Protein AF-0000000081953184 (afdb_homodimer)

Nearest PDB structures (foldseek):
  1yxm-assembly1_B  TM=9.185E-01  e=2.606E-14  Homo sapiens
  3gvc-assembly1_A-2  TM=9.275E-01  e=3.874E-14  Mycobacterium tuberculosis H37Rv
  3gvc-assembly1_B  TM=9.048E-01  e=1.565E-14  Mycobacterium tuberculosis H37Rv
  3gvc-assembly2_D-3  TM=9.271E-01  e=4.338E-14  Mycobacterium tuberculosis H37Rv
  1yxm-assembly1_A  TM=9.189E-01  e=5.759E-14  Homo sapiens

Foldseek 3Di:
DVVVVVVVVVVCCVVVVVVVVVVVVVVVVVVLVVLLQLLLCQQAAAEEEQAPLLDLLNLLLCQSSQQSHHAYEYEEQDPVSVVVSLCVSPVPDDVVRGDRYHYAYDDLLDVVCLVVSLCVSCVVPVAHAEYEAPWADFFFAAPVPQDPSNLVSRLSGLAVNSLSNCVSRLVRCLVVLHHEYEYEAEPVLVDPDGRGVSRVVSSVNRVVSQVVVQVVSVVSNYHYYYQYQDQPPPPPPPPDPDDDPPCPDPVVVSVVSVSVSSNVRSSVVSSVSSPSVVVVPDPDDDPPPPPCPVPDPVVVVVVVVVPPDPPDD/DVVVVVVVVVVCCVVVVVVVVVVVVVVVVVVLVVLLLLLLCQQAAAEEEQAPLLDLLNLLLCQSSQQSHHAYEYEDQDPVSVVVSLCVSPVPDDVVRGDRYHYAYDDLLDVVCLVVSLCVSCVVPVAHAEYEADWADFFFAAPVVQDPSNLVSRLSGLAVNVLSNCVSRVVRCLVVLHHEYEYEAEPVLVDPDGRGVSRVVSSVNRVVSQVVVQVVSVVSNYHYYYQYQDQPPPPPPDPDPDDDPPCPDPVVVSVVSVSVSSNVRSSVVSSVSSPSVVVVPDPDDDPPPPPCPVPPCPVVVVVVVVPPDPPDD

pLDDT: mean 71.68, std 25.46, range [17.55, 98.62]

Structure (mmCIF, N/CA/C/O backbone):
data_AF-0000000081953184-model_v1
#
loop_
_entity.id
_entity.type
_entity.pdbx_description
1 polymer 'Dehydrogenase/reductase (SDR family) member 7Cb'
#
loop_
_atom_site.group_PDB
_atom_site.id
_atom_site.type_symbol
_atom_site.label_atom_id
_atom_site.label_alt_id
_atom_site.label_comp_id
_atom_site.label_asym_id
_atom_site.label_entity_id
_atom_site.label_seq_id
_atom_site.pdbx_PDB_ins_code
_atom_site.Cartn_x
_atom_site.Cartn_y
_atom_site.Cartn_z
_atom_site.occupancy
_atom_site.B_iso_or_equiv
_atom_site.auth_seq_id
_atom_site.auth_comp_id
_atom_site.auth_asym_id
_atom_site.auth_atom_id
_atom_site.pdbx_PDB_model_num
ATOM 1 N N . CYS A 1 1 ? -22.609 -0.72 66.812 1 40.72 1 CYS A N 1
ATOM 2 C CA . CYS A 1 1 ? -21.406 0.092 66.812 1 40.72 1 CYS A CA 1
ATOM 3 C C . CYS A 1 1 ? -20.531 -0.206 65.625 1 40.72 1 CYS A C 1
ATOM 5 O O . CYS A 1 1 ? -19.969 0.707 65 1 40.72 1 CYS A O 1
ATOM 7 N N . LEU A 1 2 ? -20.516 -1.522 65.125 1 48.31 2 LEU A N 1
ATOM 8 C CA . LEU A 1 2 ? -19.641 -1.876 64.062 1 48.31 2 LEU A CA 1
ATOM 9 C C . LEU A 1 2 ? -20.219 -1.415 62.719 1 48.31 2 LEU A C 1
ATOM 11 O O . LEU A 1 2 ? -19.5 -0.952 61.812 1 48.31 2 LEU A O 1
ATOM 15 N N . LEU A 1 3 ? -21.547 -1.406 62.5 1 51.44 3 LEU A N 1
ATOM 16 C CA . LEU A 1 3 ? -22.156 -0.938 61.25 1 51.44 3 LEU A CA 1
ATOM 17 C C . LEU A 1 3 ? -21.984 0.57 61.094 1 51.44 3 LEU A C 1
ATOM 19 O O . LEU A 1 3 ? -21.703 1.063 60 1 51.44 3 LEU A O 1
ATOM 23 N N . LEU A 1 4 ? -22.031 1.332 62.188 1 50.88 4 LEU A N 1
ATOM 24 C CA . LEU A 1 4 ? -21.844 2.777 62.125 1 50.88 4 LEU A CA 1
ATOM 25 C C . LEU A 1 4 ? -20.406 3.129 61.812 1 50.88 4 LEU A C 1
ATOM 27 O O . LEU A 1 4 ? -20.141 4.133 61.125 1 50.88 4 LEU A O 1
ATOM 31 N N . LEU A 1 5 ? -19.422 2.246 62.219 1 49.53 5 LEU A N 1
ATOM 32 C CA . LEU A 1 5 ? -18.031 2.502 61.875 1 49.53 5 LEU A CA 1
ATOM 33 C C . LEU A 1 5 ? -17.75 2.227 60.406 1 49.53 5 LEU A C 1
ATOM 35 O O . LEU A 1 5 ? -16.953 2.938 59.781 1 49.53 5 LEU A O 1
ATOM 39 N N . LEU A 1 6 ? -18.453 1.209 59.812 1 50.34 6 LEU A N 1
ATOM 40 C CA . LEU A 1 6 ? -18.219 0.94 58.375 1 50.34 6 LEU A CA 1
ATOM 41 C C . LEU A 1 6 ? -18.812 2.043 57.531 1 50.34 6 LEU A C 1
ATOM 43 O O . LEU A 1 6 ? -18.266 2.381 56.469 1 50.34 6 LEU A O 1
ATOM 47 N N . LEU A 1 7 ? -19.938 2.629 57.938 1 48.56 7 LEU A N 1
ATOM 48 C CA . LEU A 1 7 ? -20.531 3.727 57.156 1 48.56 7 LEU A CA 1
ATOM 49 C C . LEU A 1 7 ? -19.672 4.984 57.281 1 48.56 7 LEU A C 1
ATOM 51 O O . LEU A 1 7 ? -19.656 5.816 56.375 1 48.56 7 LEU A O 1
ATOM 55 N N . GLN A 1 8 ? -19.047 5.191 58.438 1 48.78 8 GLN A N 1
ATOM 56 C CA . GLN A 1 8 ? -18.219 6.379 58.562 1 48.78 8 GLN A CA 1
ATOM 57 C C . GLN A 1 8 ? -16.969 6.281 57.719 1 48.78 8 GLN A C 1
ATOM 59 O O . GLN A 1 8 ? -16.406 7.301 57.312 1 48.78 8 GLN A O 1
ATOM 64 N N . THR A 1 9 ? -16.391 5.066 57.5 1 51.66 9 THR A N 1
ATOM 65 C CA . THR A 1 9 ? -15.203 4.957 56.656 1 51.66 9 THR A CA 1
ATOM 66 C C . THR A 1 9 ? -15.578 5.004 55.188 1 51.66 9 THR A C 1
ATOM 68 O O . THR A 1 9 ? -14.734 5.293 54.312 1 51.66 9 THR A O 1
ATOM 71 N N . MET A 1 10 ? -16.828 4.594 54.781 1 52.38 10 MET A N 1
ATOM 72 C CA . MET A 1 10 ? -17.25 4.672 53.375 1 52.38 10 MET A CA 1
ATOM 73 C C . MET A 1 10 ? -17.672 6.09 53.031 1 52.38 10 MET A C 1
ATOM 75 O O . MET A 1 10 ? -17.766 6.43 51.844 1 52.38 10 MET A O 1
ATOM 79 N N . LEU A 1 11 ? -18.125 6.887 54 1 51.78 11 LEU A N 1
ATOM 80 C CA . LEU A 1 11 ? -18.547 8.25 53.688 1 51.78 11 LEU A CA 1
ATOM 81 C C . LEU A 1 11 ? -17.391 9.062 53.094 1 51.78 11 LEU A C 1
ATOM 83 O O . LEU A 1 11 ? -17.594 9.805 52.156 1 51.78 11 LEU A O 1
ATOM 87 N N . PRO A 1 12 ? -16.203 8.891 53.75 1 57.56 12 PRO A N 1
ATOM 88 C CA . PRO A 1 12 ? -15.164 9.719 53.125 1 57.56 12 PRO A CA 1
ATOM 89 C C . PRO A 1 12 ? -14.852 9.305 51.688 1 57.56 12 PRO A C 1
ATOM 91 O O . PRO A 1 12 ? -14.523 10.156 50.875 1 57.56 12 PRO A O 1
ATOM 94 N N . PHE A 1 13 ? -15.039 8.062 51.375 1 58.25 13 PHE A N 1
ATOM 95 C CA . PHE A 1 13 ? -14.711 7.637 50.031 1 58.25 13 PHE A CA 1
ATOM 96 C C . PHE A 1 13 ? -15.766 8.109 49.031 1 58.25 13 PHE A C 1
ATOM 98 O O . PHE A 1 13 ? -15.445 8.516 47.906 1 58.25 13 PHE A O 1
ATOM 105 N N . VAL A 1 14 ? -17.062 8.125 49.438 1 60.59 14 VAL A N 1
ATOM 106 C CA . VAL A 1 14 ? -18.141 8.523 48.562 1 60.59 14 VAL A CA 1
ATOM 107 C C . VAL A 1 14 ? -18.078 10.031 48.312 1 60.59 14 VAL A C 1
ATOM 109 O O . VAL A 1 14 ? -18.375 10.484 47.188 1 60.59 14 VAL A O 1
ATOM 112 N N . VAL A 1 15 ? -17.797 10.781 49.312 1 57.94 15 VAL A N 1
ATOM 113 C CA . VAL A 1 15 ? -17.672 12.227 49.125 1 57.94 15 VAL A CA 1
ATOM 114 C C . VAL A 1 15 ? -16.312 12.547 48.5 1 57.94 15 VAL A C 1
ATOM 116 O O . VAL A 1 15 ? -16.203 13.445 47.656 1 57.94 15 VAL A O 1
ATOM 119 N N . LEU A 1 16 ? -15.344 11.844 48.875 1 58.34 16 LEU A N 1
ATOM 120 C CA . LEU A 1 16 ? -13.992 12.133 48.438 1 58.34 16 LEU A CA 1
ATOM 121 C C . LEU A 1 16 ? -13.805 11.688 46.969 1 58.34 16 LEU A C 1
ATOM 123 O O . LEU A 1 16 ? -13.078 12.328 46.219 1 58.34 16 LEU A O 1
ATOM 127 N N . LEU A 1 17 ? -14.602 10.742 46.562 1 59.44 17 LEU A N 1
ATOM 128 C CA . LEU A 1 17 ? -14.422 10.211 45.219 1 59.44 17 LEU A CA 1
ATOM 129 C C . LEU A 1 17 ? -14.875 11.219 44.188 1 59.44 17 LEU A C 1
ATOM 131 O O . LEU A 1 17 ? -14.156 11.484 43.219 1 59.44 17 LEU A O 1
ATOM 135 N N . PRO A 1 18 ? -16.109 11.75 44.438 1 59.22 18 PRO A N 1
ATOM 136 C CA . PRO A 1 18 ? -16.469 12.758 43.438 1 59.22 18 PRO A CA 1
ATOM 137 C C . PRO A 1 18 ? -15.531 13.961 43.438 1 59.22 18 PRO A C 1
ATOM 139 O O . PRO A 1 18 ? -15.211 14.5 42.375 1 59.22 18 PRO A O 1
ATOM 142 N N . VAL A 1 19 ? -15.102 14.344 44.594 1 58.69 19 VAL A N 1
ATOM 143 C CA . VAL A 1 19 ? -14.18 15.469 44.688 1 58.69 19 VAL A CA 1
ATOM 144 C C . VAL A 1 19 ? -12.852 15.102 44.031 1 58.69 19 VAL A C 1
ATOM 146 O O . VAL A 1 19 ? -12.266 15.906 43.312 1 58.69 19 VAL A O 1
ATOM 149 N N . LEU A 1 20 ? -12.375 13.922 44.219 1 58.28 20 LEU A N 1
ATOM 150 C CA . LEU A 1 20 ? -11.133 13.453 43.594 1 58.28 20 LEU A CA 1
ATOM 151 C C . LEU A 1 20 ? -11.289 13.352 42.094 1 58.28 20 LEU A C 1
ATOM 153 O O . LEU A 1 20 ? -10.352 13.672 41.344 1 58.28 20 LEU A O 1
ATOM 157 N N . ILE A 1 21 ? -12.438 13.023 41.688 1 55.78 21 ILE A N 1
ATOM 158 C CA . ILE A 1 21 ? -12.695 12.961 40.25 1 55.78 21 ILE A CA 1
ATOM 159 C C . ILE A 1 21 ? -12.688 14.367 39.656 1 55.78 21 ILE A C 1
ATOM 161 O O . ILE A 1 21 ? -12.102 14.602 38.594 1 55.78 21 ILE A O 1
ATOM 165 N N . VAL A 1 22 ? -13.312 15.273 40.438 1 57.41 22 VAL A N 1
ATOM 166 C CA . VAL A 1 22 ? -13.344 16.656 39.969 1 57.41 22 VAL A CA 1
ATOM 167 C C . VAL A 1 22 ? -11.938 17.25 39.969 1 57.41 22 VAL A C 1
ATOM 169 O O . VAL A 1 22 ? -11.531 17.922 39.031 1 57.41 22 VAL A O 1
ATOM 172 N N . VAL A 1 23 ? -11.227 16.953 40.969 1 56.34 23 VAL A N 1
ATOM 173 C CA . VAL A 1 23 ? -9.852 17.438 41.062 1 56.34 23 VAL A CA 1
ATOM 174 C C . VAL A 1 23 ? -9 16.781 39.969 1 56.34 23 VAL A C 1
ATOM 176 O O . VAL A 1 23 ? -8.211 17.453 39.312 1 56.34 23 VAL A O 1
ATOM 179 N N . ALA A 1 24 ? -9.188 15.555 39.781 1 55.41 24 ALA A N 1
ATOM 180 C CA . ALA A 1 24 ? -8.438 14.852 38.719 1 55.41 24 ALA A CA 1
ATOM 181 C C . ALA A 1 24 ? -8.812 15.359 37.344 1 55.41 24 ALA A C 1
ATOM 183 O O . ALA A 1 24 ? -7.945 15.555 36.5 1 55.41 24 ALA A O 1
ATOM 184 N N . ALA A 1 25 ? -10.055 15.57 37.219 1 57.09 25 ALA A N 1
ATOM 185 C CA . ALA A 1 25 ? -10.516 16.172 35.969 1 57.09 25 ALA A CA 1
ATOM 186 C C . ALA A 1 25 ? -9.953 17.578 35.781 1 57.09 25 ALA A C 1
ATOM 188 O O . ALA A 1 25 ? -9.57 17.969 34.688 1 57.09 25 ALA A O 1
ATOM 189 N N . GLY A 1 26 ? -9.969 18.266 36.906 1 53 26 GLY A N 1
ATOM 190 C CA . GLY A 1 26 ? -9.359 19.594 36.875 1 53 26 GLY A CA 1
ATOM 191 C C . GLY A 1 26 ? -7.871 19.562 36.562 1 53 26 GLY A C 1
ATOM 192 O O . GLY A 1 26 ? -7.391 20.328 35.719 1 53 26 GLY A O 1
ATOM 193 N N . ILE A 1 27 ? -7.215 18.734 37.188 1 55.41 27 ILE A N 1
ATOM 194 C CA . ILE A 1 27 ? -5.785 18.562 36.969 1 55.41 27 ILE A CA 1
ATOM 195 C C . ILE A 1 27 ? -5.555 18.109 35.531 1 55.41 27 ILE A C 1
ATOM 197 O O . ILE A 1 27 ? -4.656 18.609 34.844 1 55.41 27 ILE A O 1
ATOM 201 N N . TYR A 1 28 ? -6.344 17.203 35.156 1 53.47 28 TYR A N 1
ATOM 202 C CA . TYR A 1 28 ? -6.273 16.75 33.75 1 53.47 28 TYR A CA 1
ATOM 203 C C . TYR A 1 28 ? -6.535 17.906 32.812 1 53.47 28 TYR A C 1
ATOM 205 O O . TYR A 1 28 ? -5.844 18.047 31.781 1 53.47 28 TYR A O 1
ATOM 213 N N . TYR A 1 29 ? -7.492 18.672 33.188 1 52.5 29 TYR A N 1
ATOM 214 C CA . TYR A 1 29 ? -7.797 19.859 32.375 1 52.5 29 TYR A CA 1
ATOM 215 C C . TYR A 1 29 ? -6.625 20.828 32.375 1 52.5 29 TYR A C 1
ATOM 217 O O . TYR A 1 29 ? -6.23 21.328 31.312 1 52.5 29 TYR A O 1
ATOM 225 N N . ILE A 1 30 ? -6.223 21.156 33.531 1 52.97 30 ILE A N 1
ATOM 226 C CA . ILE A 1 30 ? -5.094 22.062 33.625 1 52.97 30 ILE A CA 1
ATOM 227 C C . ILE A 1 30 ? -3.889 21.484 32.906 1 52.97 30 ILE A C 1
ATOM 229 O O . ILE A 1 30 ? -3.195 22.203 32.188 1 52.97 30 ILE A O 1
ATOM 233 N N . TYR A 1 31 ? -3.623 20.297 33.125 1 51.81 31 TYR A N 1
ATOM 234 C CA . TYR A 1 31 ? -2.535 19.609 32.438 1 51.81 31 TYR A CA 1
ATOM 235 C C . TYR A 1 31 ? -2.707 19.672 30.938 1 51.81 31 TYR A C 1
ATOM 237 O O . TYR A 1 31 ? -1.766 20 30.203 1 51.81 31 TYR A O 1
ATOM 245 N N . ASN A 1 32 ? -3.861 19.422 30.609 1 53.84 32 ASN A N 1
ATOM 246 C CA . ASN A 1 32 ? -4.137 19.484 29.172 1 53.84 32 ASN A CA 1
ATOM 247 C C . ASN A 1 32 ? -3.973 20.906 28.641 1 53.84 32 ASN A C 1
ATOM 249 O O . ASN A 1 32 ? -3.434 21.109 27.547 1 53.84 32 ASN A O 1
ATOM 253 N N . GLU A 1 33 ? -4.496 21.797 29.453 1 54.34 33 GLU A N 1
ATOM 254 C CA . GLU A 1 33 ? -4.352 23.203 29.062 1 54.34 33 GLU A CA 1
ATOM 255 C C . GLU A 1 33 ? -2.885 23.625 29.031 1 54.34 33 GLU A C 1
ATOM 257 O O . GLU A 1 33 ? -2.463 24.375 28.156 1 54.34 33 GLU A O 1
ATOM 262 N N . PHE A 1 34 ? -2.215 23.188 30.031 1 50.94 34 PHE A N 1
ATOM 263 C CA . PHE A 1 34 ? -0.785 23.469 30.078 1 50.94 34 PHE A CA 1
ATOM 264 C C . PHE A 1 34 ? -0.065 22.828 28.906 1 50.94 34 PHE A C 1
ATOM 266 O O . PHE A 1 34 ? 0.784 23.453 28.266 1 50.94 34 PHE A O 1
ATOM 273 N N . LEU A 1 35 ? -0.371 21.703 28.688 1 53.5 35 LEU A N 1
ATOM 274 C CA . LEU A 1 35 ? 0.233 21 27.547 1 53.5 35 LEU A CA 1
ATOM 275 C C . LEU A 1 35 ? -0.106 21.703 26.234 1 53.5 35 LEU A C 1
ATOM 277 O O . LEU A 1 35 ? 0.749 21.828 25.359 1 53.5 35 LEU A O 1
ATOM 281 N N . LEU A 1 36 ? -1.308 22.125 26.281 1 54.84 36 LEU A N 1
ATOM 282 C CA . LEU A 1 36 ? -1.729 22.875 25.094 1 54.84 36 LEU A CA 1
ATOM 283 C C . LEU A 1 36 ? -0.976 24.203 25 1 54.84 36 LEU A C 1
ATOM 285 O O . LEU A 1 36 ? -0.582 24.609 23.906 1 54.84 36 LEU A O 1
ATOM 289 N N . PHE A 1 37 ? -0.928 24.844 26.172 1 52.59 37 PHE A N 1
ATOM 290 C CA . PHE A 1 37 ? -0.214 26.125 26.219 1 52.59 37 PHE A CA 1
ATOM 291 C C . PHE A 1 37 ? 1.234 25.938 25.781 1 52.59 37 PHE A C 1
ATOM 293 O O . PHE A 1 37 ? 1.748 26.734 24.984 1 52.59 37 PHE A O 1
ATOM 300 N N . MET A 1 38 ? 1.871 25.047 26.375 1 52.03 38 MET A N 1
ATOM 301 C CA . MET A 1 38 ? 3.268 24.812 26.031 1 52.03 38 MET A CA 1
ATOM 302 C C . MET A 1 38 ? 3.404 24.406 24.562 1 52.03 38 MET A C 1
ATOM 304 O O . MET A 1 38 ? 4.383 24.766 23.906 1 52.03 38 MET A O 1
ATOM 308 N N . SER A 1 39 ? 2.434 23.781 24.141 1 55.31 39 SER A N 1
ATOM 309 C CA . SER A 1 39 ? 2.418 23.344 22.75 1 55.31 39 SER A CA 1
ATOM 310 C C . SER A 1 39 ? 2.232 24.531 21.812 1 55.31 39 SER A C 1
ATOM 312 O O . SER A 1 39 ? 2.881 24.609 20.766 1 55.31 39 SER A O 1
ATOM 314 N N . ASN A 1 40 ? 1.409 25.453 22.328 1 56.09 40 ASN A N 1
ATOM 315 C CA . ASN A 1 40 ? 1.156 26.641 21.531 1 56.09 40 ASN A CA 1
ATOM 316 C C . ASN A 1 40 ? 2.436 27.438 21.281 1 56.09 40 ASN A C 1
ATOM 318 O O . ASN A 1 40 ? 2.66 27.938 20.188 1 56.09 40 ASN A O 1
ATOM 322 N N . ALA A 1 41 ? 3.203 27.609 22.359 1 56.69 41 ALA A N 1
ATOM 323 C CA . ALA A 1 41 ? 4.441 28.375 22.219 1 56.69 41 ALA A CA 1
ATOM 324 C C . ALA A 1 41 ? 5.355 27.734 21.172 1 56.69 41 ALA A C 1
ATOM 326 O O . ALA A 1 41 ? 6.105 28.438 20.484 1 56.69 41 ALA A O 1
ATOM 327 N N . GLN A 1 42 ? 5.105 26.578 20.922 1 67.94 42 GLN A N 1
ATOM 328 C CA . GLN A 1 42 ? 6.086 25.906 20.078 1 67.94 42 GLN A CA 1
ATOM 329 C C . GLN A 1 42 ? 5.629 25.891 18.609 1 67.94 42 GLN A C 1
ATOM 331 O O . GLN A 1 42 ? 6.449 25.719 17.703 1 67.94 42 GLN A O 1
ATOM 336 N N . VAL A 1 43 ? 4.363 26.312 18.406 1 83.94 43 VAL A N 1
ATOM 337 C CA . VAL A 1 43 ? 3.932 26.281 17.016 1 83.94 43 VAL A CA 1
ATOM 338 C C . VAL A 1 43 ? 3.855 27.703 16.453 1 83.94 43 VAL A C 1
ATOM 340 O O . VAL A 1 43 ? 3.59 27.906 15.273 1 83.94 43 VAL A O 1
ATOM 343 N N . ARG A 1 44 ? 4.207 28.656 17.297 1 87.88 44 ARG A N 1
ATOM 344 C CA . ARG A 1 44 ? 4.105 30.047 16.891 1 87.88 44 ARG A CA 1
ATOM 345 C C . ARG A 1 44 ? 5.035 30.344 15.719 1 87.88 44 ARG A C 1
ATOM 347 O O . ARG A 1 44 ? 6.211 29.984 15.742 1 87.88 44 ARG A O 1
ATOM 354 N N . ASN A 1 45 ? 4.504 30.906 14.68 1 91.94 45 ASN A N 1
ATOM 355 C CA . ASN A 1 45 ? 5.191 31.391 13.492 1 91.94 45 ASN A CA 1
ATOM 356 C C . ASN A 1 45 ? 5.645 30.25 12.586 1 91.94 45 ASN A C 1
ATOM 358 O O . ASN A 1 45 ? 6.281 30.484 11.555 1 91.94 45 ASN A O 1
ATOM 362 N N . LYS A 1 46 ? 5.363 29.031 12.969 1 93.44 46 LYS A N 1
ATOM 363 C CA . LYS A 1 46 ? 5.688 27.906 12.102 1 93.44 46 LYS A CA 1
ATOM 364 C C . LYS A 1 46 ? 4.715 27.812 10.93 1 93.44 46 LYS A C 1
ATOM 366 O O . LYS A 1 46 ? 3.51 28 11.102 1 93.44 46 LYS A O 1
ATOM 371 N N . VAL A 1 47 ? 5.273 27.578 9.781 1 96.94 47 VAL A N 1
ATOM 372 C CA . VAL A 1 47 ? 4.445 27.359 8.602 1 96.94 47 VAL A CA 1
ATOM 373 C C . VAL A 1 47 ? 3.936 25.906 8.594 1 96.94 47 VAL A C 1
ATOM 375 O O . VAL A 1 47 ? 4.719 24.969 8.477 1 96.94 47 VAL A O 1
ATOM 378 N N . VAL A 1 48 ? 2.598 25.719 8.719 1 96.38 48 VAL A N 1
ATOM 379 C CA . VAL A 1 48 ? 1.978 24.406 8.859 1 96.38 48 VAL A CA 1
ATOM 380 C C . VAL A 1 48 ? 1.028 24.156 7.691 1 96.38 48 VAL A C 1
ATOM 382 O O . VAL A 1 48 ? 0.1 24.938 7.457 1 96.38 48 VAL A O 1
ATOM 385 N N . VAL A 1 49 ? 1.284 23.109 6.949 1 98.06 49 VAL A N 1
ATOM 386 C CA . VAL A 1 49 ? 0.371 22.641 5.906 1 98.06 49 VAL A CA 1
ATOM 387 C C . VAL A 1 49 ? -0.547 21.562 6.465 1 98.06 49 VAL A C 1
ATOM 389 O O . VAL A 1 49 ? -0.078 20.594 7.07 1 98.06 49 VAL A O 1
ATOM 392 N N . LEU A 1 50 ? -1.81 21.734 6.309 1 97.12 50 LEU A N 1
ATOM 393 C CA . LEU A 1 50 ? -2.799 20.766 6.762 1 97.12 50 LEU A CA 1
ATOM 394 C C . LEU A 1 50 ? -3.689 20.328 5.605 1 97.12 50 LEU A C 1
ATOM 396 O O . LEU A 1 50 ? -4.445 21.125 5.051 1 97.12 50 LEU A O 1
ATOM 400 N N . THR A 1 51 ? -3.559 19.094 5.219 1 97.12 51 THR A N 1
ATOM 401 C CA . THR A 1 51 ? -4.461 18.578 4.195 1 97.12 51 THR A CA 1
ATOM 402 C C . THR A 1 51 ? -5.793 18.156 4.812 1 97.12 51 THR A C 1
ATOM 404 O O . THR A 1 51 ? -5.852 17.797 5.988 1 97.12 51 THR A O 1
ATOM 407 N N . ASP A 1 52 ? -6.871 18.234 3.971 1 95.44 52 ASP A N 1
ATOM 408 C CA . ASP A 1 52 ? -8.219 17.922 4.426 1 95.44 52 ASP A CA 1
ATOM 409 C C . ASP A 1 52 ? -8.578 18.719 5.676 1 95.44 52 ASP A C 1
ATOM 411 O O . ASP A 1 52 ? -9 18.141 6.684 1 95.44 52 ASP A O 1
ATOM 415 N N . ALA A 1 53 ? -8.438 19.984 5.617 1 96.25 53 ALA A N 1
ATOM 416 C CA . ALA A 1 53 ? -8.594 20.875 6.754 1 96.25 53 ALA A CA 1
ATOM 417 C C . ALA A 1 53 ? -10.062 20.984 7.176 1 96.25 53 ALA A C 1
ATOM 419 O O . ALA A 1 53 ? -10.359 21.344 8.32 1 96.25 53 ALA A O 1
ATOM 420 N N . VAL A 1 54 ? -10.961 20.625 6.305 1 94.94 54 VAL A N 1
ATOM 421 C CA . VAL A 1 54 ? -12.375 20.891 6.566 1 94.94 54 VAL A CA 1
ATOM 422 C C . VAL A 1 54 ? -13.031 19.641 7.156 1 94.94 54 VAL A C 1
ATOM 424 O O . VAL A 1 54 ? -14.242 19.641 7.418 1 94.94 54 VAL A O 1
ATOM 427 N N . SER A 1 55 ? -12.281 18.547 7.281 1 88.81 55 SER A N 1
ATOM 428 C CA . SER A 1 55 ? -12.805 17.391 7.996 1 88.81 55 SER A CA 1
ATOM 429 C C . SER A 1 55 ? -12.938 17.672 9.484 1 88.81 55 SER A C 1
ATOM 431 O O . SER A 1 55 ? -12.508 18.719 9.969 1 88.81 55 SER A O 1
ATOM 433 N N . GLY A 1 56 ? -13.562 16.703 10.242 1 84.75 56 GLY A N 1
ATOM 434 C CA . GLY A 1 56 ? -13.68 16.859 11.68 1 84.75 56 GLY A CA 1
ATOM 435 C C . GLY A 1 56 ? -12.336 17.062 12.367 1 84.75 56 GLY A C 1
ATOM 436 O O . GLY A 1 56 ? -12.125 18.062 13.047 1 84.75 56 GLY A O 1
ATOM 437 N N . VAL A 1 57 ? -11.414 16.109 12.125 1 83.19 57 VAL A N 1
ATOM 438 C CA . VAL A 1 57 ? -10.078 16.188 12.711 1 83.19 57 VAL A CA 1
ATOM 439 C C . VAL A 1 57 ? -9.352 17.422 12.156 1 83.19 57 VAL A C 1
ATOM 441 O O . VAL A 1 57 ? -8.688 18.141 12.898 1 83.19 57 VAL A O 1
ATOM 444 N N . GLY A 1 58 ? -9.555 17.688 10.852 1 90.94 58 GLY A N 1
ATOM 445 C CA . GLY A 1 58 ? -8.906 18.828 10.219 1 90.94 58 GLY A CA 1
ATOM 446 C C . GLY A 1 58 ? -9.328 20.156 10.805 1 90.94 58 GLY A C 1
ATOM 447 O O . GLY A 1 58 ? -8.492 21.031 11.039 1 90.94 58 GLY A O 1
ATOM 448 N N . THR A 1 59 ? -10.578 20.234 11.055 1 92.25 59 THR A N 1
ATOM 449 C CA . THR A 1 59 ? -11.102 21.484 11.609 1 92.25 59 THR A CA 1
ATOM 450 C C . THR A 1 59 ? -10.555 21.719 13.016 1 92.25 59 THR A C 1
ATOM 452 O O . THR A 1 59 ? -10.125 22.828 13.336 1 92.25 59 THR A O 1
ATOM 455 N N . GLU A 1 60 ? -10.484 20.703 13.812 1 86 60 GLU A N 1
ATOM 456 C CA . GLU A 1 60 ? -9.961 20.828 15.172 1 86 60 GLU A CA 1
ATOM 457 C C . GLU A 1 60 ? -8.477 21.188 15.156 1 86 60 GLU A C 1
ATOM 459 O O . GLU A 1 60 ? -8.023 22.016 15.953 1 86 60 GLU A O 1
ATOM 464 N N . LEU A 1 61 ? -7.754 20.594 14.312 1 88.12 61 LEU A N 1
ATOM 465 C CA . LEU A 1 61 ? -6.336 20.922 14.172 1 88.12 61 LEU A CA 1
ATOM 466 C C . LEU A 1 61 ? -6.148 22.375 13.734 1 88.12 61 LEU A C 1
ATOM 468 O O . LEU A 1 61 ? -5.27 23.062 14.25 1 88.12 61 LEU A O 1
ATOM 472 N N . SER A 1 62 ? -7.004 22.766 12.789 1 94.25 62 SER A N 1
ATOM 473 C CA . SER A 1 62 ? -6.93 24.141 12.305 1 94.25 62 SER A CA 1
ATOM 474 C C . SER A 1 62 ? -7.133 25.141 13.445 1 94.25 62 SER A C 1
ATOM 476 O O . SER A 1 62 ? -6.395 26.125 13.555 1 94.25 62 SER A O 1
ATOM 478 N N . VAL A 1 63 ? -8.07 24.828 14.273 1 90.88 63 VAL A N 1
ATOM 479 C CA . VAL A 1 63 ? -8.391 25.719 15.391 1 90.88 63 VAL A CA 1
ATOM 480 C C . VAL A 1 63 ? -7.211 25.766 16.359 1 90.88 63 VAL A C 1
ATOM 482 O O . VAL A 1 63 ? -6.762 26.844 16.75 1 90.88 63 VAL A O 1
ATOM 485 N N . LEU A 1 64 ? -6.648 24.641 16.719 1 85.81 64 LEU A N 1
ATOM 486 C CA . LEU A 1 64 ? -5.574 24.547 17.703 1 85.81 64 LEU A CA 1
ATOM 487 C C . LEU A 1 64 ? -4.312 25.234 17.188 1 85.81 64 LEU A C 1
ATOM 489 O O . LEU A 1 64 ? -3.691 26.016 17.906 1 85.81 64 LEU A O 1
ATOM 493 N N . PHE A 1 65 ? -3.969 25.078 15.945 1 91.06 65 PHE A N 1
ATOM 494 C CA . PHE A 1 65 ? -2.75 25.641 15.391 1 91.06 65 PHE A CA 1
ATOM 495 C C . PHE A 1 65 ? -2.914 27.141 15.156 1 91.06 65 PHE A C 1
ATOM 497 O O . PHE A 1 65 ? -1.969 27.906 15.336 1 91.06 65 PHE A O 1
ATOM 504 N N . HIS A 1 66 ? -4.109 27.5 14.742 1 93.44 66 HIS A N 1
ATOM 505 C CA . HIS A 1 66 ? -4.367 28.922 14.547 1 93.44 66 HIS A CA 1
ATOM 506 C C . HIS A 1 66 ? -4.246 29.688 15.859 1 93.44 66 HIS A C 1
ATOM 508 O O . HIS A 1 66 ? -3.568 30.719 15.922 1 93.44 66 HIS A O 1
ATOM 514 N N . ARG A 1 67 ? -4.836 29.125 16.859 1 87.44 67 ARG A N 1
ATOM 515 C CA . ARG A 1 67 ? -4.777 29.75 18.188 1 87.44 67 ARG A CA 1
ATOM 516 C C . ARG A 1 67 ? -3.34 29.797 18.703 1 87.44 67 ARG A C 1
ATOM 518 O O . ARG A 1 67 ? -2.965 30.734 19.406 1 87.44 67 ARG A O 1
ATOM 525 N N . GLY A 1 68 ? -2.588 28.844 18.328 1 86.5 68 GLY A N 1
ATOM 526 C CA . GLY A 1 68 ? -1.199 28.75 18.75 1 86.5 68 GLY A CA 1
ATOM 527 C C . GLY A 1 68 ? -0.284 29.688 17.969 1 86.5 68 GLY A C 1
ATOM 528 O O . GLY A 1 68 ? 0.911 29.766 18.266 1 86.5 68 GLY A O 1
ATOM 529 N N . GLY A 1 69 ? -0.795 30.391 16.938 1 92.12 69 GLY A N 1
ATOM 530 C CA . GLY A 1 69 ? -0.027 31.375 16.203 1 92.12 69 GLY A CA 1
ATOM 531 C C . GLY A 1 69 ? 0.713 30.797 15.016 1 92.12 69 GLY A C 1
ATOM 532 O O . GLY A 1 69 ? 1.702 31.359 14.547 1 92.12 69 GLY A O 1
ATOM 533 N N . ALA A 1 70 ? 0.286 29.703 14.555 1 93.56 70 ALA A N 1
ATOM 534 C CA . ALA A 1 70 ? 0.895 29.094 13.367 1 93.56 70 ALA A CA 1
ATOM 535 C C . ALA A 1 70 ? 0.46 29.828 12.102 1 93.56 70 ALA A C 1
ATOM 537 O O . ALA A 1 70 ? -0.62 30.422 12.055 1 93.56 70 ALA A O 1
ATOM 538 N N . ARG A 1 71 ? 1.33 29.812 11.164 1 96.81 71 ARG A N 1
ATOM 539 C CA . ARG A 1 71 ? 0.998 30.234 9.805 1 96.81 71 ARG A CA 1
ATOM 540 C C . ARG A 1 71 ? 0.446 29.062 8.992 1 96.81 71 ARG A C 1
ATOM 542 O O . ARG A 1 71 ? 1.21 28.297 8.406 1 96.81 71 ARG A O 1
ATOM 549 N N . LEU A 1 72 ? -0.853 29.031 8.922 1 97.81 72 LEU A N 1
ATOM 550 C CA . LEU A 1 72 ? -1.533 27.844 8.406 1 97.81 72 LEU A CA 1
ATOM 551 C C . LEU A 1 72 ? -1.738 27.953 6.898 1 97.81 72 LEU A C 1
ATOM 553 O O . LEU A 1 72 ? -2.09 29.016 6.391 1 97.81 72 LEU A O 1
ATOM 557 N N . ILE A 1 73 ? -1.427 26.906 6.191 1 98.62 73 ILE A N 1
ATOM 558 C CA . ILE A 1 73 ? -1.891 26.641 4.836 1 98.62 73 ILE A CA 1
ATOM 559 C C . ILE A 1 73 ? -2.938 25.516 4.859 1 98.62 73 ILE A C 1
ATOM 561 O O . ILE A 1 73 ? -2.602 24.344 5.039 1 98.62 73 ILE A O 1
ATOM 565 N N . LEU A 1 74 ? -4.195 25.922 4.703 1 98.56 74 LEU A N 1
ATOM 566 C CA . LEU A 1 74 ? -5.312 25 4.777 1 98.56 74 LEU A CA 1
ATOM 567 C C . LEU A 1 74 ? -5.66 24.453 3.395 1 98.56 74 LEU A C 1
ATOM 569 O O . LEU A 1 74 ? -5.988 25.219 2.484 1 98.56 74 LEU A O 1
ATOM 573 N N . CYS A 1 75 ? -5.547 23.125 3.311 1 97.88 75 CYS A N 1
ATOM 574 C CA . CYS A 1 75 ? -5.84 22.469 2.045 1 97.88 75 CYS A CA 1
ATOM 575 C C . CYS A 1 75 ? -7.148 21.688 2.125 1 97.88 75 CYS A C 1
ATOM 577 O O . CYS A 1 75 ? -7.453 21.078 3.15 1 97.88 75 CYS A O 1
ATOM 579 N N . GLY A 1 76 ? -7.934 21.688 1.049 1 96.56 76 GLY A N 1
ATOM 580 C CA . GLY A 1 76 ? -9.188 20.953 0.949 1 96.56 76 GLY A CA 1
ATOM 581 C C . GLY A 1 76 ? -9.734 20.906 -0.465 1 96.56 76 GLY A C 1
ATOM 582 O O . GLY A 1 76 ? -9.188 21.531 -1.373 1 96.56 76 GLY A O 1
ATOM 583 N N . THR A 1 77 ? -10.82 20.188 -0.595 1 95.94 77 THR A N 1
ATOM 584 C CA . THR A 1 77 ? -11.336 19.938 -1.936 1 95.94 77 THR A CA 1
ATOM 585 C C . THR A 1 77 ? -12.484 20.906 -2.258 1 95.94 77 THR A C 1
ATOM 587 O O . THR A 1 77 ? -12.945 20.969 -3.398 1 95.94 77 THR A O 1
ATOM 590 N N . SER A 1 78 ? -12.984 21.641 -1.283 1 96.69 78 SER A N 1
ATOM 591 C CA . SER A 1 78 ? -14.102 22.547 -1.468 1 96.69 78 SER A CA 1
ATOM 592 C C . SER A 1 78 ? -13.734 23.969 -1.064 1 96.69 78 SER A C 1
ATOM 594 O O . SER A 1 78 ? -13.453 24.234 0.107 1 96.69 78 SER A O 1
ATOM 596 N N . TRP A 1 79 ? -13.844 24.828 -2.061 1 96.94 79 TRP A N 1
ATOM 597 C CA . TRP A 1 79 ? -13.484 26.219 -1.786 1 96.94 79 TRP A CA 1
ATOM 598 C C . TRP A 1 79 ? -14.453 26.844 -0.784 1 96.94 79 TRP A C 1
ATOM 600 O O . TRP A 1 79 ? -14.031 27.531 0.148 1 96.94 79 TRP A O 1
ATOM 610 N N . ASP A 1 80 ? -15.719 26.531 -0.943 1 97.75 80 ASP A N 1
ATOM 611 C CA . ASP A 1 80 ? -16.734 27.094 -0.053 1 97.75 80 ASP A CA 1
ATOM 612 C C . ASP A 1 80 ? -16.484 26.672 1.393 1 97.75 80 ASP A C 1
ATOM 614 O O . ASP A 1 80 ? -16.609 27.484 2.312 1 97.75 80 ASP A O 1
ATOM 618 N N . LYS A 1 81 ? -16.156 25.453 1.604 1 97.69 81 LYS A N 1
ATOM 619 C CA . LYS A 1 81 ? -15.906 24.938 2.949 1 97.69 81 LYS A CA 1
ATOM 620 C C . LYS A 1 81 ? -14.625 25.531 3.527 1 97.69 81 LYS A C 1
ATOM 622 O O . LYS A 1 81 ? -14.555 25.828 4.723 1 97.69 81 LYS A O 1
ATOM 627 N N . LEU A 1 82 ? -13.633 25.734 2.699 1 98.25 82 LEU A N 1
ATOM 628 C CA . LEU A 1 82 ? -12.391 26.344 3.141 1 98.25 82 LEU A CA 1
ATOM 629 C C . LEU A 1 82 ? -12.617 27.797 3.572 1 98.25 82 LEU A C 1
ATOM 631 O O . LEU A 1 82 ? -12.094 28.234 4.598 1 98.25 82 LEU A O 1
ATOM 635 N N . GLU A 1 83 ? -13.391 28.469 2.834 1 98.06 83 GLU A N 1
ATOM 636 C CA . GLU A 1 83 ? -13.711 29.859 3.158 1 98.06 83 GLU A CA 1
ATOM 637 C C . GLU A 1 83 ? -14.484 29.953 4.469 1 98.06 83 GLU A C 1
ATOM 639 O O . GLU A 1 83 ? -14.25 30.859 5.27 1 98.06 83 GLU A O 1
ATOM 644 N N . SER A 1 84 ? -15.422 29.047 4.59 1 97.88 84 SER A N 1
ATOM 645 C CA . SER A 1 84 ? -16.172 29.016 5.84 1 97.88 84 SER A CA 1
ATOM 646 C C . SER A 1 84 ? -15.258 28.781 7.035 1 97.88 84 SER A C 1
ATOM 648 O O . SER A 1 84 ? -15.414 29.406 8.078 1 97.88 84 SER A O 1
ATOM 650 N N . LEU A 1 85 ? -14.328 27.844 6.914 1 97.5 85 LEU A N 1
ATOM 651 C CA . LEU A 1 85 ? -13.359 27.578 7.965 1 97.5 85 LEU A CA 1
ATOM 652 C C . LEU A 1 85 ? -12.484 28.812 8.211 1 97.5 85 LEU A C 1
ATOM 654 O O . LEU A 1 85 ? -12.203 29.156 9.367 1 97.5 85 LEU A O 1
ATOM 658 N N . TYR A 1 86 ? -12.016 29.453 7.16 1 98 86 TYR A N 1
ATOM 659 C CA . TYR A 1 86 ? -11.258 30.688 7.242 1 98 86 TYR A CA 1
ATOM 660 C C . TYR A 1 86 ? -11.984 31.719 8.094 1 98 86 TYR A C 1
ATOM 662 O O . TYR A 1 86 ? -11.391 32.312 9 1 98 86 TYR A O 1
ATOM 670 N N . ASP A 1 87 ? -13.281 31.906 7.836 1 97.31 87 ASP A N 1
ATOM 671 C CA . ASP A 1 87 ? -14.086 32.875 8.57 1 97.31 87 ASP A CA 1
ATOM 672 C C . ASP A 1 87 ? -14.188 32.5 10.047 1 97.31 87 ASP A C 1
ATOM 674 O O . ASP A 1 87 ? -14.07 33.375 10.914 1 97.31 87 ASP A O 1
ATOM 678 N N . THR A 1 88 ? -14.414 31.25 10.266 1 95.88 88 THR A N 1
ATOM 679 C CA . THR A 1 88 ? -14.531 30.766 11.633 1 95.88 88 THR A CA 1
ATOM 680 C C . THR A 1 88 ? -13.242 31.047 12.414 1 95.88 88 THR A C 1
ATOM 682 O O . THR A 1 88 ? -13.289 31.422 13.586 1 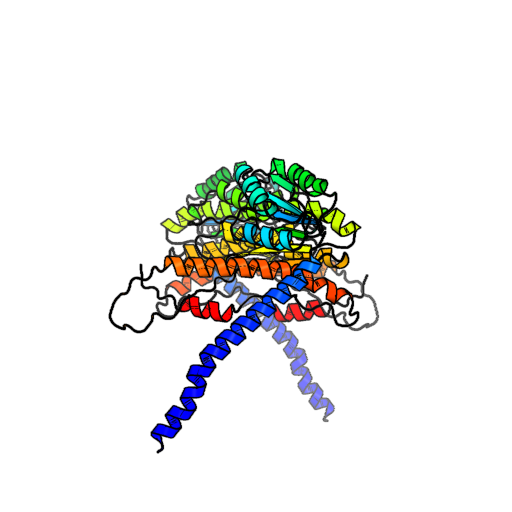95.88 88 THR A O 1
ATOM 685 N N . LEU A 1 89 ? -12.094 30.938 11.805 1 96.38 89 LEU A N 1
ATOM 686 C CA . LEU A 1 89 ? -10.797 31.078 12.461 1 96.38 89 LEU A CA 1
ATOM 687 C C . LEU A 1 89 ? -10.453 32.562 12.672 1 96.38 89 LEU A C 1
ATOM 689 O O . LEU A 1 89 ? -9.812 32.906 13.664 1 96.38 89 LEU A O 1
ATOM 693 N N . THR A 1 90 ? -10.898 33.469 11.812 1 96 90 THR A N 1
ATOM 694 C CA . THR A 1 90 ? -10.406 34.812 11.828 1 96 90 THR A CA 1
ATOM 695 C C . THR A 1 90 ? -11.414 35.75 12.5 1 96 90 THR A C 1
ATOM 697 O O . THR A 1 90 ? -11.07 36.875 12.883 1 96 90 THR A O 1
ATOM 700 N N . MET A 1 91 ? -12.711 35.438 12.531 1 93.19 91 MET A N 1
ATOM 701 C CA . MET A 1 91 ? -13.781 36.312 13.008 1 93.19 91 MET A CA 1
ATOM 702 C C . MET A 1 91 ? -13.414 36.938 14.344 1 93.19 91 MET A C 1
ATOM 704 O O . MET A 1 91 ? -13.578 38.156 14.523 1 93.19 91 MET A O 1
ATOM 708 N N . ASP A 1 92 ? -12.844 36.281 15.398 1 86.56 92 ASP A N 1
ATOM 709 C CA . ASP A 1 92 ? -12.547 36.875 16.688 1 86.56 92 ASP A CA 1
ATOM 710 C C . ASP A 1 92 ? -11.086 36.656 17.078 1 86.56 92 ASP A C 1
ATOM 712 O O . ASP A 1 92 ? -10.734 36.688 18.25 1 86.56 92 ASP A O 1
ATOM 716 N N . ALA A 1 93 ? -10.328 36.594 16.047 1 89.69 93 ALA A N 1
ATOM 717 C CA . ALA A 1 93 ? -8.922 36.312 16.344 1 89.69 93 ALA A CA 1
ATOM 718 C C . ALA A 1 93 ? -8.133 37.625 16.516 1 89.69 93 ALA A C 1
ATOM 720 O O . ALA A 1 93 ? -8.414 38.625 15.859 1 89.69 93 ALA A O 1
ATOM 721 N N . ASP A 1 94 ? -7.176 37.625 17.391 1 91.06 94 ASP A N 1
ATOM 722 C CA . ASP A 1 94 ? -6.258 38.75 17.578 1 91.06 94 ASP A CA 1
ATOM 723 C C . ASP A 1 94 ? -5.156 38.75 16.531 1 91.06 94 ASP A C 1
ATOM 725 O O . ASP A 1 94 ? -4.309 37.844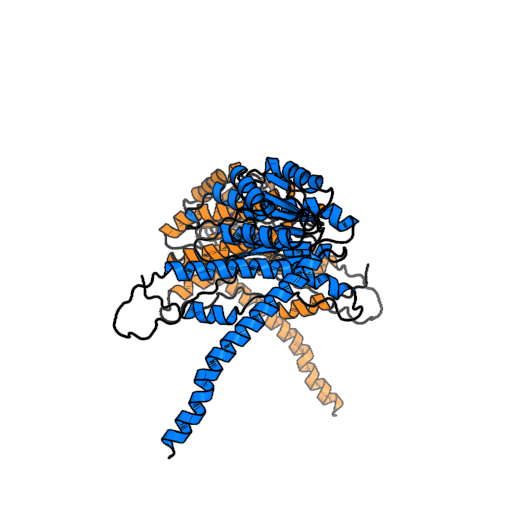 16.516 1 91.06 94 ASP A O 1
ATOM 729 N N . PRO A 1 95 ? -5.129 39.719 15.672 1 89.5 95 PRO A N 1
ATOM 730 C CA . PRO A 1 95 ? -4.152 39.719 14.578 1 89.5 95 PRO A CA 1
ATOM 731 C C . PRO A 1 95 ? -2.713 39.844 15.07 1 89.5 95 PRO A C 1
ATOM 733 O O . PRO A 1 95 ? -1.771 39.625 14.305 1 89.5 95 PRO A O 1
ATOM 736 N N . ARG A 1 96 ? -2.553 40.25 16.375 1 91.12 96 ARG A N 1
ATOM 737 C CA . ARG A 1 96 ? -1.213 40.344 16.938 1 91.12 96 ARG A CA 1
ATOM 738 C C . ARG A 1 96 ? -0.697 38.969 17.344 1 91.12 96 ARG A C 1
ATOM 740 O O . ARG A 1 96 ? 0.508 38.781 17.516 1 91.12 96 ARG A O 1
ATOM 747 N N . GLU A 1 97 ? -1.583 38.062 17.469 1 90.81 97 GLU A N 1
ATOM 748 C CA . GLU A 1 97 ? -1.217 36.75 18.016 1 90.81 97 GLU A CA 1
ATOM 749 C C . GLU A 1 97 ? -1.408 35.656 16.984 1 90.81 97 GLU A C 1
ATOM 751 O O . GLU A 1 97 ? -0.861 34.562 17.125 1 90.81 97 GLU A O 1
ATOM 756 N N . THR A 1 98 ? -2.258 35.906 15.961 1 93.69 98 THR A N 1
ATOM 757 C CA . THR A 1 98 ? -2.578 34.875 14.984 1 93.69 98 THR A CA 1
ATOM 758 C C . THR A 1 98 ? -2.348 35.375 13.562 1 93.69 98 THR A C 1
ATOM 760 O O . THR A 1 98 ? -2.141 36.594 13.352 1 93.69 98 THR A O 1
ATOM 763 N N . PHE A 1 99 ? -2.24 34.5 12.609 1 95.62 99 PHE A N 1
ATOM 764 C CA . PHE A 1 99 ? -2.082 34.812 11.188 1 95.62 99 PHE A CA 1
ATOM 765 C C . PHE A 1 99 ? -3.281 34.312 10.391 1 95.62 99 PHE A C 1
ATOM 767 O O . PHE A 1 99 ? -3.793 33.219 10.641 1 95.62 99 PHE A O 1
ATOM 774 N N . ALA A 1 100 ? -3.754 35.125 9.516 1 96.69 100 ALA A N 1
ATOM 775 C CA . ALA A 1 100 ? -4.797 34.625 8.609 1 96.69 100 ALA A CA 1
ATOM 776 C C . ALA A 1 100 ? -4.301 33.469 7.777 1 96.69 100 ALA A C 1
ATOM 778 O O . ALA A 1 100 ? -3.248 33.531 7.141 1 96.69 100 ALA A O 1
ATOM 779 N N . PRO A 1 101 ? -5.062 32.406 7.742 1 98.12 101 PRO A N 1
ATOM 780 C CA . PRO A 1 101 ? -4.605 31.234 6.988 1 98.12 101 PRO A CA 1
ATOM 781 C C . PRO A 1 101 ? -4.625 31.453 5.477 1 98.12 101 PRO A C 1
ATOM 783 O O . PRO A 1 101 ? -5.395 32.281 4.984 1 98.12 101 PRO A O 1
ATOM 786 N N . LYS A 1 102 ? -3.742 30.797 4.805 1 98.56 102 LYS A N 1
ATOM 787 C CA . LYS A 1 102 ? -3.816 30.688 3.352 1 98.56 102 LYS A CA 1
ATOM 788 C C . LYS A 1 102 ? -4.598 29.453 2.932 1 98.56 102 LYS A C 1
ATOM 790 O O . LYS A 1 102 ? -4.523 28.406 3.592 1 98.56 102 LYS A O 1
ATOM 795 N N . LEU A 1 103 ? -5.355 29.641 1.884 1 98.5 103 LEU A N 1
ATOM 796 C CA . LEU A 1 103 ? -6.199 28.547 1.401 1 98.5 103 LEU A CA 1
ATOM 797 C C . LEU A 1 103 ? -5.68 28.016 0.073 1 98.5 103 LEU A C 1
ATOM 799 O O . LEU A 1 103 ? -5.355 28.781 -0.832 1 98.5 103 LEU A O 1
ATOM 803 N N . VAL A 1 104 ? -5.547 26.672 -0.048 1 97.94 104 VAL A N 1
ATOM 804 C CA . VAL A 1 104 ? -5.152 26.016 -1.295 1 97.94 104 VAL A CA 1
ATOM 805 C C . VAL A 1 104 ? -6.117 24.891 -1.62 1 97.94 104 VAL A C 1
ATOM 807 O O . VAL A 1 104 ? -6.375 24.016 -0.781 1 97.94 104 VAL A O 1
ATOM 810 N N . LEU A 1 105 ? -6.648 24.984 -2.838 1 96.75 105 LEU A N 1
ATOM 811 C CA . LEU A 1 105 ? -7.508 23.906 -3.299 1 96.75 105 LEU A CA 1
ATOM 812 C C . LEU A 1 105 ? -6.68 22.688 -3.701 1 96.75 105 LEU A C 1
ATOM 814 O O . LEU A 1 105 ? -5.836 22.766 -4.594 1 96.75 105 LEU A O 1
ATOM 818 N N . VAL A 1 106 ? -6.883 21.594 -2.965 1 95 106 VAL A N 1
ATOM 819 C CA . VAL A 1 106 ? -6.16 20.359 -3.23 1 95 106 VAL A CA 1
ATOM 820 C C . VAL A 1 106 ? -7.148 19.203 -3.41 1 95 106 VAL A C 1
ATOM 822 O O . VAL A 1 106 ? -7.926 18.906 -2.504 1 95 106 VAL A O 1
ATOM 825 N N . ASP A 1 107 ? -7.141 18.688 -4.559 1 94.06 107 ASP A N 1
ATOM 826 C CA . ASP A 1 107 ? -7.879 17.453 -4.848 1 94.06 107 ASP A CA 1
ATOM 827 C C . ASP A 1 107 ? -6.941 16.344 -5.32 1 94.06 107 ASP A C 1
ATOM 829 O O . ASP A 1 107 ? -6.547 16.312 -6.484 1 94.06 107 ASP A O 1
ATOM 833 N N . PHE A 1 108 ? -6.691 15.391 -4.43 1 94.38 108 PHE A N 1
ATOM 834 C CA . PHE A 1 108 ? -5.727 14.336 -4.719 1 94.38 108 PHE A CA 1
ATOM 835 C C . PHE A 1 108 ? -6.293 13.344 -5.73 1 94.38 108 PHE A C 1
ATOM 837 O O . PHE A 1 108 ? -5.566 12.492 -6.25 1 94.38 108 PHE A O 1
ATOM 844 N N . SER A 1 109 ? -7.57 13.406 -6.047 1 92.94 109 SER A N 1
ATOM 845 C CA . SER A 1 109 ? -8.164 12.516 -7.039 1 92.94 109 SER A CA 1
ATOM 846 C C . SER A 1 109 ? -7.828 12.969 -8.453 1 92.94 109 SER A C 1
ATOM 848 O O . SER A 1 109 ? -8.156 12.281 -9.43 1 92.94 109 SER A O 1
ATOM 850 N N . GLU A 1 110 ? -7.168 14.109 -8.539 1 91.44 110 GLU A N 1
ATOM 851 C CA . GLU A 1 110 ? -6.711 14.617 -9.828 1 91.44 110 GLU A CA 1
ATOM 852 C C . GLU A 1 110 ? -5.188 14.562 -9.93 1 91.44 110 GLU A C 1
ATOM 854 O O . GLU A 1 110 ? -4.516 15.586 -9.75 1 91.44 110 GLU A O 1
ATOM 859 N N . PRO A 1 111 ? -4.695 13.461 -10.383 1 85.12 111 PRO A N 1
ATOM 860 C CA . PRO A 1 111 ? -3.246 13.25 -10.344 1 85.12 111 PRO A CA 1
ATOM 861 C C . PRO A 1 111 ? -2.488 14.234 -11.242 1 85.12 111 PRO A C 1
ATOM 863 O O . PRO A 1 111 ? -1.357 14.609 -10.93 1 85.12 111 PRO A O 1
ATOM 866 N N . ASP A 1 112 ? -3.021 14.711 -12.211 1 86.75 112 ASP A N 1
ATOM 867 C CA . ASP A 1 112 ? -2.34 15.57 -13.164 1 86.75 112 ASP A CA 1
ATOM 868 C C . ASP A 1 112 ? -2.092 16.953 -12.578 1 86.75 112 ASP A C 1
ATOM 870 O O . ASP A 1 112 ? -1.243 17.703 -13.07 1 86.75 112 ASP A O 1
ATOM 874 N N . SER A 1 113 ? -2.768 17.281 -11.57 1 89.5 113 SER A N 1
ATOM 875 C CA . SER A 1 113 ? -2.656 18.625 -10.992 1 89.5 113 SER A CA 1
ATOM 876 C C . SER A 1 113 ? -1.759 18.625 -9.758 1 89.5 113 SER A C 1
ATOM 878 O O . SER A 1 113 ? -1.515 19.672 -9.164 1 89.5 113 SER A O 1
ATOM 880 N N . LEU A 1 114 ? -1.145 17.531 -9.414 1 90.81 114 LEU A N 1
ATOM 881 C CA . LEU A 1 114 ? -0.467 17.391 -8.133 1 90.81 114 LEU A CA 1
ATOM 882 C C . LEU A 1 114 ? 0.792 18.25 -8.086 1 90.81 114 LEU A C 1
ATOM 884 O O . LEU A 1 114 ? 1.096 18.844 -7.055 1 90.81 114 LEU A O 1
ATOM 888 N N . GLU A 1 115 ? 1.465 18.297 -9.188 1 89.31 115 GLU A N 1
ATOM 889 C CA . GLU A 1 115 ? 2.676 19.125 -9.211 1 89.31 115 GLU A CA 1
ATOM 890 C C . GLU A 1 115 ? 2.354 20.594 -9 1 89.31 115 GLU A C 1
ATOM 892 O O . GLU A 1 115 ? 3.072 21.297 -8.289 1 89.31 115 GLU A O 1
ATOM 897 N N . GLU A 1 116 ? 1.363 20.984 -9.633 1 93.38 116 GLU A N 1
ATOM 898 C CA . GLU A 1 116 ? 0.928 22.375 -9.484 1 93.38 116 GLU A CA 1
ATOM 899 C C . GLU A 1 116 ? 0.491 22.656 -8.047 1 93.38 116 GLU A C 1
ATOM 901 O O . GLU A 1 116 ? 0.764 23.734 -7.516 1 93.38 116 GLU A O 1
ATOM 906 N N . VAL A 1 117 ? -0.203 21.719 -7.488 1 93.81 117 VAL A N 1
ATOM 907 C CA . VAL A 1 117 ? -0.673 21.844 -6.113 1 93.81 117 VAL A CA 1
ATOM 908 C C . VAL A 1 117 ? 0.52 21.969 -5.168 1 93.81 117 VAL A C 1
ATOM 910 O O . VAL A 1 117 ? 0.521 22.812 -4.27 1 93.81 117 VAL A O 1
ATOM 913 N N . VAL A 1 118 ? 1.515 21.172 -5.375 1 94.81 118 VAL A N 1
ATOM 914 C CA . VAL A 1 118 ? 2.717 21.203 -4.547 1 94.81 118 VAL A CA 1
ATOM 915 C C . VAL A 1 118 ? 3.375 22.578 -4.637 1 94.81 118 VAL A C 1
ATOM 917 O O . VAL A 1 118 ? 3.734 23.172 -3.617 1 94.81 118 VAL A O 1
ATOM 920 N N . SER A 1 119 ? 3.506 23.062 -5.855 1 95.88 119 SER A N 1
ATOM 921 C CA . SER A 1 119 ? 4.109 24.375 -6.059 1 95.88 119 SER A CA 1
ATOM 922 C C . SER A 1 119 ? 3.311 25.469 -5.359 1 95.88 119 SER A C 1
ATOM 924 O O . SER A 1 119 ? 3.887 26.359 -4.727 1 95.88 119 SER A O 1
ATOM 926 N N . GLU A 1 120 ? 2.061 25.375 -5.492 1 96.88 120 GLU A N 1
ATOM 927 C CA . GLU A 1 120 ? 1.198 26.375 -4.863 1 96.88 120 GLU A CA 1
ATOM 928 C C . GLU A 1 120 ? 1.363 26.375 -3.348 1 96.88 120 GLU A C 1
ATOM 930 O O . GLU A 1 120 ? 1.453 27.438 -2.727 1 96.88 120 GLU A O 1
ATOM 935 N N . VAL A 1 121 ? 1.451 25.203 -2.758 1 96.81 121 VAL A N 1
ATOM 936 C CA . VAL A 1 121 ? 1.59 25.047 -1.313 1 96.81 121 VAL A CA 1
ATOM 937 C C . VAL A 1 121 ? 2.926 25.641 -0.861 1 96.81 121 VAL A C 1
ATOM 939 O O . VAL A 1 121 ? 2.975 26.453 0.066 1 96.81 121 VAL A O 1
ATOM 942 N N . VAL A 1 122 ? 3.988 25.328 -1.537 1 96.5 122 VAL A N 1
ATOM 943 C CA . VAL A 1 122 ? 5.328 25.75 -1.144 1 96.5 122 VAL A CA 1
ATOM 944 C C . VAL A 1 122 ? 5.484 27.25 -1.371 1 96.5 122 VAL A C 1
ATOM 946 O O . VAL A 1 122 ? 6.129 27.953 -0.579 1 96.5 122 VAL A O 1
ATOM 949 N N . ASP A 1 123 ? 4.812 27.75 -2.357 1 96.62 123 ASP A N 1
ATOM 950 C CA . ASP A 1 123 ? 4.961 29.156 -2.74 1 96.62 123 ASP A CA 1
ATOM 951 C C . ASP A 1 123 ? 4.254 30.062 -1.743 1 96.62 123 ASP A C 1
ATOM 953 O O . ASP A 1 123 ? 4.508 31.281 -1.715 1 96.62 123 ASP A O 1
ATOM 957 N N . CYS A 1 124 ? 3.385 29.547 -0.975 1 97 124 CYS A N 1
ATOM 958 C CA . CYS A 1 124 ? 2.672 30.391 -0.011 1 97 124 CYS A CA 1
ATOM 959 C C . CYS A 1 124 ? 3.645 31.125 0.892 1 97 124 CYS A C 1
ATOM 961 O O . CYS A 1 124 ? 3.498 32.344 1.105 1 97 124 CYS A O 1
ATOM 963 N N . TYR A 1 125 ? 4.652 30.453 1.438 1 97.19 125 TYR A N 1
ATOM 964 C CA . TYR A 1 125 ? 5.605 31.078 2.342 1 97.19 125 TYR A CA 1
ATOM 965 C C . TYR A 1 125 ? 7.039 30.781 1.921 1 97.19 125 TYR A C 1
ATOM 967 O O . TYR A 1 125 ? 7.988 31.25 2.559 1 97.19 125 TYR A O 1
ATOM 975 N N . GLY A 1 126 ? 7.211 29.953 0.827 1 95.69 126 GLY A N 1
ATOM 976 C CA . GLY A 1 126 ? 8.531 29.609 0.331 1 95.69 126 GLY A CA 1
ATOM 977 C C . GLY A 1 126 ? 9.133 28.406 1.022 1 95.69 126 GLY A C 1
ATOM 978 O O . GLY A 1 126 ? 10.133 27.844 0.557 1 95.69 126 GLY A O 1
ATOM 979 N N . TYR A 1 127 ? 8.609 28.062 2.172 1 95.81 127 TYR A N 1
ATOM 980 C CA . TYR A 1 127 ? 9.039 26.891 2.914 1 95.81 127 TYR A CA 1
ATOM 981 C C . TYR A 1 127 ? 7.898 26.344 3.771 1 95.81 127 TYR A C 1
ATOM 983 O O . TYR A 1 127 ? 6.859 26.984 3.914 1 95.81 127 TYR A O 1
ATOM 991 N N . VAL A 1 128 ? 8.109 25.094 4.289 1 97.25 128 VAL A N 1
ATOM 992 C CA . VAL A 1 128 ? 7.148 24.453 5.18 1 97.25 128 VAL A CA 1
ATOM 993 C C . VAL A 1 128 ? 7.867 23.906 6.41 1 97.25 128 VAL A C 1
ATOM 995 O O . VAL A 1 128 ? 8.883 23.203 6.285 1 97.25 128 VAL A O 1
ATOM 998 N N . ASP A 1 129 ? 7.332 24.234 7.609 1 94.94 129 ASP A N 1
ATOM 999 C CA . ASP A 1 129 ? 7.902 23.719 8.844 1 94.94 129 ASP A CA 1
ATOM 1000 C C . ASP A 1 129 ? 7.262 22.375 9.219 1 94.94 129 ASP A C 1
ATOM 1002 O O . ASP A 1 129 ? 7.938 21.469 9.711 1 94.94 129 ASP A O 1
ATOM 1006 N N . VAL A 1 130 ? 5.957 22.297 9.055 1 94.62 130 VAL A N 1
ATOM 1007 C CA . VAL A 1 130 ? 5.199 21.125 9.469 1 94.62 130 VAL A CA 1
ATOM 1008 C C . VAL A 1 130 ? 4.211 20.734 8.375 1 94.62 130 VAL A C 1
ATOM 1010 O O . VAL A 1 130 ? 3.43 21.562 7.906 1 94.62 130 VAL A O 1
ATOM 1013 N N . LEU A 1 131 ? 4.297 19.547 7.922 1 97 131 LEU A N 1
ATOM 1014 C CA . LEU A 1 131 ? 3.309 18.953 7.02 1 97 131 LEU A CA 1
ATOM 1015 C C . LEU A 1 131 ? 2.438 17.938 7.75 1 97 131 LEU A C 1
ATOM 1017 O O . LEU A 1 131 ? 2.947 16.969 8.297 1 97 131 LEU A O 1
ATOM 1021 N N . ILE A 1 132 ? 1.174 18.219 7.816 1 94.38 132 ILE A N 1
ATOM 1022 C CA . ILE A 1 132 ? 0.221 17.281 8.414 1 94.38 132 ILE A CA 1
ATOM 1023 C C . ILE A 1 132 ? -0.637 16.656 7.316 1 94.38 132 ILE A C 1
ATOM 1025 O O . ILE A 1 132 ? -1.493 17.328 6.73 1 94.38 132 ILE A O 1
ATOM 1029 N N . CYS A 1 133 ? -0.406 15.414 7.074 1 94.38 133 CYS A N 1
ATOM 1030 C CA . CYS A 1 133 ? -1.203 14.641 6.125 1 94.38 133 CYS A CA 1
ATOM 1031 C C . CYS A 1 133 ? -2.412 14.016 6.812 1 94.38 133 CYS A C 1
ATOM 1033 O O . CYS A 1 133 ? -2.297 12.961 7.441 1 94.38 133 CYS A O 1
ATOM 1035 N N . ASN A 1 134 ? -3.535 14.617 6.602 1 90.88 134 ASN A N 1
ATOM 1036 C CA . ASN A 1 134 ? -4.77 14.211 7.266 1 90.88 134 ASN A CA 1
ATOM 1037 C C . ASN A 1 134 ? -5.797 13.688 6.262 1 90.88 134 ASN A C 1
ATOM 1039 O O . ASN A 1 134 ? -6.836 13.156 6.656 1 90.88 134 ASN A O 1
ATOM 1043 N N . SER A 1 135 ? -5.492 13.805 5.004 1 89.25 135 SER A N 1
ATOM 1044 C CA . SER A 1 135 ? -6.426 13.414 3.953 1 89.25 135 SER A CA 1
ATOM 1045 C C . SER A 1 135 ? -6.488 11.891 3.809 1 89.25 135 SER A C 1
ATOM 1047 O O . SER A 1 135 ? -5.453 11.234 3.715 1 89.25 135 SER A O 1
ATOM 1049 N N . SER A 1 136 ? -7.738 11.344 3.84 1 86.69 136 SER A N 1
ATOM 1050 C CA . SER A 1 136 ? -7.969 9.938 3.537 1 86.69 136 SER A CA 1
ATOM 1051 C C . SER A 1 136 ? -9.445 9.664 3.262 1 86.69 136 SER A C 1
ATOM 1053 O O . SER A 1 136 ? -10.312 10.422 3.697 1 86.69 136 SER A O 1
ATOM 1055 N N . ILE A 1 137 ? -9.68 8.719 2.506 1 87.25 137 ILE A N 1
ATOM 1056 C CA . ILE A 1 137 ? -11.047 8.273 2.252 1 87.25 137 ILE A CA 1
ATOM 1057 C C . ILE A 1 137 ? -11.148 6.77 2.482 1 87.25 137 ILE A C 1
ATOM 1059 O O . ILE A 1 137 ? -10.164 6.043 2.32 1 87.25 137 ILE A O 1
ATOM 1063 N N . LYS A 1 138 ? -12.344 6.469 2.92 1 85 138 LYS A N 1
ATOM 1064 C CA . LYS A 1 138 ? -12.633 5.059 3.139 1 85 138 LYS A CA 1
ATOM 1065 C C . LYS A 1 138 ? -13.617 4.531 2.094 1 85 138 LYS A C 1
ATOM 1067 O O . LYS A 1 138 ? -14.438 5.285 1.568 1 85 138 LYS A O 1
ATOM 1072 N N . VAL A 1 139 ? -13.406 3.293 1.736 1 85.44 139 VAL A N 1
ATOM 1073 C CA . VAL A 1 139 ? -14.344 2.566 0.89 1 85.44 139 VAL A CA 1
ATOM 1074 C C . VAL A 1 139 ? -14.602 1.179 1.473 1 85.44 139 VAL A C 1
ATOM 1076 O O . VAL A 1 139 ? -13.672 0.507 1.923 1 85.44 139 VAL A O 1
ATOM 1079 N N . LYS A 1 140 ? -15.898 0.898 1.536 1 85.5 140 LYS A N 1
ATOM 1080 C CA . LYS A 1 140 ? -16.297 -0.415 2.033 1 85.5 140 LYS A CA 1
ATOM 1081 C C . LYS A 1 140 ? -17.016 -1.217 0.952 1 85.5 140 LYS A C 1
ATOM 1083 O O . LYS A 1 140 ? -17.828 -0.671 0.205 1 85.5 140 LYS A O 1
ATOM 1088 N N . GLY A 1 141 ? -16.656 -2.516 0.865 1 88.31 141 GLY A N 1
ATOM 1089 C CA . GLY A 1 141 ? -17.281 -3.439 -0.061 1 88.31 141 GLY A CA 1
ATOM 1090 C C . GLY A 1 141 ? -16.469 -4.691 -0.31 1 88.31 141 GLY A C 1
ATOM 1091 O O . GLY A 1 141 ? -15.258 -4.699 -0.091 1 88.31 141 GLY A O 1
ATOM 1092 N N . PRO A 1 142 ? -17.297 -5.711 -0.684 1 89.69 142 PRO A N 1
ATOM 1093 C CA . PRO A 1 142 ? -16.531 -6.902 -1.062 1 89.69 142 PRO A CA 1
ATOM 1094 C C . PRO A 1 142 ? -15.516 -6.629 -2.168 1 89.69 142 PRO A C 1
ATOM 1096 O O . PRO A 1 142 ? -15.75 -5.777 -3.029 1 89.69 142 PRO A O 1
ATOM 1099 N N . VAL A 1 143 ? -14.43 -7.34 -2.104 1 90.06 143 VAL A N 1
ATOM 1100 C CA . VAL A 1 143 ? -13.312 -7.156 -3.029 1 90.06 143 VAL A CA 1
ATOM 1101 C C . VAL A 1 143 ? -13.828 -7.203 -4.469 1 90.06 143 VAL A C 1
ATOM 1103 O O . VAL A 1 143 ? -13.406 -6.406 -5.309 1 90.06 143 VAL A O 1
ATOM 1106 N N . GLN A 1 144 ? -14.758 -8.055 -4.703 1 88.06 144 GLN A N 1
ATOM 1107 C CA . GLN A 1 144 ? -15.234 -8.273 -6.062 1 88.06 144 GLN A CA 1
ATOM 1108 C C . GLN A 1 144 ? -16.094 -7.105 -6.535 1 88.06 144 GLN A C 1
ATOM 1110 O O . GLN A 1 144 ? -16.297 -6.918 -7.738 1 88.06 144 GLN A O 1
ATOM 1115 N N . SER A 1 145 ? -16.562 -6.316 -5.637 1 90.31 145 SER A N 1
ATOM 1116 C CA . SER A 1 145 ? -17.469 -5.238 -5.996 1 90.31 145 SER A CA 1
ATOM 1117 C C . SER A 1 145 ? -16.719 -3.92 -6.18 1 90.31 145 SER A C 1
ATOM 1119 O O . SER A 1 145 ? -17.312 -2.93 -6.637 1 90.31 145 SER A O 1
ATOM 1121 N N . ILE A 1 146 ? -15.484 -3.893 -5.828 1 92.31 146 ILE A N 1
ATOM 1122 C CA . ILE A 1 146 ? -14.68 -2.68 -5.965 1 92.31 146 ILE A CA 1
ATOM 1123 C C . ILE A 1 146 ? -13.953 -2.689 -7.309 1 92.31 146 ILE A C 1
ATOM 1125 O O . ILE A 1 146 ? -13.133 -3.572 -7.57 1 92.31 146 ILE A O 1
ATOM 1129 N N . SER A 1 147 ? -14.273 -1.752 -8.148 1 91.12 147 SER A N 1
ATOM 1130 C CA . SER A 1 147 ? -13.672 -1.679 -9.477 1 91.12 147 SER A CA 1
ATOM 1131 C C . SER A 1 147 ? -12.234 -1.18 -9.406 1 91.12 147 SER A C 1
ATOM 1133 O O . SER A 1 147 ? -11.82 -0.606 -8.398 1 91.12 147 SER A O 1
ATOM 1135 N N . LEU A 1 148 ? -11.523 -1.396 -10.523 1 91.69 148 LEU A N 1
ATOM 1136 C CA . LEU A 1 148 ? -10.156 -0.899 -10.633 1 91.69 148 LEU A CA 1
ATOM 1137 C C . LEU A 1 148 ? -10.125 0.622 -10.516 1 91.69 148 LEU A C 1
ATOM 1139 O O . LEU A 1 148 ? -9.203 1.182 -9.914 1 91.69 148 LEU A O 1
ATOM 1143 N N . GLU A 1 149 ? -11.094 1.225 -11.094 1 92.56 149 GLU A N 1
ATOM 1144 C CA . GLU A 1 149 ? -11.172 2.682 -11.047 1 92.56 149 GLU A CA 1
ATOM 1145 C C . GLU A 1 149 ? -11.273 3.182 -9.609 1 92.56 149 GLU A C 1
ATOM 1147 O O . GLU A 1 149 ? -10.594 4.137 -9.234 1 92.56 149 GLU A O 1
ATOM 1152 N N . VAL A 1 150 ? -12.086 2.547 -8.836 1 93.94 150 VAL A N 1
ATOM 1153 C CA . VAL A 1 150 ? -12.25 2.93 -7.438 1 93.94 150 VAL A CA 1
ATOM 1154 C C . VAL A 1 150 ? -10.961 2.643 -6.668 1 93.94 150 VAL A C 1
ATOM 1156 O O . VAL A 1 150 ? -10.516 3.465 -5.867 1 93.94 150 VAL A O 1
ATOM 1159 N N . ASP A 1 151 ? -10.336 1.506 -6.938 1 93.94 151 ASP A N 1
ATOM 1160 C CA . ASP A 1 151 ? -9.055 1.167 -6.324 1 93.94 151 ASP A CA 1
ATOM 1161 C C . ASP A 1 151 ? -8.008 2.244 -6.605 1 93.94 151 ASP A C 1
ATOM 1163 O O . ASP A 1 151 ? -7.285 2.664 -5.703 1 93.94 151 ASP A O 1
ATOM 1167 N N . ARG A 1 152 ? -7.973 2.623 -7.805 1 94.44 152 ARG A N 1
ATOM 1168 C CA . ARG A 1 152 ? -6.996 3.627 -8.211 1 94.44 152 ARG A CA 1
ATOM 1169 C C . ARG A 1 152 ? -7.285 4.973 -7.551 1 94.44 152 ARG A C 1
ATOM 1171 O O . ARG A 1 152 ? -6.367 5.656 -7.098 1 94.44 152 ARG A O 1
ATOM 1178 N N . ASN A 1 153 ? -8.508 5.324 -7.539 1 95.06 153 ASN A N 1
ATOM 1179 C CA . ASN A 1 153 ? -8.891 6.59 -6.926 1 95.06 153 ASN A CA 1
ATOM 1180 C C . ASN A 1 153 ? -8.508 6.637 -5.449 1 95.06 153 ASN A C 1
ATOM 1182 O O . ASN A 1 153 ? -7.98 7.641 -4.973 1 95.06 153 ASN A O 1
ATOM 1186 N N . ILE A 1 154 ? -8.773 5.574 -4.746 1 94.81 154 ILE A N 1
ATOM 1187 C CA . ILE A 1 154 ? -8.445 5.496 -3.326 1 94.81 154 ILE A CA 1
ATOM 1188 C C . ILE A 1 154 ? -6.93 5.613 -3.141 1 94.81 154 ILE A C 1
ATOM 1190 O O . ILE A 1 154 ? -6.465 6.316 -2.242 1 94.81 154 ILE A O 1
ATOM 1194 N N . MET A 1 155 ? -6.156 4.938 -3.945 1 96.06 155 MET A N 1
ATOM 1195 C CA . MET A 1 155 ? -4.699 4.988 -3.867 1 96.06 155 MET A CA 1
ATOM 1196 C C . MET A 1 155 ? -4.188 6.391 -4.176 1 96.06 155 MET A C 1
ATOM 1198 O O . MET A 1 155 ? -3.223 6.852 -3.562 1 96.06 155 MET A O 1
ATOM 1202 N N . ASP A 1 156 ? -4.836 7.047 -5.121 1 95.88 156 ASP A N 1
ATOM 1203 C CA . ASP A 1 156 ? -4.465 8.422 -5.453 1 95.88 156 ASP A CA 1
ATOM 1204 C C . ASP A 1 156 ? -4.613 9.336 -4.238 1 95.88 156 ASP A C 1
ATOM 1206 O O . ASP A 1 156 ? -3.697 10.094 -3.914 1 95.88 156 ASP A O 1
ATOM 1210 N N . ILE A 1 157 ? -5.672 9.211 -3.605 1 95.25 157 ILE A N 1
ATOM 1211 C CA . ILE A 1 157 ? -6.023 10.133 -2.531 1 95.25 157 ILE A CA 1
ATOM 1212 C C . ILE A 1 157 ? -5.242 9.781 -1.27 1 95.25 157 ILE A C 1
ATOM 1214 O O . ILE A 1 157 ? -4.672 10.664 -0.618 1 95.25 157 ILE A O 1
ATOM 1218 N N . ASN A 1 158 ? -5.176 8.5 -0.941 1 94.44 158 ASN A N 1
ATOM 1219 C CA . ASN A 1 158 ? -4.648 8.086 0.352 1 94.44 158 ASN A CA 1
ATOM 1220 C C . ASN A 1 158 ? -3.131 7.91 0.307 1 94.44 158 ASN A C 1
ATOM 1222 O O . ASN A 1 158 ? -2.465 7.969 1.342 1 94.44 158 ASN A O 1
ATOM 1226 N N . TYR A 1 159 ? -2.596 7.621 -0.83 1 95.81 159 TYR A N 1
ATOM 1227 C CA . TYR A 1 159 ? -1.177 7.293 -0.914 1 95.81 159 TYR A CA 1
ATOM 1228 C C . TYR A 1 159 ? -0.441 8.281 -1.807 1 95.81 159 TYR A C 1
ATOM 1230 O O . TYR A 1 159 ? 0.366 9.086 -1.325 1 95.81 159 TYR A O 1
ATOM 1238 N N . PHE A 1 160 ? -0.779 8.422 -3.107 1 96.81 160 PHE A N 1
ATOM 1239 C CA . PHE A 1 160 ? 0.002 9.227 -4.043 1 96.81 160 PHE A CA 1
ATOM 1240 C C . PHE A 1 160 ? -0.064 10.703 -3.676 1 96.81 160 PHE A C 1
ATOM 1242 O O . PHE A 1 160 ? 0.928 11.422 -3.803 1 96.81 160 PHE A O 1
ATOM 1249 N N . GLY A 1 161 ? -1.229 11.148 -3.293 1 96 161 GLY A N 1
ATOM 1250 C CA . GLY A 1 161 ? -1.383 12.539 -2.906 1 96 161 GLY A CA 1
ATOM 1251 C C . GLY A 1 161 ? -0.437 12.961 -1.798 1 96 161 GLY A C 1
ATOM 1252 O O . GLY A 1 161 ? 0.462 13.773 -2.018 1 96 161 GLY A O 1
ATOM 1253 N N . PRO A 1 162 ? -0.606 12.32 -0.606 1 95.06 162 PRO A N 1
ATOM 1254 C CA . PRO A 1 162 ? 0.263 12.664 0.523 1 95.06 162 PRO A CA 1
ATOM 1255 C C . PRO A 1 162 ? 1.743 12.453 0.211 1 95.06 162 PRO A C 1
ATOM 1257 O O . PRO A 1 162 ? 2.584 13.258 0.629 1 95.06 162 PRO A O 1
ATOM 1260 N N . CYS A 1 163 ? 2.121 11.43 -0.508 1 95.31 163 CYS A N 1
ATOM 1261 C CA . CYS A 1 163 ? 3.512 11.148 -0.843 1 95.31 163 CYS A CA 1
ATOM 1262 C C . CYS A 1 163 ? 4.094 12.242 -1.731 1 95.31 163 CYS A C 1
ATOM 1264 O O . CYS A 1 163 ? 5.23 12.672 -1.527 1 95.31 163 CYS A O 1
ATOM 1266 N N . THR A 1 164 ? 3.328 12.633 -2.691 1 95.81 164 THR A N 1
ATOM 1267 C CA . THR A 1 164 ? 3.789 13.68 -3.602 1 95.81 164 THR A CA 1
ATOM 1268 C C . THR A 1 164 ? 3.975 15 -2.857 1 95.81 164 THR A C 1
ATOM 1270 O O . THR A 1 164 ? 4.961 15.703 -3.076 1 95.81 164 THR A O 1
ATOM 1273 N N . LEU A 1 165 ? 3.039 15.312 -2.023 1 96.25 165 LEU A N 1
ATOM 1274 C CA . LEU A 1 165 ? 3.145 16.531 -1.23 1 96.25 165 LEU A CA 1
ATOM 1275 C C . LEU A 1 165 ? 4.367 16.484 -0.319 1 96.25 165 LEU A C 1
ATOM 1277 O O . LEU A 1 165 ? 5.105 17.469 -0.213 1 96.25 165 LEU A O 1
ATOM 1281 N N . ALA A 1 166 ? 4.605 15.352 0.334 1 96.62 166 ALA A N 1
ATOM 1282 C CA . ALA A 1 166 ? 5.77 15.164 1.196 1 96.62 166 ALA A CA 1
ATOM 1283 C C . ALA A 1 166 ? 7.066 15.367 0.418 1 96.62 166 ALA A C 1
ATOM 1285 O O . ALA A 1 166 ? 7.965 16.078 0.873 1 96.62 166 ALA A O 1
ATOM 1286 N N . LYS A 1 167 ? 7.121 14.789 -0.742 1 95.88 167 LYS A N 1
ATOM 1287 C CA . LYS A 1 167 ? 8.305 14.945 -1.586 1 95.88 167 LYS A CA 1
ATOM 1288 C C . LYS A 1 167 ? 8.492 16.406 -1.999 1 95.88 167 LYS A C 1
ATOM 1290 O O . LYS A 1 167 ? 9.625 16.875 -2.117 1 95.88 167 LYS A O 1
ATOM 1295 N N . GLY A 1 168 ? 7.441 17.062 -2.232 1 95.75 168 GLY A N 1
ATOM 1296 C CA . GLY A 1 168 ? 7.484 18.438 -2.686 1 95.75 168 GLY A CA 1
ATOM 1297 C C . GLY A 1 168 ? 8.023 19.391 -1.637 1 95.75 168 GLY A C 1
ATOM 1298 O O . GLY A 1 168 ? 8.688 20.375 -1.97 1 95.75 168 GLY A O 1
ATOM 1299 N N . VAL A 1 169 ? 7.766 19.141 -0.355 1 96.88 169 VAL A N 1
ATOM 1300 C CA . VAL A 1 169 ? 8.18 20.062 0.692 1 96.88 169 VAL A CA 1
ATOM 1301 C C . VAL A 1 169 ? 9.555 19.672 1.219 1 96.88 169 VAL A C 1
ATOM 1303 O O . VAL A 1 169 ? 10.227 20.453 1.896 1 96.88 169 VAL A O 1
ATOM 1306 N N . LEU A 1 170 ? 10.023 18.516 0.851 1 96.25 170 LEU A N 1
ATOM 1307 C CA . LEU A 1 170 ? 11.211 17.875 1.423 1 96.25 170 LEU A CA 1
ATOM 1308 C C . LEU A 1 170 ? 12.461 18.688 1.1 1 96.25 170 LEU A C 1
ATOM 1310 O O . LEU A 1 170 ? 13.305 18.922 1.972 1 96.25 170 LEU A O 1
ATOM 1314 N N . PRO A 1 171 ? 12.586 19.203 -0.121 1 95.12 171 PRO A N 1
ATOM 1315 C CA . PRO A 1 171 ? 13.82 19.922 -0.436 1 95.12 171 PRO A CA 1
ATOM 1316 C C . PRO A 1 171 ? 14.039 21.125 0.475 1 95.12 171 PRO A C 1
ATOM 1318 O O . PRO A 1 171 ? 15.156 21.359 0.948 1 95.12 171 PRO A O 1
ATOM 1321 N N . SER A 1 172 ? 13.062 21.875 0.729 1 94.81 172 SER A N 1
ATOM 1322 C CA . SER A 1 172 ? 13.203 23.031 1.604 1 94.81 172 SER A CA 1
ATOM 1323 C C . SER A 1 172 ? 13.508 22.609 3.037 1 94.81 172 SER A C 1
ATOM 1325 O O . SER A 1 172 ? 14.297 23.266 3.725 1 94.81 172 SER A O 1
ATOM 1327 N N . MET A 1 173 ? 12.938 21.531 3.512 1 96 173 MET A N 1
ATOM 1328 C CA . MET A 1 173 ? 13.211 21.031 4.852 1 96 173 MET A CA 1
ATOM 1329 C C . MET A 1 173 ? 14.656 20.547 4.965 1 96 173 MET A C 1
ATOM 1331 O O . MET A 1 173 ? 15.328 20.828 5.961 1 96 173 MET A O 1
ATOM 1335 N N . MET A 1 174 ? 15.07 19.891 3.936 1 95.19 174 MET A N 1
ATOM 1336 C CA . MET A 1 174 ? 16.422 19.344 3.939 1 95.19 174 MET A CA 1
ATOM 1337 C C . MET A 1 174 ? 17.469 20.453 3.932 1 95.19 174 MET A C 1
ATOM 1339 O O . MET A 1 174 ? 18.438 20.391 4.672 1 95.19 174 MET A O 1
ATOM 1343 N N . SER A 1 175 ? 17.234 21.453 3.137 1 95.19 175 SER A N 1
ATOM 1344 C CA . SER A 1 175 ? 18.156 22.562 3.047 1 95.19 175 SER A CA 1
ATOM 1345 C C . SER A 1 175 ? 18.266 23.312 4.375 1 95.19 175 SER A C 1
ATOM 1347 O O . SER A 1 175 ? 19.344 23.797 4.738 1 95.19 175 SER A O 1
ATOM 1349 N N . ARG A 1 176 ? 17.234 23.375 5.133 1 95.06 176 ARG A N 1
ATOM 1350 C CA . ARG A 1 176 ? 17.188 24.094 6.398 1 95.06 176 ARG A CA 1
ATOM 1351 C C . ARG A 1 176 ? 17.484 23.156 7.57 1 95.06 176 ARG A C 1
ATOM 1353 O O . ARG A 1 176 ? 17.531 23.594 8.719 1 95.06 176 ARG A O 1
ATOM 1360 N N . ARG A 1 177 ? 17.641 21.891 7.281 1 93.94 177 ARG A N 1
ATOM 1361 C CA . ARG A 1 177 ? 17.906 20.844 8.273 1 93.94 177 ARG A CA 1
ATOM 1362 C C . ARG A 1 177 ? 16.875 20.906 9.406 1 93.94 177 ARG A C 1
ATOM 1364 O O . ARG A 1 177 ? 17.234 20.922 10.578 1 93.94 177 ARG A O 1
ATOM 1371 N N . GLY A 1 178 ? 15.68 21.016 8.977 1 92.44 178 GLY A N 1
ATOM 1372 C CA . GLY A 1 178 ? 14.578 21.109 9.922 1 92.44 178 GLY A CA 1
ATOM 1373 C C . GLY A 1 178 ? 13.219 20.922 9.266 1 92.44 178 GLY A C 1
ATOM 1374 O O . GLY A 1 178 ? 13.008 21.359 8.133 1 92.44 178 GLY A O 1
ATOM 1375 N N . GLY A 1 179 ? 12.336 20.281 9.961 1 93.62 179 GLY A N 1
ATOM 1376 C CA . GLY A 1 179 ? 10.984 20.031 9.492 1 93.62 179 GLY A CA 1
ATOM 1377 C C . GLY A 1 179 ? 10.32 18.844 10.188 1 93.62 179 GLY A C 1
ATOM 1378 O O . GLY A 1 179 ? 10.992 18 10.766 1 93.62 179 GLY A O 1
ATOM 1379 N N . GLN A 1 180 ? 8.984 18.891 10.156 1 93 180 GLN A N 1
ATOM 1380 C CA . GLN A 1 180 ? 8.195 17.828 10.742 1 93 180 GLN A CA 1
ATOM 1381 C C . GLN A 1 180 ? 7.078 17.391 9.789 1 93 180 GLN A C 1
ATOM 1383 O O . GLN A 1 180 ? 6.43 18.219 9.164 1 93 180 GLN A O 1
ATOM 1388 N N . MET A 1 181 ? 6.957 16.094 9.664 1 93.88 181 MET A N 1
ATOM 1389 C CA . MET A 1 181 ? 5.832 15.516 8.938 1 93.88 181 MET A CA 1
ATOM 1390 C C . MET A 1 181 ? 5.012 14.602 9.844 1 93.88 181 MET A C 1
ATOM 1392 O O . MET A 1 181 ? 5.57 13.773 10.555 1 93.88 181 MET A O 1
ATOM 1396 N N . VAL A 1 182 ? 3.719 14.836 9.836 1 90.25 182 VAL A N 1
ATOM 1397 C CA . VAL A 1 182 ? 2.807 14.031 10.641 1 90.25 182 VAL A CA 1
ATOM 1398 C C . VAL A 1 182 ? 1.784 13.352 9.734 1 90.25 182 VAL A C 1
ATOM 1400 O O . VAL A 1 182 ? 1.068 14.016 8.984 1 90.25 182 VAL A O 1
ATOM 1403 N N . LEU A 1 183 ? 1.837 12.047 9.75 1 89.94 183 LEU A N 1
ATOM 1404 C CA . LEU A 1 183 ? 0.81 11.266 9.078 1 89.94 183 LEU A CA 1
ATOM 1405 C C . LEU A 1 183 ? -0.317 10.906 10.039 1 89.94 183 LEU A C 1
ATOM 1407 O O . LEU A 1 183 ? -0.083 10.25 11.062 1 89.94 183 LEU A O 1
ATOM 1411 N N . VAL A 1 184 ? -1.525 11.414 9.742 1 83.5 184 VAL A N 1
ATOM 1412 C CA . VAL A 1 184 ? -2.691 11.055 10.539 1 83.5 184 VAL A CA 1
ATOM 1413 C C . VAL A 1 184 ? -3.324 9.781 9.984 1 83.5 184 VAL A C 1
ATOM 1415 O O . VAL A 1 184 ? -3.736 9.742 8.82 1 83.5 184 VAL A O 1
ATOM 1418 N N . SER A 1 185 ? -3.281 8.688 10.68 1 75.06 185 SER A N 1
ATOM 1419 C CA . SER A 1 185 ? -3.777 7.398 10.219 1 75.06 185 SER A CA 1
ATOM 1420 C C . SER A 1 185 ? -4.871 6.867 11.141 1 75.06 185 SER A C 1
ATOM 1422 O O . SER A 1 185 ? -5.121 7.434 12.211 1 75.06 185 SER A O 1
ATOM 1424 N N . SER A 1 186 ? -5.852 6.09 10.57 1 58.69 186 SER A N 1
ATOM 1425 C CA . SER A 1 186 ? -6.844 5.414 11.406 1 58.69 186 SER A CA 1
ATOM 1426 C C . SER A 1 186 ? -6.414 3.984 11.719 1 58.69 186 SER A C 1
ATOM 1428 O O . SER A 1 186 ? -5.602 3.398 11 1 58.69 186 SER A O 1
ATOM 1430 N N . VAL A 1 187 ? -6.738 3.488 12.906 1 49.34 187 VAL A N 1
ATOM 1431 C CA . VAL A 1 187 ? -6.418 2.143 13.375 1 49.34 187 VAL A CA 1
ATOM 1432 C C . VAL A 1 187 ? -6.883 1.115 12.344 1 49.34 187 VAL A C 1
ATOM 1434 O O . VAL A 1 187 ? -6.324 0.02 12.25 1 49.34 187 VAL A O 1
ATOM 1437 N N . HIS A 1 188 ? -7.922 1.378 11.68 1 45.69 188 HIS A N 1
ATOM 1438 C CA . HIS A 1 188 ? -8.383 0.384 10.719 1 45.69 188 HIS A CA 1
ATOM 1439 C C . HIS A 1 188 ? -7.32 0.116 9.656 1 45.69 188 HIS A C 1
ATOM 1441 O O . HIS A 1 188 ? -7.426 -0.847 8.891 1 45.69 188 HIS A O 1
ATOM 1447 N N . GLY A 1 189 ? -6.332 0.899 9.656 1 43.94 189 GLY A N 1
ATOM 1448 C CA . GLY A 1 189 ? -5.293 0.725 8.656 1 43.94 189 GLY A CA 1
ATOM 1449 C C . GLY A 1 189 ? -4.379 -0.451 8.945 1 43.94 189 GLY A C 1
ATOM 1450 O O . GLY A 1 189 ? -3.645 -0.902 8.062 1 43.94 189 GLY A O 1
ATOM 1451 N N . ARG A 1 190 ? -4.391 -0.883 10.219 1 48.81 190 ARG A N 1
ATOM 1452 C CA . ARG A 1 190 ? -3.41 -1.906 10.562 1 48.81 190 ARG A CA 1
ATOM 1453 C C . ARG A 1 190 ? -4.062 -3.285 10.641 1 48.81 190 ARG A C 1
ATOM 1455 O O . ARG A 1 190 ? -3.367 -4.301 10.734 1 48.81 190 ARG A O 1
ATOM 1462 N N . LEU A 1 191 ? -5.461 -3.279 10.633 1 49.19 191 LEU A N 1
ATOM 1463 C CA . LEU A 1 191 ? -6.129 -4.574 10.703 1 49.19 191 LEU A CA 1
ATOM 1464 C C . LEU A 1 191 ? -6.789 -4.922 9.367 1 49.19 191 LEU A C 1
ATOM 1466 O O . LEU A 1 191 ? -7.391 -4.055 8.727 1 49.19 191 LEU A O 1
ATOM 1470 N N . ALA A 1 192 ? -6.199 -6.004 8.797 1 56 192 ALA A N 1
ATOM 1471 C CA . ALA A 1 192 ? -6.895 -6.523 7.625 1 56 192 ALA A CA 1
ATOM 1472 C C . ALA A 1 192 ? -8.359 -6.828 7.941 1 56 192 ALA A C 1
ATOM 1474 O O . ALA A 1 192 ? -8.672 -7.902 8.461 1 56 192 ALA A O 1
ATOM 1475 N N . VAL A 1 193 ? -9.219 -5.754 7.949 1 62.19 193 VAL A N 1
ATOM 1476 C CA . VAL A 1 193 ? -10.664 -5.906 8.117 1 62.19 193 VAL A CA 1
ATOM 1477 C C . VAL A 1 193 ? -11.305 -6.25 6.781 1 62.19 193 VAL A C 1
ATOM 1479 O O . VAL A 1 193 ? -11.016 -5.617 5.762 1 62.19 193 VAL A O 1
ATOM 1482 N N . PRO A 1 194 ? -12.109 -7.371 6.855 1 71.81 194 PRO A N 1
ATOM 1483 C CA . PRO A 1 194 ? -12.789 -7.703 5.605 1 71.81 194 PRO A CA 1
ATOM 1484 C C . PRO A 1 194 ? -13.594 -6.535 5.043 1 71.81 194 PRO A C 1
ATOM 1486 O O . PRO A 1 194 ? -14.07 -5.684 5.805 1 71.81 194 PRO A O 1
ATOM 1489 N N . PHE A 1 195 ? -13.633 -6.398 3.713 1 78 195 PHE A N 1
ATOM 1490 C CA . PHE A 1 195 ? -14.461 -5.469 2.957 1 78 195 PHE A CA 1
ATOM 1491 C C . PHE A 1 195 ? -13.844 -4.078 2.943 1 78 195 PHE A C 1
ATOM 1493 O O . PHE A 1 195 ? -14.547 -3.08 2.76 1 78 195 PHE A O 1
ATOM 1500 N N . ARG A 1 196 ? -12.547 -4.133 3.27 1 81 196 ARG A N 1
ATOM 1501 C CA . ARG A 1 196 ? -11.828 -2.861 3.213 1 81 196 ARG A CA 1
ATOM 1502 C C . ARG A 1 196 ? -10.5 -3.016 2.48 1 81 196 ARG A C 1
ATOM 1504 O O . ARG A 1 196 ? -9.5 -2.391 2.854 1 81 196 ARG A O 1
ATOM 1511 N N . SER A 1 197 ? -10.516 -3.848 1.525 1 87.31 197 SER A N 1
ATOM 1512 C CA . SER A 1 197 ? -9.258 -4.25 0.895 1 87.31 197 SER A CA 1
ATOM 1513 C C . SER A 1 197 ? -8.547 -3.057 0.27 1 87.31 197 SER A C 1
ATOM 1515 O O . SER A 1 197 ? -7.348 -2.865 0.478 1 87.31 197 SER A O 1
ATOM 1517 N N . SER A 1 198 ? -9.328 -2.244 -0.469 1 90.12 198 SER A N 1
ATOM 1518 C CA . SER A 1 198 ? -8.711 -1.102 -1.132 1 90.12 198 SER A CA 1
ATOM 1519 C C . SER A 1 198 ? -8.227 -0.069 -0.119 1 90.12 198 SER A C 1
ATOM 1521 O O . SER A 1 198 ? -7.141 0.499 -0.27 1 90.12 198 SER A O 1
ATOM 1523 N N . TYR A 1 199 ? -9.023 0.183 0.831 1 90.44 199 TYR A N 1
ATOM 1524 C CA . TYR A 1 199 ? -8.656 1.127 1.881 1 90.44 199 TYR A CA 1
ATOM 1525 C C . TYR A 1 199 ? -7.426 0.643 2.645 1 90.44 199 TYR A C 1
ATOM 1527 O O . TYR A 1 199 ? -6.457 1.388 2.809 1 90.44 199 TYR A O 1
ATOM 1535 N N . ALA A 1 200 ? -7.488 -0.633 3.127 1 88.12 200 ALA A N 1
ATOM 1536 C CA . ALA A 1 200 ? -6.367 -1.222 3.855 1 88.12 200 ALA A CA 1
ATOM 1537 C C . ALA A 1 200 ? -5.082 -1.148 3.037 1 88.12 200 ALA A C 1
ATOM 1539 O O . ALA A 1 200 ? -4.027 -0.776 3.559 1 88.12 200 ALA A O 1
ATOM 1540 N N . ALA A 1 201 ? -5.164 -1.484 1.816 1 92.81 201 ALA A N 1
ATOM 1541 C CA . ALA A 1 201 ? -3.998 -1.449 0.938 1 92.81 201 ALA A CA 1
ATOM 1542 C C . ALA A 1 201 ? -3.408 -0.044 0.869 1 92.81 201 ALA A C 1
ATOM 1544 O O . ALA A 1 201 ? -2.193 0.134 1.001 1 92.81 201 ALA A O 1
ATOM 1545 N N . SER A 1 202 ? -4.227 0.937 0.667 1 93.75 202 SER A N 1
ATOM 1546 C CA . SER A 1 202 ? -3.758 2.311 0.521 1 93.75 202 SER A CA 1
ATOM 1547 C C . SER A 1 202 ? -3.117 2.818 1.81 1 93.75 202 SER A C 1
ATOM 1549 O O . SER A 1 202 ? -2.09 3.496 1.773 1 93.75 202 SER A O 1
ATOM 1551 N N . LYS A 1 203 ? -3.697 2.508 2.92 1 89.75 203 LYS A N 1
ATOM 1552 C CA . LYS A 1 203 ? -3.168 2.945 4.207 1 89.75 203 LYS A CA 1
ATOM 1553 C C . LYS A 1 203 ? -1.833 2.27 4.512 1 89.75 203 LYS A C 1
ATOM 1555 O O . LYS A 1 203 ? -0.916 2.904 5.035 1 89.75 203 LYS A O 1
ATOM 1560 N N . HIS A 1 204 ? -1.758 1.018 4.219 1 88.38 204 HIS A N 1
ATOM 1561 C CA . HIS A 1 204 ? -0.498 0.311 4.418 1 88.38 204 HIS A CA 1
ATOM 1562 C C . HIS A 1 204 ? 0.595 0.862 3.51 1 88.38 204 HIS A C 1
ATOM 1564 O O . HIS A 1 204 ? 1.758 0.947 3.91 1 88.38 204 HIS A O 1
ATOM 1570 N N . ALA A 1 205 ? 0.214 1.124 2.334 1 92.88 205 ALA A N 1
ATOM 1571 C CA . ALA A 1 205 ? 1.175 1.727 1.413 1 92.88 205 ALA A CA 1
ATOM 1572 C C . ALA A 1 205 ? 1.701 3.051 1.958 1 92.88 205 ALA A C 1
ATOM 1574 O O . ALA A 1 205 ? 2.912 3.285 1.976 1 92.88 205 ALA A O 1
ATOM 1575 N N . THR A 1 206 ? 0.802 3.887 2.395 1 93.81 206 THR A N 1
ATOM 1576 C CA . THR A 1 206 ? 1.161 5.203 2.91 1 93.81 206 THR A CA 1
ATOM 1577 C C . THR A 1 206 ? 2.055 5.074 4.141 1 93.81 206 THR A C 1
ATOM 1579 O O . THR A 1 206 ? 3.074 5.758 4.246 1 93.81 206 THR A O 1
ATOM 1582 N N . GLN A 1 207 ? 1.661 4.203 4.992 1 88.25 207 GLN A N 1
ATOM 1583 C CA . GLN A 1 207 ? 2.459 3.988 6.195 1 88.25 207 GLN A CA 1
ATOM 1584 C C . GLN A 1 207 ? 3.869 3.527 5.844 1 88.25 207 GLN A C 1
ATOM 1586 O O . GLN A 1 207 ? 4.848 4.008 6.418 1 88.25 207 GLN A O 1
ATOM 1591 N N . ALA A 1 208 ? 3.984 2.594 4.98 1 88.75 208 ALA A N 1
ATOM 1592 C CA . ALA A 1 208 ? 5.289 2.074 4.57 1 88.75 208 ALA A CA 1
ATOM 1593 C C . ALA A 1 208 ? 6.152 3.178 3.971 1 88.75 208 ALA A C 1
ATOM 1595 O O . ALA A 1 208 ? 7.355 3.252 4.246 1 88.75 208 ALA A O 1
ATOM 1596 N N . PHE A 1 209 ? 5.57 3.988 3.141 1 93.25 209 PHE A N 1
ATOM 1597 C CA . PHE A 1 209 ? 6.285 5.113 2.547 1 93.25 209 PHE A CA 1
ATOM 1598 C C . PHE A 1 209 ? 6.859 6.02 3.627 1 93.25 209 PHE A C 1
ATOM 1600 O O . PHE A 1 209 ? 8.047 6.336 3.611 1 93.25 209 PHE A O 1
ATOM 1607 N N . PHE A 1 210 ? 6.059 6.391 4.535 1 91.5 210 PHE A N 1
ATOM 1608 C CA . PHE A 1 210 ? 6.484 7.359 5.543 1 91.5 210 PHE A CA 1
ATOM 1609 C C . PHE A 1 210 ? 7.48 6.727 6.512 1 91.5 210 PHE A C 1
ATOM 1611 O O . PHE A 1 210 ? 8.375 7.41 7.023 1 91.5 210 PHE A O 1
ATOM 1618 N N . ASP A 1 211 ? 7.336 5.477 6.766 1 86.31 211 ASP A N 1
ATOM 1619 C CA . ASP A 1 211 ? 8.336 4.781 7.57 1 86.31 211 ASP A CA 1
ATOM 1620 C C . ASP A 1 211 ? 9.703 4.82 6.891 1 86.31 211 ASP A C 1
ATOM 1622 O O . ASP A 1 211 ? 10.727 5.047 7.547 1 86.31 211 ASP A O 1
ATOM 1626 N N . CYS A 1 212 ? 9.727 4.551 5.602 1 87.31 212 CYS A N 1
ATOM 1627 C CA . CYS A 1 212 ? 10.977 4.621 4.855 1 87.31 212 CYS A CA 1
ATOM 1628 C C . CYS A 1 212 ? 11.523 6.047 4.84 1 87.31 212 CYS A C 1
ATOM 1630 O O . CYS A 1 212 ? 12.719 6.258 5.016 1 87.31 212 CYS A O 1
ATOM 1632 N N . LEU A 1 213 ? 10.633 6.969 4.617 1 92.44 213 LEU A N 1
ATOM 1633 C CA . LEU A 1 213 ? 11.023 8.375 4.602 1 92.44 213 LEU A CA 1
ATOM 1634 C C . LEU A 1 213 ? 11.656 8.781 5.926 1 92.44 213 LEU A C 1
ATOM 1636 O O . LEU A 1 213 ? 12.672 9.484 5.945 1 92.44 213 LEU A O 1
ATOM 1640 N N . ARG A 1 214 ? 11.078 8.375 7 1 88.69 214 ARG A N 1
ATOM 1641 C CA . ARG A 1 214 ? 11.594 8.672 8.328 1 88.69 214 ARG A CA 1
ATOM 1642 C C . ARG A 1 214 ? 13.062 8.273 8.445 1 88.69 214 ARG A C 1
ATOM 1644 O O . ARG A 1 214 ? 13.891 9.062 8.906 1 88.69 214 ARG A O 1
ATOM 1651 N N . ALA A 1 215 ? 13.336 7.059 8.031 1 84.38 215 ALA A N 1
ATOM 1652 C CA . ALA A 1 215 ? 14.688 6.527 8.117 1 84.38 215 ALA A CA 1
ATOM 1653 C C . ALA A 1 215 ? 15.656 7.328 7.242 1 84.38 215 ALA A C 1
ATOM 1655 O O . ALA A 1 215 ? 16.812 7.535 7.613 1 84.38 215 ALA A O 1
ATOM 1656 N N . GLU A 1 216 ? 15.211 7.855 6.203 1 88.44 216 GLU A N 1
ATOM 1657 C CA . GLU A 1 216 ? 16.062 8.523 5.227 1 88.44 216 GLU A CA 1
ATOM 1658 C C . GLU A 1 216 ? 16.359 9.969 5.637 1 88.44 216 GLU A C 1
ATOM 1660 O O . GLU A 1 216 ? 17.438 10.492 5.348 1 88.44 216 GLU A O 1
ATOM 1665 N N . VAL A 1 217 ? 15.422 10.555 6.324 1 92.38 217 VAL A N 1
ATOM 1666 C CA . VAL A 1 217 ? 15.555 12 6.469 1 92.38 217 VAL A CA 1
ATOM 1667 C C . VAL A 1 217 ? 16 12.336 7.891 1 92.38 217 VAL A C 1
ATOM 1669 O O . VAL A 1 217 ? 16.219 13.508 8.219 1 92.38 217 VAL A O 1
ATOM 1672 N N . GLU A 1 218 ? 16.141 11.359 8.664 1 85.69 218 GLU A N 1
ATOM 1673 C CA . GLU A 1 218 ? 16.562 11.562 10.047 1 85.69 218 GLU A CA 1
ATOM 1674 C C . GLU A 1 218 ? 17.891 12.336 10.117 1 85.69 218 GLU A C 1
ATOM 1676 O O . GLU A 1 218 ? 18.062 13.195 10.984 1 85.69 218 GLU A O 1
ATOM 1681 N N . GLU A 1 219 ? 18.734 12.133 9.219 1 87.94 219 GLU A N 1
ATOM 1682 C CA . GLU A 1 219 ? 20.047 12.766 9.234 1 87.94 219 GLU A CA 1
ATOM 1683 C C . GLU A 1 219 ? 19.953 14.25 8.906 1 87.94 219 GLU A C 1
ATOM 1685 O O . GLU A 1 219 ? 20.891 15.008 9.164 1 87.94 219 GLU A O 1
ATOM 1690 N N . TYR A 1 220 ? 18.828 14.672 8.398 1 92 220 TYR A N 1
ATOM 1691 C CA . TYR A 1 220 ? 18.656 16.078 8.039 1 92 220 TYR A CA 1
ATOM 1692 C C . TYR A 1 220 ? 17.906 16.828 9.133 1 92 220 TYR A C 1
ATOM 1694 O O . TYR A 1 220 ? 17.422 17.938 8.906 1 92 220 TYR A O 1
ATOM 1702 N N . GLY A 1 221 ? 17.672 16.125 10.281 1 90 221 GLY A N 1
ATOM 1703 C CA . GLY A 1 221 ? 16.969 16.797 11.359 1 90 221 GLY A CA 1
ATOM 1704 C C . GLY A 1 221 ? 15.477 16.875 11.141 1 90 221 GLY A C 1
ATOM 1705 O O . GLY A 1 221 ? 14.781 17.656 11.805 1 90 221 GLY A O 1
ATOM 1706 N N . ILE A 1 222 ? 14.953 16.156 10.164 1 91.69 222 ILE A N 1
ATOM 1707 C CA . ILE A 1 222 ? 13.523 16.125 9.867 1 91.69 222 ILE A CA 1
ATOM 1708 C C . ILE A 1 222 ? 12.875 14.961 10.617 1 91.69 222 ILE A C 1
ATOM 1710 O O . ILE A 1 222 ? 13.406 13.844 10.625 1 91.69 222 ILE A O 1
ATOM 1714 N N . THR A 1 223 ? 11.758 15.25 11.289 1 89.19 223 THR A N 1
ATOM 1715 C CA . THR A 1 223 ? 11.047 14.203 12.016 1 89.19 223 THR A CA 1
ATOM 1716 C C . THR A 1 223 ? 9.781 13.789 11.258 1 89.19 223 THR A C 1
ATOM 1718 O O . THR A 1 223 ? 9.07 14.633 10.711 1 89.19 223 THR A O 1
ATOM 1721 N N . VAL A 1 224 ? 9.562 12.492 11.18 1 90.5 224 VAL A N 1
ATOM 1722 C CA . VAL A 1 224 ? 8.367 11.906 10.578 1 90.5 224 VAL A CA 1
ATOM 1723 C C . VAL A 1 224 ? 7.645 11.031 11.602 1 90.5 224 VAL A C 1
ATOM 1725 O O . VAL A 1 224 ? 8.242 10.125 12.18 1 90.5 224 VAL A O 1
ATOM 1728 N N . SER A 1 225 ? 6.355 11.383 11.828 1 84.56 225 SER A N 1
ATOM 1729 C CA . SER A 1 225 ? 5.59 10.633 12.812 1 84.56 225 SER A CA 1
ATOM 1730 C C . SER A 1 225 ? 4.207 10.266 12.281 1 84.56 225 SER A C 1
ATOM 1732 O O . SER A 1 225 ? 3.707 10.898 11.352 1 84.56 225 SER A O 1
ATOM 1734 N N . THR A 1 226 ? 3.719 9.203 12.789 1 82.31 226 THR A N 1
ATOM 1735 C CA . THR A 1 226 ? 2.369 8.75 12.469 1 82.31 226 THR A CA 1
ATOM 1736 C C . THR A 1 226 ? 1.487 8.766 13.719 1 82.31 226 THR A C 1
ATOM 1738 O O . THR A 1 226 ? 1.905 8.312 14.789 1 82.31 226 THR A O 1
ATOM 1741 N N . ILE A 1 227 ? 0.285 9.383 13.539 1 75.12 227 ILE A N 1
ATOM 1742 C CA . ILE A 1 227 ? -0.688 9.398 14.625 1 75.12 227 ILE A CA 1
ATOM 1743 C C . ILE A 1 227 ? -1.903 8.555 14.242 1 75.12 227 ILE A C 1
ATOM 1745 O O . ILE A 1 227 ? -2.484 8.75 13.172 1 75.12 227 ILE A O 1
ATOM 1749 N N . SER A 1 228 ? -2.209 7.512 14.898 1 65 228 SER A N 1
ATOM 1750 C CA . SER A 1 228 ? -3.346 6.645 14.609 1 65 228 SER A CA 1
ATOM 1751 C C . SER A 1 228 ? -4.426 6.77 15.68 1 65 228 SER A C 1
ATOM 1753 O O . SER A 1 228 ? -4.113 6.934 16.859 1 65 228 SER A O 1
ATOM 1755 N N . HIS A 1 229 ? -5.805 7.008 15.219 1 54.94 229 HIS A N 1
ATOM 1756 C CA . HIS A 1 229 ? -6.938 7.082 16.141 1 54.94 229 HIS A CA 1
ATOM 1757 C C . HIS A 1 229 ? -7.301 5.703 16.672 1 54.94 229 HIS A C 1
ATOM 1759 O O . HIS A 1 229 ? -7.277 4.715 15.938 1 54.94 229 HIS A O 1
ATOM 1765 N N . THR A 1 230 ? -7.16 5.527 17.953 1 42.81 230 THR A N 1
ATOM 1766 C CA . THR A 1 230 ? -7.77 4.332 18.516 1 42.81 230 THR A CA 1
ATOM 1767 C C . THR A 1 230 ? -9.273 4.52 18.688 1 42.81 230 THR A C 1
ATOM 1769 O O . THR A 1 230 ? -9.742 5.621 18.969 1 42.81 230 THR A O 1
ATOM 1772 N N . PHE A 1 231 ? -10.148 3.984 17.922 1 36.56 231 PHE A N 1
ATOM 1773 C CA . PHE A 1 231 ? -11.555 3.99 18.312 1 36.56 231 PHE A CA 1
ATOM 1774 C C . PHE A 1 231 ? -11.703 3.646 19.797 1 36.56 231 PHE A C 1
ATOM 1776 O O . PHE A 1 231 ? -11.203 2.613 20.25 1 36.56 231 PHE A O 1
ATOM 1783 N N . ILE A 1 232 ? -11.93 4.582 20.672 1 33.44 232 ILE A N 1
ATOM 1784 C CA . ILE A 1 232 ? -12.438 4.285 22 1 33.44 232 ILE A CA 1
ATOM 1785 C C . ILE A 1 232 ? -13.812 3.627 21.906 1 33.44 232 ILE A C 1
ATOM 1787 O O . ILE A 1 232 ? -14.758 4.227 21.391 1 33.44 232 ILE A O 1
ATOM 1791 N N . ASN A 1 233 ? -13.984 2.398 21.719 1 31.44 233 ASN A N 1
ATOM 1792 C CA . ASN A 1 233 ? -15.297 1.833 22.016 1 31.44 233 ASN A CA 1
ATOM 1793 C C . ASN A 1 233 ? -15.797 2.266 23.391 1 31.44 233 ASN A C 1
ATOM 1795 O O . ASN A 1 233 ? -15.188 1.93 24.406 1 31.44 233 ASN A O 1
ATOM 1799 N N . ALA A 1 234 ? -16.594 3.381 23.516 1 30.88 234 ALA A N 1
ATOM 1800 C CA . ALA A 1 234 ? -17.438 3.555 24.703 1 30.88 234 ALA A CA 1
ATOM 1801 C C . ALA A 1 234 ? -18.25 2.289 24.984 1 30.88 234 ALA A C 1
ATOM 1803 O O . ALA A 1 234 ? -19.375 2.146 24.531 1 30.88 234 ALA A O 1
ATOM 1804 N N . SER A 1 235 ? -17.844 1.124 24.781 1 31.2 235 SER A N 1
ATOM 1805 C CA . SER A 1 235 ? -18.719 0.075 25.297 1 31.2 235 SER A CA 1
ATOM 1806 C C . SER A 1 235 ? -18.812 0.148 26.828 1 31.2 235 SER A C 1
ATOM 1808 O O . SER A 1 235 ? -17.906 -0.306 27.531 1 31.2 235 SER A O 1
ATOM 1810 N N . GLU A 1 236 ? -19.375 1.225 27.469 1 31.52 236 GLU A N 1
ATOM 1811 C CA . GLU A 1 236 ? -19.922 0.966 28.797 1 31.52 236 GLU A CA 1
ATOM 1812 C C . GLU A 1 236 ? -20.719 -0.332 28.812 1 31.52 236 GLU A C 1
ATOM 1814 O O . GLU A 1 236 ? -21.422 -0.651 27.859 1 31.52 236 GLU A O 1
ATOM 1819 N N . PRO A 1 237 ? -20.406 -1.257 29.688 1 34.44 237 PRO A N 1
ATOM 1820 C CA . PRO A 1 237 ? -21.328 -2.369 29.938 1 34.44 237 PRO A CA 1
ATOM 1821 C C . PRO A 1 237 ? -22.781 -1.922 30 1 34.44 237 PRO A C 1
ATOM 1823 O O . PRO A 1 237 ? -23.062 -0.787 30.391 1 34.44 237 PRO A O 1
ATOM 1826 N N . PRO A 1 238 ? -23.656 -2.549 29.25 1 33.75 238 PRO A N 1
ATOM 1827 C CA . PRO A 1 238 ? -25.062 -2.225 29.562 1 33.75 238 PRO A CA 1
ATOM 1828 C C . PRO A 1 238 ? -25.344 -2.209 31.062 1 33.75 238 PRO A C 1
ATOM 1830 O O . PRO A 1 238 ? -24.766 -3.002 31.812 1 33.75 238 PRO A O 1
ATOM 1833 N N . PRO A 1 239 ? -25.672 -1.051 31.609 1 33.44 239 PRO A N 1
ATOM 1834 C CA . PRO A 1 239 ? -26.141 -1.146 33 1 33.44 239 PRO A CA 1
ATOM 1835 C C . PRO A 1 239 ? -27 -2.387 33.25 1 33.44 239 PRO A C 1
ATOM 1837 O O . PRO A 1 239 ? -27.562 -2.947 32.312 1 33.44 239 PRO A O 1
ATOM 1840 N N . ALA A 1 240 ? -26.922 -2.918 34.406 1 32.88 240 ALA A N 1
ATOM 1841 C CA . ALA A 1 240 ? -27.859 -3.93 34.875 1 32.88 240 ALA A CA 1
ATOM 1842 C C . ALA A 1 240 ? -29.281 -3.625 34.406 1 32.88 240 ALA A C 1
ATOM 1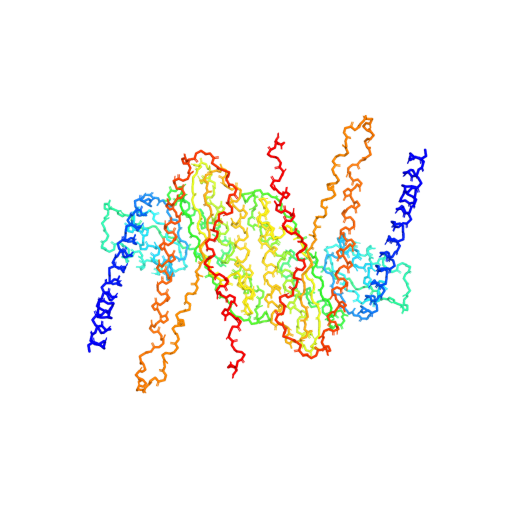844 O O . ALA A 1 240 ? -29.625 -2.465 34.188 1 32.88 240 ALA A O 1
ATOM 1845 N N . PRO A 1 241 ? -30.047 -4.672 34.062 1 32.56 241 PRO A N 1
ATOM 1846 C CA . PRO A 1 241 ? -31.469 -4.562 33.719 1 32.56 241 PRO A CA 1
ATOM 1847 C C . PRO A 1 241 ? -32.219 -3.619 34.656 1 32.56 241 PRO A C 1
ATOM 1849 O O . PRO A 1 241 ? -33.438 -3.68 34.75 1 32.56 241 PRO A O 1
ATOM 1852 N N . GLN A 1 242 ? -31.562 -2.666 35.375 1 31.92 242 GLN A N 1
ATOM 1853 C CA . GLN A 1 242 ? -32.688 -2.117 36.156 1 31.92 242 GLN A CA 1
ATOM 1854 C C . GLN A 1 242 ? -33.812 -1.669 35.25 1 31.92 242 GLN A C 1
ATOM 1856 O O . GLN A 1 242 ? -33.625 -1.481 34.062 1 31.92 242 GLN A O 1
ATOM 1861 N N . THR A 1 243 ? -35.062 -1.275 35.875 1 31.62 243 THR A N 1
ATOM 1862 C CA . THR A 1 243 ? -36.406 -0.995 35.438 1 31.62 243 THR A CA 1
ATOM 1863 C C . THR A 1 243 ? -36.375 -0.08 34.219 1 31.62 243 THR A C 1
ATOM 1865 O O . THR A 1 243 ? -37.031 -0.373 33.188 1 31.62 243 THR A O 1
ATOM 1868 N N . GLU A 1 244 ? -36.906 1.216 34.438 1 31.08 244 GLU A N 1
ATOM 1869 C CA . GLU A 1 244 ? -37.562 2.059 33.438 1 31.08 244 GLU A CA 1
ATOM 1870 C C . GLU A 1 244 ? -36.562 2.529 32.375 1 31.08 244 GLU A C 1
ATOM 1872 O O . GLU A 1 244 ? -35.469 2.965 32.719 1 31.08 244 GLU A O 1
ATOM 1877 N N . PRO A 1 245 ? -36.781 2.021 31.047 1 32.94 245 PRO A N 1
ATOM 1878 C CA . PRO A 1 245 ? -36.125 2.234 29.75 1 32.94 245 PRO A CA 1
ATOM 1879 C C . PRO A 1 245 ? -35.75 3.699 29.516 1 32.94 245 PRO A C 1
ATOM 1881 O O . PRO A 1 245 ? -36.594 4.488 29.094 1 32.94 245 PRO A O 1
ATOM 1884 N N . GLN A 1 246 ? -35.5 4.488 30.5 1 31.27 246 GLN A N 1
ATOM 1885 C CA . GLN A 1 246 ? -35.344 5.84 29.969 1 31.27 246 GLN A CA 1
ATOM 1886 C C . GLN A 1 246 ? -34.312 5.867 28.844 1 31.27 246 GLN A C 1
ATOM 1888 O O . GLN A 1 246 ? -33.156 5.488 29.047 1 31.27 246 GLN A O 1
ATOM 1893 N N . LEU A 1 247 ? -34.625 5.734 27.469 1 30.75 247 LEU A N 1
ATOM 1894 C CA . LEU A 1 247 ? -34.188 5.852 26.094 1 30.75 247 LEU A CA 1
ATOM 1895 C C . LEU A 1 247 ? -33.188 6.977 25.938 1 30.75 247 LEU A C 1
ATOM 1897 O O . LEU A 1 247 ? -33.531 8.094 25.531 1 30.75 247 LEU A O 1
ATOM 1901 N N . ALA A 1 248 ? -32.5 7.527 26.797 1 34.12 248 ALA A N 1
ATOM 1902 C CA . ALA A 1 248 ? -31.578 8.586 26.422 1 34.12 248 ALA A CA 1
ATOM 1903 C C . ALA A 1 248 ? -30.594 8.102 25.359 1 34.12 248 ALA A C 1
ATOM 1905 O O . ALA A 1 248 ? -29.938 7.07 25.531 1 34.12 248 ALA A O 1
ATOM 1906 N N . ALA A 1 249 ? -30.562 8.5 23.906 1 35.97 249 ALA A N 1
ATOM 1907 C CA . ALA A 1 249 ? -30.281 8.039 22.547 1 35.97 249 ALA A CA 1
ATOM 1908 C C . ALA A 1 249 ? -28.812 7.688 22.391 1 35.97 249 ALA A C 1
ATOM 1910 O O . ALA A 1 249 ? -27.938 8.43 22.844 1 35.97 249 ALA A O 1
ATOM 1911 N N . PRO A 1 250 ? -28.25 6.453 22.047 1 38.84 250 PRO A N 1
ATOM 1912 C CA . PRO A 1 250 ? -26.953 5.875 21.656 1 38.84 250 PRO A CA 1
ATOM 1913 C C . PRO A 1 250 ? -26.125 6.809 20.781 1 38.84 250 PRO A C 1
ATOM 1915 O O . PRO A 1 250 ? -24.906 6.73 20.766 1 38.84 250 PRO A O 1
ATOM 1918 N N . HIS A 1 251 ? -26.797 7.742 20.031 1 43.47 251 HIS A N 1
ATOM 1919 C CA . HIS A 1 251 ? -26.156 8.609 19.047 1 43.47 251 HIS A CA 1
ATOM 1920 C C . HIS A 1 251 ? -25.297 9.672 19.734 1 43.47 251 HIS A C 1
ATOM 1922 O O . HIS A 1 251 ? -24.219 10 19.25 1 43.47 251 HIS A O 1
ATOM 1928 N N . ALA A 1 252 ? -25.812 10.234 20.781 1 42.81 252 ALA A N 1
ATOM 1929 C CA . ALA A 1 252 ? -25.094 11.32 21.438 1 42.81 252 ALA A CA 1
ATOM 1930 C C . ALA A 1 252 ? -23.781 10.82 22.031 1 42.81 252 ALA A C 1
ATOM 1932 O O . ALA A 1 252 ? -22.75 11.492 21.922 1 42.81 252 ALA A O 1
ATOM 1933 N N . ARG A 1 253 ? -23.828 9.625 22.562 1 41.16 253 ARG A N 1
ATOM 1934 C CA . ARG A 1 253 ? -22.609 9.078 23.172 1 41.16 253 ARG A CA 1
ATOM 1935 C C . ARG A 1 253 ? -21.547 8.805 22.094 1 41.16 253 ARG A C 1
ATOM 1937 O O . ARG A 1 253 ? -20.375 9.086 22.312 1 41.16 253 ARG A O 1
ATOM 1944 N N . LEU A 1 254 ? -22.078 8.328 20.984 1 44.69 254 LEU A N 1
ATOM 1945 C CA . LEU A 1 254 ? -21.141 8.023 19.906 1 44.69 254 LEU A CA 1
ATOM 1946 C C . LEU A 1 254 ? -20.484 9.289 19.375 1 44.69 254 LEU A C 1
ATOM 1948 O O . LEU A 1 254 ? -19.297 9.297 19.047 1 44.69 254 LEU A O 1
ATOM 1952 N N . TRP A 1 255 ? -21.328 10.336 19.453 1 47.44 255 TRP A N 1
ATOM 1953 C CA . TRP A 1 255 ? -20.812 11.617 18.953 1 47.44 255 TRP A CA 1
ATOM 1954 C C . TRP A 1 255 ? -19.766 12.172 19.906 1 47.44 255 TRP A C 1
ATOM 1956 O O . TRP A 1 255 ? -18.75 12.719 19.469 1 47.44 255 TRP A O 1
ATOM 1966 N N . HIS A 1 256 ? -20.031 12.039 21.188 1 46 256 HIS A N 1
ATOM 1967 C CA . HIS A 1 256 ? -19.094 12.578 22.172 1 46 256 HIS A CA 1
ATOM 1968 C C . HIS A 1 256 ? -17.781 11.812 22.141 1 46 256 HIS A C 1
ATOM 1970 O O . HIS A 1 256 ? -16.703 12.414 22.266 1 46 256 HIS A O 1
ATOM 1976 N N . VAL A 1 257 ? -17.906 10.594 21.922 1 45.25 257 VAL A N 1
ATOM 1977 C CA . VAL A 1 257 ? -16.688 9.773 21.875 1 45.25 257 VAL A CA 1
ATOM 1978 C C . VAL A 1 257 ? -15.891 10.102 20.625 1 45.25 257 VAL A C 1
ATOM 1980 O O . VAL A 1 257 ? -14.664 10.242 20.672 1 45.25 257 VAL A O 1
ATOM 1983 N N . LYS A 1 258 ? -16.703 10.305 19.641 1 55.38 258 LYS A N 1
ATOM 1984 C CA . LYS A 1 258 ? -16.047 10.648 18.375 1 55.38 258 LYS A CA 1
ATOM 1985 C C . LYS A 1 258 ? -15.328 11.992 18.484 1 55.38 258 LYS A C 1
ATOM 1987 O O . LYS A 1 258 ? -14.188 12.133 18.031 1 55.38 258 LYS A O 1
ATOM 1992 N N . LYS A 1 259 ? -16.047 12.914 19.078 1 54.66 259 LYS A N 1
ATOM 1993 C CA . LYS A 1 259 ? -15.461 14.242 19.219 1 54.66 259 LYS A CA 1
ATOM 1994 C C . LYS A 1 259 ? -14.234 14.219 20.125 1 54.66 259 LYS A C 1
ATOM 1996 O O . LYS A 1 259 ? -13.234 14.891 19.844 1 54.66 259 LYS A O 1
ATOM 2001 N N . ALA A 1 260 ? -14.344 13.445 21.125 1 52.84 260 ALA A N 1
ATOM 2002 C CA . ALA A 1 260 ? -13.219 13.328 22.047 1 52.84 260 ALA A CA 1
ATOM 2003 C C . ALA A 1 260 ? -12.016 12.68 21.359 1 52.84 260 ALA A C 1
ATOM 2005 O O . ALA A 1 260 ? -10.875 13.086 21.594 1 52.84 260 ALA A O 1
ATOM 2006 N N . ASN A 1 261 ? -12.367 11.867 20.5 1 56.59 261 ASN A N 1
ATOM 2007 C CA . ASN A 1 261 ? -11.297 11.188 19.781 1 56.59 261 ASN A CA 1
ATOM 2008 C C . ASN A 1 261 ? -10.609 12.125 18.781 1 56.59 261 ASN A C 1
ATOM 2010 O O . ASN A 1 261 ? -9.383 12.117 18.672 1 56.59 261 ASN A O 1
ATOM 2014 N N . ILE A 1 262 ? -11.484 12.961 18.312 1 62.59 262 ILE A N 1
ATOM 2015 C CA . ILE A 1 262 ? -10.953 13.914 17.344 1 62.59 262 ILE A CA 1
ATOM 2016 C C . ILE A 1 262 ? -10.047 14.922 18.047 1 62.59 262 ILE A C 1
ATOM 2018 O O . ILE A 1 262 ? -8.93 15.18 17.594 1 62.59 262 ILE A O 1
ATOM 2022 N N . LEU A 1 263 ? -10.578 15.445 19.125 1 60.69 263 LEU A N 1
ATOM 2023 C CA . LEU A 1 263 ? -9.812 16.422 19.891 1 60.69 263 LEU A CA 1
ATOM 2024 C C . LEU A 1 263 ? -8.531 15.812 20.438 1 60.69 263 LEU A C 1
ATOM 2026 O O . LEU A 1 263 ? -7.473 16.438 20.422 1 60.69 263 LEU A O 1
ATOM 2030 N N . GLY A 1 264 ? -8.648 14.609 20.875 1 61.28 264 GLY A N 1
ATOM 2031 C CA . GLY A 1 264 ? -7.473 13.914 21.375 1 61.28 264 GLY A CA 1
ATOM 2032 C C . GLY A 1 264 ? -6.406 13.719 20.312 1 61.28 264 GLY A C 1
ATOM 2033 O O . GLY A 1 264 ? -5.219 13.914 20.578 1 61.28 264 GLY A O 1
ATOM 2034 N N . MET A 1 265 ? -6.867 13.469 19.156 1 64.62 265 MET A N 1
ATOM 2035 C CA . MET A 1 265 ? -5.93 13.273 18.047 1 64.62 265 MET A CA 1
ATOM 2036 C C . MET A 1 265 ? -5.223 14.586 17.703 1 64.62 265 MET A C 1
ATOM 2038 O O . MET A 1 265 ? -4.012 14.594 17.469 1 64.62 265 MET A O 1
ATOM 2042 N N . ALA A 1 266 ? -6.043 15.555 17.719 1 69.62 266 ALA A N 1
ATOM 2043 C CA . ALA A 1 266 ? -5.473 16.859 17.359 1 69.62 266 ALA A CA 1
ATOM 2044 C C . ALA A 1 266 ? -4.438 17.297 18.391 1 69.62 266 ALA A C 1
ATOM 2046 O O . ALA A 1 266 ? -3.35 17.75 18.031 1 69.62 266 ALA A O 1
ATOM 2047 N N . LYS A 1 267 ? -4.793 17.078 19.625 1 65.94 267 LYS A N 1
ATOM 2048 C CA . LYS A 1 267 ? -3.867 17.453 20.688 1 65.94 267 LYS A CA 1
ATOM 2049 C C . LYS A 1 267 ? -2.594 16.609 20.641 1 65.94 267 LYS A C 1
ATOM 2051 O O . LYS A 1 267 ? -1.494 17.125 20.844 1 65.94 267 LYS A O 1
ATOM 2056 N N . LEU A 1 268 ? -2.791 15.383 20.328 1 65.81 268 LEU A N 1
ATOM 2057 C CA . LEU A 1 268 ? -1.641 14.5 20.203 1 65.81 268 LEU A CA 1
ATOM 2058 C C . LEU A 1 268 ? -0.739 14.938 19.047 1 65.81 268 LEU A C 1
ATOM 2060 O O . LEU A 1 268 ? 0.488 14.883 19.156 1 65.81 268 LEU A O 1
ATOM 2064 N N . THR A 1 269 ? -1.333 15.297 18.062 1 69.06 269 THR A N 1
ATOM 2065 C CA . THR A 1 269 ? -0.571 15.758 16.906 1 69.06 269 THR A CA 1
ATOM 2066 C C . THR A 1 269 ? 0.249 17 17.25 1 69.06 269 THR A C 1
ATOM 2068 O O . THR A 1 269 ? 1.443 17.062 16.953 1 69.06 269 THR A O 1
ATOM 2071 N N . VAL A 1 270 ? -0.378 17.938 17.938 1 68.44 270 VAL A N 1
ATOM 2072 C CA . VAL A 1 270 ? 0.313 19.156 18.328 1 68.44 270 VAL A CA 1
ATOM 2073 C C . VAL A 1 270 ? 1.426 18.828 19.312 1 68.44 270 VAL A C 1
ATOM 2075 O O . VAL A 1 270 ? 2.529 19.375 19.219 1 68.44 270 VAL A O 1
ATOM 2078 N N . TRP A 1 271 ? 1.093 17.891 20.141 1 67.25 271 TRP A N 1
ATOM 2079 C CA . TRP A 1 271 ? 2.074 17.453 21.141 1 67.25 271 TRP A CA 1
ATOM 2080 C C . TRP A 1 271 ? 3.291 16.844 20.453 1 67.25 271 TRP A C 1
ATOM 2082 O O . TRP A 1 271 ? 4.43 17.109 20.844 1 67.25 271 TRP A O 1
ATOM 2092 N N . ASN A 1 272 ? 3.084 16.047 19.5 1 65.44 272 ASN A N 1
ATOM 2093 C CA . ASN A 1 272 ? 4.152 15.383 18.766 1 65.44 272 ASN A CA 1
ATOM 2094 C C . ASN A 1 272 ? 5.07 16.391 18.062 1 65.44 272 ASN A C 1
ATOM 2096 O O . ASN A 1 272 ? 6.281 16.172 18 1 65.44 272 ASN A O 1
ATOM 2100 N N . ILE A 1 273 ? 4.57 17.344 17.656 1 68.25 273 ILE A N 1
ATOM 2101 C CA . ILE A 1 273 ? 5.328 18.359 16.938 1 68.25 273 ILE A CA 1
ATOM 2102 C C . ILE A 1 273 ? 6.195 19.156 17.922 1 68.25 273 ILE A C 1
ATOM 2104 O O . ILE A 1 273 ? 7.328 19.531 17.594 1 68.25 273 ILE A O 1
ATOM 2108 N N . ASN A 1 274 ? 5.82 19.25 19.109 1 60.88 274 ASN A N 1
ATOM 2109 C CA . ASN A 1 274 ? 6.527 20.047 20.125 1 60.88 274 ASN A CA 1
ATOM 2110 C C . ASN A 1 274 ? 7.625 19.234 20.797 1 60.88 274 ASN A C 1
ATOM 2112 O O . ASN A 1 274 ? 8.617 19.797 21.266 1 60.88 274 ASN A O 1
ATOM 2116 N N . LYS A 1 275 ? 7.516 17.922 21.156 1 54.41 275 LYS A N 1
ATO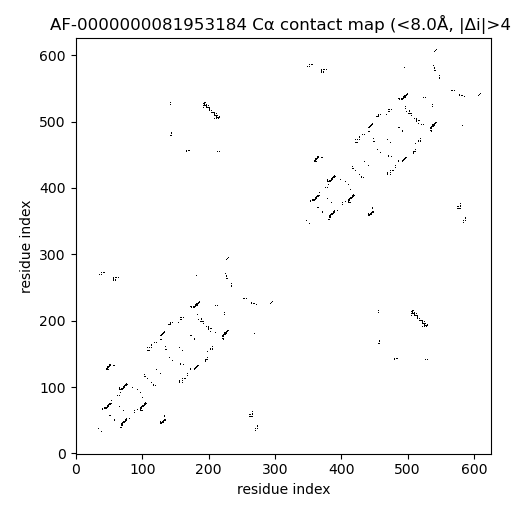M 2117 C CA . LYS A 1 275 ? 8.492 17.094 21.859 1 54.41 275 LYS A CA 1
ATOM 2118 C C . LYS A 1 275 ? 9.828 17.078 21.125 1 54.41 275 LYS A C 1
ATOM 2120 O O . LYS A 1 275 ? 10.891 17 21.75 1 54.41 275 LYS A O 1
ATOM 2125 N N . LYS A 1 276 ? 10.109 16.766 19.969 1 52.88 276 LYS A N 1
ATOM 2126 C CA . LYS A 1 276 ? 11.383 16.547 19.281 1 52.88 276 LYS A CA 1
ATOM 2127 C C . LYS A 1 276 ? 12.297 17.766 19.422 1 52.88 276 LYS A C 1
ATOM 2129 O O . LYS A 1 276 ? 13.516 17.641 19.328 1 52.88 276 LYS A O 1
ATOM 2134 N N . LYS A 1 277 ? 11.867 18.984 19.766 1 47.38 277 LYS A N 1
ATOM 2135 C CA . LYS A 1 277 ? 12.914 19.984 19.984 1 47.38 277 LYS A CA 1
ATOM 2136 C C . LYS A 1 277 ? 13.758 19.625 21.203 1 47.38 277 LYS A C 1
ATOM 2138 O O . LYS A 1 277 ? 14.953 19.938 21.25 1 47.38 277 LYS A O 1
ATOM 2143 N N . GLU A 1 278 ? 13.305 18.875 22.047 1 40.72 278 GLU A N 1
ATOM 2144 C CA . GLU A 1 278 ? 14.086 18.672 23.266 1 40.72 278 GLU A CA 1
ATOM 2145 C C . GLU A 1 278 ? 15.148 17.609 23.062 1 40.72 278 GLU A C 1
ATOM 2147 O O . GLU A 1 278 ? 16.219 17.672 23.672 1 40.72 278 GLU A O 1
ATOM 2152 N N . HIS A 1 279 ? 15 16.625 22.234 1 38.34 279 HIS A N 1
ATOM 2153 C CA . HIS A 1 279 ? 15.977 15.531 22.188 1 38.34 279 HIS A CA 1
ATOM 2154 C C . HIS A 1 279 ? 17.188 15.922 21.359 1 38.34 279 HIS A C 1
ATOM 2156 O O . HIS A 1 279 ? 18.188 15.18 21.328 1 38.34 279 HIS A O 1
ATOM 2162 N N . THR A 1 280 ? 17.172 16.891 20.531 1 35.41 280 THR A N 1
ATOM 2163 C CA . THR A 1 280 ? 18.438 17.188 19.875 1 35.41 280 THR A CA 1
ATOM 2164 C C . THR A 1 280 ? 19.469 17.703 20.875 1 35.41 280 THR A C 1
ATOM 2166 O O . THR A 1 280 ? 20.641 17.875 20.547 1 35.41 280 THR A O 1
ATOM 2169 N N . GLY A 1 281 ? 19.172 18.219 22.109 1 32.12 281 GLY A N 1
ATOM 2170 C CA . GLY A 1 281 ? 20.234 18.641 23 1 32.12 281 GLY A CA 1
ATOM 2171 C C . GLY A 1 281 ? 20.969 17.484 23.641 1 32.12 281 GLY A C 1
ATOM 2172 O O . GLY A 1 281 ? 21.953 17.688 24.359 1 32.12 281 GLY A O 1
ATOM 2173 N N . ALA A 1 282 ? 20.375 16.516 24.172 1 27.91 282 ALA A N 1
ATOM 2174 C CA . ALA A 1 282 ? 21.188 15.578 24.969 1 27.91 282 ALA A CA 1
ATOM 2175 C C . ALA A 1 282 ? 21.906 14.578 24.062 1 27.91 282 ALA A C 1
ATOM 2177 O O . ALA A 1 282 ? 21.297 13.961 23.188 1 27.91 282 ALA A O 1
ATOM 2178 N N . LYS A 1 283 ? 23.281 14.727 23.953 1 32.97 283 LYS A N 1
ATOM 2179 C CA . LYS A 1 283 ? 24.328 14.047 23.172 1 32.97 283 LYS A CA 1
ATOM 2180 C C . LYS A 1 283 ? 24.094 12.539 23.141 1 32.97 283 LYS A C 1
ATOM 2182 O O . LYS A 1 283 ? 24.547 11.844 22.234 1 32.97 283 LYS A O 1
ATOM 2187 N N . GLY A 1 284 ? 24.203 11.875 24.344 1 27.41 284 GLY A N 1
ATOM 2188 C CA . GLY A 1 284 ? 24.875 10.594 24.453 1 27.41 284 GLY A CA 1
ATOM 2189 C C . GLY A 1 284 ? 24.109 9.445 23.828 1 27.41 284 GLY A C 1
ATOM 2190 O O . GLY A 1 284 ? 24.703 8.461 23.391 1 27.41 284 GLY A O 1
ATOM 2191 N N . LYS A 1 285 ? 22.828 9.047 24.5 1 30.83 285 LYS A N 1
ATOM 2192 C CA . LYS A 1 285 ? 22.547 7.621 24.344 1 30.83 285 LYS A CA 1
ATOM 2193 C C . LYS A 1 285 ? 22.078 7.305 22.922 1 30.83 285 LYS A C 1
ATOM 2195 O O . LYS A 1 285 ? 21.594 8.188 22.219 1 30.83 285 LYS A O 1
ATOM 2200 N N . ARG A 1 286 ? 22.078 5.945 22.562 1 28.44 286 ARG A N 1
ATOM 2201 C CA . ARG A 1 286 ? 22 5.137 21.344 1 28.44 286 ARG A CA 1
ATOM 2202 C C . ARG A 1 286 ? 20.688 5.406 20.594 1 28.44 286 ARG A C 1
ATOM 2204 O O . ARG A 1 286 ? 19.609 5.332 21.172 1 28.44 286 ARG A O 1
ATOM 2211 N N . PRO A 1 287 ? 20.672 6.172 19.547 1 31.06 287 PRO A N 1
ATOM 2212 C CA . PRO A 1 287 ? 19.578 6.645 18.688 1 31.06 287 PRO A CA 1
ATOM 2213 C C . PRO A 1 287 ? 18.562 5.547 18.359 1 31.06 287 PRO A C 1
ATOM 2215 O O . PRO A 1 287 ? 17.672 5.754 17.547 1 31.06 287 PRO A O 1
ATOM 2218 N N . GLY A 1 288 ? 18.875 4.336 18.578 1 28.66 288 GLY A N 1
ATOM 2219 C CA . GLY A 1 288 ? 18.219 3.219 17.938 1 28.66 288 GLY A CA 1
ATOM 2220 C C . GLY A 1 288 ? 16.75 3.07 18.328 1 28.66 288 GLY A C 1
ATOM 2221 O O . GLY A 1 288 ? 16.125 2.047 18.062 1 28.66 288 GLY A O 1
ATOM 2222 N N . ARG A 1 289 ? 16.297 3.697 19.453 1 27.08 289 ARG A N 1
ATOM 2223 C CA . ARG A 1 289 ? 15.016 3.24 19.984 1 27.08 289 ARG A CA 1
ATOM 2224 C C . ARG A 1 289 ? 13.898 3.457 18.953 1 27.08 289 ARG A C 1
ATOM 2226 O O . ARG A 1 289 ? 13.844 4.504 18.312 1 27.08 289 ARG A O 1
ATOM 2233 N N . THR A 1 290 ? 13.328 2.379 18.406 1 28.08 290 THR A N 1
ATOM 2234 C CA . THR A 1 290 ? 12.078 2.227 17.672 1 28.08 290 THR A CA 1
ATOM 2235 C C . THR A 1 290 ? 11.062 3.27 18.109 1 28.08 290 THR A C 1
ATOM 2237 O O . THR A 1 290 ? 10.719 3.35 19.297 1 28.08 290 THR A O 1
ATOM 2240 N N . GLN A 1 291 ? 11.219 4.418 17.781 1 29.95 291 GLN A N 1
ATOM 2241 C CA . GLN A 1 291 ? 10.211 5.414 18.141 1 29.95 291 GLN A CA 1
ATOM 2242 C C . GLN A 1 291 ? 8.852 4.762 18.375 1 29.95 291 GLN A C 1
ATOM 2244 O O . GLN A 1 291 ? 8.492 3.805 17.703 1 29.95 291 GLN A O 1
ATOM 2249 N N . MET A 1 292 ? 8.289 4.793 19.547 1 26.75 292 MET A N 1
ATOM 2250 C CA . MET A 1 292 ? 6.996 4.402 20.109 1 26.75 292 MET A CA 1
ATOM 2251 C C . MET A 1 292 ? 5.863 4.715 19.141 1 26.75 292 MET A C 1
ATOM 2253 O O . MET A 1 292 ? 5.617 5.883 18.812 1 26.75 292 MET A O 1
ATOM 2257 N N . THR A 1 293 ? 5.824 4.055 18.016 1 29.47 293 THR A N 1
ATOM 2258 C CA . THR A 1 293 ? 4.445 3.994 17.531 1 29.47 293 THR A CA 1
ATOM 2259 C C . THR A 1 293 ? 3.469 3.906 18.688 1 29.47 293 THR A C 1
ATOM 2261 O O . THR A 1 293 ? 3.512 2.957 19.484 1 29.47 293 THR A O 1
ATOM 2264 N N . ASN A 1 294 ? 3.369 4.863 19.453 1 26.77 294 ASN A N 1
ATOM 2265 C CA . ASN A 1 294 ? 2.33 4.867 20.469 1 26.77 294 ASN A CA 1
ATOM 2266 C C . ASN A 1 294 ? 1.12 4.043 20.047 1 26.77 294 ASN A C 1
ATOM 2268 O O . ASN A 1 294 ? 0.268 4.523 19.297 1 26.77 294 ASN A O 1
ATOM 2272 N N . VAL A 1 295 ? 1.373 2.762 19.75 1 27.62 295 VAL A N 1
ATOM 2273 C CA . VAL A 1 295 ? 0.338 1.737 19.688 1 27.62 295 VAL A CA 1
ATOM 2274 C C . VAL A 1 295 ? -0.514 1.771 20.953 1 27.62 295 VAL A C 1
ATOM 2276 O O . VAL A 1 295 ? -0.033 1.441 22.031 1 27.62 295 VAL A O 1
ATOM 2279 N N . VAL A 1 296 ? -1.355 2.467 21.312 1 28.11 296 VAL A N 1
ATOM 2280 C CA . VAL A 1 296 ? -2.354 2.156 22.328 1 28.11 296 VAL A CA 1
ATOM 2281 C C . VAL A 1 296 ? -2.613 0.651 22.359 1 28.11 296 VAL A C 1
ATOM 2283 O O . VAL A 1 296 ? -2.379 -0.044 21.359 1 28.11 296 VAL A O 1
ATOM 2286 N N . ASP A 1 297 ? -2.977 -0.092 23.438 1 26.44 297 ASP A N 1
ATOM 2287 C CA . ASP A 1 297 ? -3.07 -1.469 23.922 1 26.44 297 ASP A CA 1
ATOM 2288 C C . ASP A 1 297 ? -3.693 -2.377 22.859 1 26.44 297 ASP A C 1
ATOM 2290 O O . ASP A 1 297 ? -4.914 -2.395 22.688 1 26.44 297 ASP A O 1
ATOM 2294 N N . ALA A 1 298 ? -3.146 -2.738 21.969 1 27.59 298 ALA A N 1
ATOM 2295 C CA . ALA A 1 298 ? -3.508 -3.824 21.062 1 27.59 298 ALA A CA 1
ATOM 2296 C C . ALA A 1 298 ? -3.85 -5.094 21.828 1 27.59 298 ALA A C 1
ATOM 2298 O O . ALA A 1 298 ? -4.715 -5.867 21.406 1 27.59 298 ALA A O 1
ATOM 2299 N N . GLN A 1 299 ? -3.109 -5.461 22.75 1 27.77 299 GLN A N 1
ATOM 2300 C CA . GLN A 1 299 ? -3.441 -6.621 23.562 1 27.77 299 GLN A CA 1
ATOM 2301 C C . GLN A 1 299 ? -4.859 -6.516 24.125 1 27.77 299 GLN A C 1
ATOM 2303 O O . GLN A 1 299 ? -5.574 -7.52 24.203 1 27.77 299 GLN A O 1
ATOM 2308 N N . ARG A 1 300 ? -5.246 -5.418 24.594 1 27.69 300 ARG A N 1
ATOM 2309 C CA . ARG A 1 300 ? -6.609 -5.25 25.078 1 27.69 300 ARG A CA 1
ATOM 2310 C C . ARG A 1 300 ? -7.609 -5.285 23.922 1 27.69 300 ARG A C 1
ATOM 2312 O O . ARG A 1 300 ? -8.75 -5.727 24.094 1 27.69 300 ARG A O 1
ATOM 2319 N N . ILE A 1 301 ? -7.168 -5.004 22.734 1 28.59 301 ILE A N 1
ATOM 2320 C CA . ILE A 1 301 ? -8.031 -5.078 21.562 1 28.59 301 ILE A CA 1
ATOM 2321 C C . ILE A 1 301 ? -8.148 -6.531 21.094 1 28.59 301 ILE A C 1
ATOM 2323 O O . ILE A 1 301 ? -9.25 -7 20.781 1 28.59 301 ILE A O 1
ATOM 2327 N N . LEU A 1 302 ? -7.141 -7.219 21.031 1 29.05 302 LEU A N 1
ATOM 2328 C CA . LEU A 1 302 ? -7.219 -8.625 20.672 1 29.05 302 LEU A CA 1
ATOM 2329 C C . LEU A 1 302 ? -8.109 -9.391 21.641 1 29.05 302 LEU A C 1
ATOM 2331 O O . LEU A 1 302 ? -8.836 -10.297 21.25 1 29.05 302 LEU A O 1
ATOM 2335 N N . SER A 1 303 ? -8.008 -9.133 22.828 1 28.7 303 SER A N 1
ATOM 2336 C CA . SER A 1 303 ? -8.914 -9.797 23.766 1 28.7 303 SER A CA 1
ATOM 2337 C C . SER A 1 303 ? -10.367 -9.406 23.5 1 28.7 303 SER A C 1
ATOM 2339 O O . SER A 1 303 ? -11.281 -10.18 23.797 1 28.7 303 SER A O 1
ATOM 2341 N N . LEU A 1 304 ? -10.555 -8.281 22.906 1 28.31 304 LEU A N 1
ATOM 2342 C CA . LEU A 1 304 ? -11.922 -7.816 22.703 1 28.31 304 LEU A CA 1
ATOM 2343 C C . LEU A 1 304 ? -12.5 -8.383 21.406 1 28.31 304 LEU A C 1
ATOM 2345 O O . LEU A 1 304 ? -13.703 -8.625 21.312 1 28.31 304 LEU A O 1
ATOM 2349 N N . VAL A 1 305 ? -11.695 -8.516 20.297 1 30.22 305 VAL A N 1
ATOM 2350 C CA . VAL A 1 305 ? -12.211 -9.172 19.109 1 30.22 305 VAL A CA 1
ATOM 2351 C C . VAL A 1 305 ? -12.539 -10.633 19.422 1 30.22 305 VAL A C 1
ATOM 2353 O O . VAL A 1 305 ? -13.367 -11.25 18.766 1 30.22 305 VAL A O 1
ATOM 2356 N N . LYS A 1 306 ? -11.891 -11.172 20.203 1 29.23 306 LYS A N 1
ATOM 2357 C CA . LYS A 1 306 ? -12.258 -12.547 20.531 1 29.23 306 LYS A CA 1
ATOM 2358 C C . LYS A 1 306 ? -13.648 -12.602 21.156 1 29.23 306 LYS A C 1
ATOM 2360 O O . LYS A 1 306 ? -14.281 -13.656 21.188 1 29.23 306 LYS A O 1
ATOM 2365 N N . LYS A 1 307 ? -14.016 -11.594 21.969 1 30.92 307 LYS A N 1
ATOM 2366 C CA . LYS A 1 307 ? -15.25 -11.836 22.703 1 30.92 307 LYS A CA 1
ATOM 2367 C C . LYS A 1 307 ? -16.469 -11.461 21.875 1 30.92 307 LYS A C 1
ATOM 2369 O O . LYS A 1 307 ? -17.578 -11.367 22.406 1 30.92 307 LYS A O 1
ATOM 2374 N N . THR A 1 308 ? -16.219 -10.836 20.625 1 26.73 308 THR A N 1
ATOM 2375 C CA . THR A 1 308 ? -17.547 -10.625 20.047 1 26.73 308 THR A CA 1
ATOM 2376 C C . THR A 1 308 ? -18.172 -11.961 19.641 1 26.73 308 THR A C 1
ATOM 2378 O O . THR A 1 308 ? -17.578 -12.695 18.844 1 26.73 308 THR A O 1
ATOM 2381 N N . PRO A 1 309 ? -18.984 -12.469 20.422 1 27.06 309 PRO A N 1
ATOM 2382 C CA . PRO A 1 309 ? -19.797 -13.648 20.109 1 27.06 309 PRO A CA 1
ATOM 2383 C C . PRO A 1 309 ? -20.359 -13.609 18.688 1 27.06 309 PRO A C 1
ATOM 2385 O O . PRO A 1 309 ? -20.547 -12.531 18.125 1 27.06 309 PRO A O 1
ATOM 2388 N N . HIS A 1 310 ? -20.125 -14.617 17.922 1 24.72 310 HIS A N 1
ATOM 2389 C CA . HIS A 1 310 ? -20.75 -15.062 16.672 1 24.72 310 HIS A CA 1
ATOM 2390 C C . HIS A 1 310 ? -22.25 -14.781 16.688 1 24.72 310 HIS A C 1
ATOM 2392 O O . HIS A 1 310 ? -22.969 -15.219 15.781 1 24.72 310 HIS A O 1
ATOM 2398 N N . LYS A 1 311 ? -22.938 -14.406 17.734 1 24.16 311 LYS A N 1
ATOM 2399 C CA . LYS A 1 311 ? -24.375 -14.625 17.625 1 24.16 311 LYS A CA 1
ATOM 2400 C C . LYS A 1 311 ? -24.984 -13.703 16.562 1 24.16 311 LYS A C 1
ATOM 2402 O O . LYS A 1 311 ? -26 -14.031 15.953 1 24.16 311 LYS A O 1
ATOM 2407 N N . THR A 1 312 ? -24.938 -12.344 16.672 1 19.91 312 THR A N 1
ATOM 2408 C CA . THR A 1 312 ? -26.094 -11.672 16.094 1 19.91 312 THR A CA 1
ATOM 2409 C C . THR A 1 312 ? -25.969 -11.594 14.578 1 19.91 312 THR A C 1
ATOM 2411 O O . THR A 1 312 ? -25.109 -10.867 14.055 1 19.91 312 THR A O 1
ATOM 2414 N N . LEU A 1 313 ? -25.906 -12.719 13.867 1 17.55 313 LEU A N 1
ATOM 2415 C CA . LEU A 1 313 ? -26.719 -12.672 12.664 1 17.55 313 LEU A CA 1
ATOM 2416 C C . LEU A 1 313 ? -28.172 -12.359 13.016 1 17.55 313 LEU A C 1
ATOM 2418 O O . LEU A 1 313 ? -28.766 -13 13.898 1 17.55 313 LEU A O 1
ATOM 2422 N N . CYS B 1 1 ? 47.531 -45.219 27.562 1 41.38 1 CYS B N 1
ATOM 2423 C CA . CYS B 1 1 ? 46.281 -45.938 27.438 1 41.38 1 CYS B CA 1
ATOM 2424 C C . CYS B 1 1 ? 45.094 -44.969 27.359 1 41.38 1 CYS B C 1
ATOM 2426 O O . CYS B 1 1 ? 44.156 -45.188 26.594 1 41.38 1 CYS B O 1
ATOM 2428 N N . LEU B 1 2 ? 45.188 -43.812 28.062 1 47.59 2 LEU B N 1
ATOM 2429 C CA . LEU B 1 2 ? 44.062 -42.875 28.078 1 47.59 2 LEU B CA 1
ATOM 2430 C C . LEU B 1 2 ? 44 -42.094 26.781 1 47.59 2 LEU B C 1
ATOM 2432 O O . LEU B 1 2 ? 42.906 -41.812 26.266 1 47.59 2 LEU B O 1
ATOM 2436 N N . LEU B 1 3 ? 45.125 -41.719 26.125 1 50.72 3 LEU B N 1
ATOM 2437 C CA . LEU B 1 3 ? 45.094 -40.969 24.859 1 50.72 3 LEU B CA 1
ATOM 2438 C C . LEU B 1 3 ? 44.562 -41.875 23.734 1 50.72 3 LEU B C 1
ATOM 2440 O O . LEU B 1 3 ? 43.812 -41.406 22.891 1 50.72 3 LEU B O 1
ATOM 2444 N N . LEU B 1 4 ? 44.875 -43.156 23.75 1 49.91 4 LEU B N 1
ATOM 2445 C CA . LEU B 1 4 ? 44.375 -44.062 22.719 1 49.91 4 LEU B CA 1
ATOM 2446 C C . LEU B 1 4 ? 42.875 -44.281 22.875 1 49.91 4 LEU B C 1
ATOM 2448 O O . LEU B 1 4 ? 42.156 -44.5 21.891 1 49.91 4 LEU B O 1
ATOM 2452 N N . LEU B 1 5 ? 42.312 -44.188 24.141 1 48.94 5 LEU B N 1
ATOM 2453 C CA . LEU B 1 5 ? 40.875 -44.344 24.344 1 48.94 5 LEU B CA 1
ATOM 2454 C C . LEU B 1 5 ? 40.125 -43.094 23.859 1 48.94 5 LEU B C 1
ATOM 2456 O O . LEU B 1 5 ? 39.031 -43.219 23.344 1 48.94 5 LEU B O 1
ATOM 2460 N N . LEU B 1 6 ? 40.781 -41.906 23.984 1 50.06 6 LEU B N 1
ATOM 2461 C CA . LEU B 1 6 ? 40.094 -40.688 23.5 1 50.06 6 LEU B CA 1
ATOM 2462 C C . LEU B 1 6 ? 40.062 -40.656 21.969 1 50.06 6 LEU B C 1
ATOM 2464 O O . LEU B 1 6 ? 39.094 -40.156 21.375 1 50.06 6 LEU B O 1
ATOM 2468 N N . LEU B 1 7 ? 41.094 -41.156 21.312 1 47.94 7 LEU B N 1
ATOM 2469 C CA . LEU B 1 7 ? 41.094 -41.188 19.859 1 47.94 7 LEU B CA 1
ATOM 2470 C C . LEU B 1 7 ? 40.125 -42.219 19.344 1 47.94 7 LEU B C 1
ATOM 2472 O O . LEU B 1 7 ? 39.625 -42.094 18.219 1 47.94 7 LEU B O 1
ATOM 2476 N N . GLN B 1 8 ? 39.938 -43.312 20.047 1 48.34 8 GLN B N 1
ATOM 2477 C CA . GLN B 1 8 ? 39 -44.344 19.594 1 48.34 8 GLN B CA 1
ATOM 2478 C C . GLN B 1 8 ? 37.562 -43.844 19.703 1 48.34 8 GLN B C 1
ATOM 2480 O O . GLN B 1 8 ? 36.688 -44.281 18.969 1 48.34 8 GLN B O 1
ATOM 2485 N N . THR B 1 9 ? 37.219 -42.969 20.703 1 51.41 9 THR B N 1
ATOM 2486 C CA . THR B 1 9 ? 35.844 -42.469 20.797 1 51.41 9 THR B CA 1
ATOM 2487 C C . THR B 1 9 ? 35.625 -41.344 19.812 1 51.41 9 THR B C 1
ATOM 2489 O O . THR B 1 9 ? 34.469 -41.031 19.484 1 51.41 9 THR B O 1
ATOM 2492 N N . MET B 1 10 ? 36.688 -40.594 19.391 1 51.91 10 MET B N 1
ATOM 2493 C CA . MET B 1 10 ? 36.5 -39.531 18.406 1 51.91 10 MET B CA 1
ATOM 2494 C C . MET B 1 10 ? 36.469 -40.094 17 1 51.91 10 MET B C 1
ATOM 2496 O O . MET B 1 10 ? 36.031 -39.406 16.062 1 51.91 10 MET B O 1
ATOM 2500 N N . LEU B 1 11 ? 37.062 -41.25 16.75 1 51.59 11 LEU B N 1
ATOM 2501 C CA . LEU B 1 11 ? 37.062 -41.844 15.422 1 51.59 11 LEU B CA 1
ATOM 2502 C C . LEU B 1 11 ? 35.625 -42.125 14.969 1 51.59 11 LEU B C 1
ATOM 2504 O O . LEU B 1 11 ? 35.25 -41.875 13.82 1 51.59 11 LEU B O 1
ATOM 2508 N N . PRO B 1 12 ? 34.844 -42.688 15.93 1 57.16 12 PRO B N 1
ATOM 2509 C CA . PRO B 1 12 ? 33.469 -42.938 15.422 1 57.16 12 PRO B CA 1
ATOM 2510 C C . PRO B 1 12 ? 32.719 -41.656 15.07 1 57.16 12 PRO B C 1
ATOM 2512 O O . PRO B 1 12 ? 31.938 -41.625 14.133 1 57.16 12 PRO B O 1
ATOM 2515 N N . PHE B 1 13 ? 33.062 -40.594 15.727 1 58.16 13 PHE B N 1
ATOM 2516 C CA . PHE B 1 13 ? 32.312 -39.375 15.438 1 58.16 13 PHE B CA 1
ATOM 2517 C C . PHE B 1 13 ? 32.781 -38.75 14.117 1 58.16 13 PHE B C 1
ATOM 2519 O O . PHE B 1 13 ? 31.953 -38.25 13.352 1 58.16 13 PHE B O 1
ATOM 2526 N N . VAL B 1 14 ? 34.094 -38.844 13.781 1 60.25 14 VAL B N 1
ATOM 2527 C CA . VAL B 1 14 ? 34.625 -38.25 12.562 1 60.25 14 VAL B CA 1
ATOM 2528 C C . VAL B 1 14 ? 34.125 -39.031 11.352 1 60.25 14 VAL B C 1
ATOM 2530 O O . VAL B 1 14 ? 33.844 -38.469 10.297 1 60.25 14 VAL B O 1
ATOM 2533 N N . VAL B 1 15 ? 34.125 -40.312 11.477 1 57.66 15 VAL B N 1
ATOM 2534 C CA . VAL B 1 15 ? 33.625 -41.125 10.359 1 57.66 15 VAL B CA 1
ATOM 2535 C C . VAL B 1 15 ? 32.125 -41.125 10.359 1 57.66 15 VAL B C 1
ATOM 2537 O O . VAL B 1 15 ? 31.484 -41.094 9.289 1 57.66 15 VAL B O 1
ATOM 2540 N N . LEU B 1 16 ? 31.562 -41.125 11.492 1 57.75 16 LEU B N 1
ATOM 2541 C CA . LEU B 1 16 ? 30.109 -41.219 11.594 1 57.75 16 LEU B CA 1
ATOM 2542 C C . LEU B 1 16 ? 29.453 -39.906 11.219 1 57.75 16 LEU B C 1
ATOM 2544 O O . LEU B 1 16 ? 28.375 -39.875 10.633 1 57.75 16 LEU B O 1
ATOM 2548 N N . LEU B 1 17 ? 30.203 -38.844 11.367 1 59.53 17 LEU B N 1
ATOM 2549 C CA . LEU B 1 17 ? 29.609 -37.531 11.117 1 59.53 17 LEU B CA 1
ATOM 2550 C C . LEU B 1 17 ? 29.391 -37.312 9.625 1 59.53 17 LEU B C 1
ATOM 2552 O O . LEU B 1 17 ? 28.297 -36.906 9.203 1 59.53 17 LEU B O 1
ATOM 2556 N N . PRO B 1 18 ? 30.469 -37.625 8.867 1 59.03 18 PRO B N 1
ATOM 2557 C CA . PRO B 1 18 ? 30.188 -37.469 7.434 1 59.03 18 PRO B CA 1
ATOM 2558 C C . PRO B 1 18 ? 29.109 -38.406 6.938 1 59.03 18 PRO B C 1
ATOM 2560 O O . PRO B 1 18 ? 28.281 -38.031 6.102 1 59.03 18 PRO B O 1
ATOM 2563 N N . VAL B 1 19 ? 29.125 -39.594 7.469 1 58.69 19 VAL B N 1
ATOM 2564 C CA . VAL B 1 19 ? 28.109 -40.562 7.07 1 58.69 19 VAL B CA 1
ATOM 2565 C C . VAL B 1 19 ? 26.734 -40.094 7.531 1 58.69 19 VAL B C 1
ATOM 2567 O O . VAL B 1 19 ? 25.75 -40.188 6.785 1 58.69 19 VAL B O 1
ATOM 2570 N N . LEU B 1 20 ? 26.625 -39.562 8.688 1 58.38 20 LEU B N 1
ATOM 2571 C CA . LEU B 1 20 ? 25.359 -39.031 9.203 1 58.38 20 LEU B CA 1
ATOM 2572 C C . LEU B 1 20 ? 24.906 -37.812 8.398 1 58.38 20 LEU B C 1
ATOM 2574 O O . LEU B 1 20 ? 23.703 -37.656 8.133 1 58.38 20 LEU B O 1
ATOM 2578 N N . ILE B 1 21 ? 25.844 -37.125 7.961 1 55.44 21 ILE B N 1
ATOM 2579 C CA . ILE B 1 21 ? 25.516 -35.969 7.129 1 55.44 21 ILE B CA 1
ATOM 2580 C C . ILE B 1 21 ? 24.984 -36.438 5.777 1 55.44 21 ILE B C 1
ATOM 2582 O O . ILE B 1 21 ? 24 -35.906 5.27 1 55.44 21 ILE B O 1
ATOM 2586 N N . VAL B 1 22 ? 25.672 -37.469 5.273 1 57.22 22 VAL B N 1
ATOM 2587 C CA . VAL B 1 22 ? 25.234 -38.031 3.988 1 57.22 22 VAL B CA 1
ATOM 2588 C C . VAL B 1 22 ? 23.859 -38.656 4.133 1 57.22 22 VAL B C 1
ATOM 2590 O O . VAL B 1 22 ? 22.984 -38.5 3.281 1 57.22 22 VAL B O 1
ATOM 2593 N N . VAL B 1 23 ? 23.688 -39.344 5.168 1 56.5 23 VAL B N 1
ATOM 2594 C CA . VAL B 1 23 ? 22.391 -39.969 5.418 1 56.5 23 VAL B CA 1
ATOM 2595 C C . VAL B 1 23 ? 21.328 -38.906 5.668 1 56.5 23 VAL B C 1
ATOM 2597 O O . VAL B 1 23 ? 20.219 -39 5.133 1 56.5 23 VAL B O 1
ATOM 2600 N N . ALA B 1 24 ? 21.656 -37.938 6.387 1 55.75 24 ALA B N 1
ATOM 2601 C CA . ALA B 1 24 ? 20.703 -36.844 6.645 1 55.75 24 ALA B CA 1
ATOM 2602 C C . ALA B 1 24 ? 20.391 -36.094 5.367 1 55.75 24 ALA B C 1
ATOM 2604 O O . ALA B 1 24 ? 19.219 -35.75 5.113 1 55.75 24 ALA B O 1
ATOM 2605 N N . ALA B 1 25 ? 21.406 -35.875 4.637 1 57.38 25 ALA B N 1
ATOM 2606 C CA . ALA B 1 25 ? 21.203 -35.25 3.334 1 57.38 25 ALA B CA 1
ATOM 2607 C C . ALA B 1 25 ? 20.344 -36.156 2.426 1 57.38 25 ALA B C 1
ATOM 2609 O O . ALA B 1 25 ? 19.484 -35.656 1.695 1 57.38 25 ALA B O 1
ATOM 2610 N N . GLY B 1 26 ? 20.656 -37.406 2.504 1 53.25 26 GLY B N 1
ATOM 2611 C CA . GLY B 1 26 ? 19.844 -38.344 1.762 1 53.25 26 GLY B CA 1
ATOM 2612 C C . GLY B 1 26 ? 18.391 -38.375 2.217 1 53.25 26 GLY B C 1
ATOM 2613 O O . GLY B 1 26 ? 17.484 -38.344 1.393 1 53.25 26 GLY B O 1
ATOM 2614 N N . ILE B 1 27 ? 18.219 -38.438 3.449 1 55.81 27 ILE B N 1
ATOM 2615 C CA . ILE B 1 27 ? 16.875 -38.438 4.012 1 55.81 27 ILE B CA 1
ATOM 2616 C C . ILE B 1 27 ? 16.188 -37.125 3.664 1 55.81 27 ILE B C 1
ATOM 2618 O O . ILE B 1 27 ? 15.008 -37.094 3.287 1 55.81 27 ILE B O 1
ATOM 2622 N N . TYR B 1 28 ? 16.938 -36.125 3.824 1 53.88 28 TYR B N 1
ATOM 2623 C CA . TYR B 1 28 ? 16.406 -34.812 3.443 1 53.88 28 TYR B CA 1
ATOM 2624 C C . TYR B 1 28 ? 16.031 -34.781 1.966 1 53.88 28 TYR B C 1
ATOM 2626 O O . TYR B 1 28 ? 14.984 -34.25 1.593 1 53.88 28 TYR B O 1
ATOM 2634 N N . TYR B 1 29 ? 16.875 -35.375 1.209 1 52.41 29 TYR B N 1
ATOM 2635 C CA . TYR B 1 29 ? 16.594 -35.469 -0.219 1 52.41 29 TYR B CA 1
ATOM 2636 C C . TYR B 1 29 ? 15.352 -36.312 -0.473 1 52.41 29 TYR B C 1
ATOM 2638 O O . TYR B 1 29 ? 14.484 -35.906 -1.254 1 52.41 29 TYR B O 1
ATOM 2646 N N . ILE B 1 30 ? 15.391 -37.469 0.074 1 52.97 30 ILE B N 1
ATOM 2647 C CA . ILE B 1 30 ? 14.242 -38.344 -0.089 1 52.97 30 ILE B CA 1
ATOM 2648 C C . ILE B 1 30 ? 12.984 -37.656 0.424 1 52.97 30 ILE B C 1
ATOM 2650 O O . ILE B 1 30 ? 11.93 -37.688 -0.217 1 52.97 30 ILE B O 1
ATOM 2654 N N . TYR B 1 31 ? 13.062 -37.094 1.529 1 52 31 TYR B N 1
ATOM 2655 C CA . TYR B 1 31 ? 11.953 -36.344 2.107 1 52 31 TYR B CA 1
ATOM 2656 C C . TYR B 1 31 ? 11.5 -35.219 1.169 1 52 31 TYR B C 1
ATOM 2658 O O . TYR B 1 31 ? 10.305 -35.094 0.912 1 52 31 TYR B O 1
ATOM 2666 N N . ASN B 1 32 ? 12.461 -34.594 0.729 1 54.16 32 ASN B N 1
ATOM 2667 C CA . ASN B 1 32 ? 12.125 -33.531 -0.208 1 54.16 32 ASN B CA 1
ATOM 2668 C C . ASN B 1 32 ? 11.484 -34.094 -1.48 1 54.16 32 ASN B C 1
ATOM 2670 O O . ASN B 1 32 ? 10.531 -33.5 -2.002 1 54.16 32 ASN B O 1
ATOM 2674 N N . GLU B 1 33 ? 12.094 -35.156 -1.919 1 54.5 33 GLU B N 1
ATOM 2675 C CA . GLU B 1 33 ? 11.539 -35.812 -3.104 1 54.5 33 GLU B CA 1
ATOM 2676 C C . GLU B 1 33 ? 10.133 -36.344 -2.836 1 54.5 33 GLU B C 1
ATOM 2678 O O . GLU B 1 33 ? 9.25 -36.25 -3.697 1 54.5 33 GLU B O 1
ATOM 2683 N N . PHE B 1 34 ? 10.008 -36.906 -1.725 1 51.53 34 PHE B N 1
ATOM 2684 C CA . PHE B 1 34 ? 8.695 -37.406 -1.331 1 51.53 34 PHE B CA 1
ATOM 2685 C C . PHE B 1 34 ? 7.699 -36.25 -1.206 1 51.53 34 PHE B C 1
ATOM 2687 O O . PHE B 1 34 ? 6.562 -36.344 -1.671 1 51.53 34 PHE B O 1
ATOM 2694 N N . LEU B 1 35 ? 8.109 -35.312 -0.613 1 53.47 35 LEU B N 1
ATOM 2695 C CA . LEU B 1 35 ? 7.25 -34.125 -0.469 1 53.47 35 LEU B CA 1
ATOM 2696 C C . LEU B 1 35 ? 6.898 -33.531 -1.832 1 53.47 35 LEU B C 1
ATOM 2698 O O . LEU B 1 35 ? 5.758 -33.125 -2.062 1 53.47 35 LEU B O 1
ATOM 2702 N N . LEU B 1 36 ? 7.93 -33.625 -2.578 1 54.66 36 LEU B N 1
ATOM 2703 C CA . LEU B 1 36 ? 7.695 -33.156 -3.938 1 54.66 36 LEU B CA 1
ATOM 2704 C C . LEU B 1 36 ? 6.727 -34.094 -4.676 1 54.66 36 LEU B C 1
ATOM 2706 O O . LEU B 1 36 ? 5.859 -33.625 -5.414 1 54.66 36 LEU B O 1
ATOM 2710 N N . PHE B 1 37 ? 7.02 -35.375 -4.48 1 52.62 37 PHE B N 1
ATOM 2711 C CA . PHE B 1 37 ? 6.156 -36.375 -5.113 1 52.62 37 PHE B CA 1
ATOM 2712 C C . PHE B 1 37 ? 4.715 -36.219 -4.648 1 52.62 37 PHE B C 1
ATOM 2714 O O . PHE B 1 37 ? 3.789 -36.219 -5.465 1 52.62 37 PHE B O 1
ATOM 2721 N N . MET B 1 38 ? 4.535 -36.188 -3.439 1 51.97 38 MET B N 1
ATOM 2722 C CA . MET B 1 38 ? 3.189 -36.031 -2.895 1 51.97 38 MET B CA 1
ATOM 2723 C C . MET B 1 38 ? 2.562 -34.719 -3.342 1 51.97 38 MET B C 1
ATOM 2725 O O . MET B 1 38 ? 1.359 -34.656 -3.598 1 51.97 38 MET B O 1
ATOM 2729 N N . SER B 1 39 ? 3.398 -33.812 -3.479 1 55.28 39 SER B N 1
ATOM 2730 C CA . SER B 1 39 ? 2.939 -32.5 -3.924 1 55.28 39 SER B CA 1
ATOM 2731 C C . SER B 1 39 ? 2.51 -32.531 -5.387 1 55.28 39 SER B C 1
ATOM 2733 O O . SER B 1 39 ? 1.499 -31.938 -5.758 1 55.28 39 SER B O 1
ATOM 2735 N N . ASN B 1 40 ? 3.291 -33.375 -6.109 1 56.16 40 ASN B N 1
ATOM 2736 C CA . ASN B 1 40 ? 2.977 -33.5 -7.527 1 56.16 40 ASN B CA 1
ATOM 2737 C C . ASN B 1 40 ? 1.581 -34.062 -7.746 1 56.16 40 ASN B C 1
ATOM 2739 O O . ASN B 1 40 ? 0.849 -33.625 -8.625 1 56.16 40 ASN B O 1
ATOM 2743 N N . ALA B 1 41 ? 1.283 -35.125 -6.984 1 56.88 41 ALA B N 1
ATOM 2744 C CA . ALA B 1 41 ? -0.03 -35.75 -7.137 1 56.88 41 ALA B CA 1
ATOM 2745 C C . ALA B 1 41 ? -1.146 -34.719 -6.883 1 56.88 41 ALA B C 1
ATOM 2747 O O . ALA B 1 41 ? -2.223 -34.812 -7.477 1 56.88 41 ALA B O 1
ATOM 2748 N N . GLN B 1 42 ? -0.798 -33.75 -6.258 1 68.31 42 GLN B N 1
ATOM 2749 C CA . GLN B 1 42 ? -1.886 -32.875 -5.84 1 68.31 42 GLN B CA 1
ATOM 2750 C C . GLN B 1 42 ? -2.049 -31.688 -6.805 1 68.31 42 GLN B C 1
ATOM 2752 O O . GLN B 1 42 ? -3.111 -31.062 -6.855 1 68.31 42 GLN B O 1
ATOM 2757 N N . VAL B 1 43 ? -1.085 -31.578 -7.734 1 84.12 43 VAL B N 1
ATOM 2758 C CA . VAL B 1 43 ? -1.245 -30.453 -8.648 1 84.12 43 VAL B CA 1
ATOM 2759 C C . VAL B 1 43 ? -1.66 -30.953 -10.023 1 84.12 43 VAL B C 1
ATOM 2761 O O . VAL B 1 43 ? -1.927 -30.156 -10.93 1 84.12 43 VAL B O 1
ATOM 2764 N N . ARG B 1 44 ? -1.812 -32.25 -10.117 1 87.88 44 ARG B N 1
ATOM 2765 C CA . ARG B 1 44 ? -2.146 -32.844 -11.414 1 87.88 44 ARG B CA 1
ATOM 2766 C C . ARG B 1 44 ? -3.502 -32.344 -11.906 1 87.88 44 ARG B C 1
ATOM 2768 O O . ARG B 1 44 ? -4.48 -32.344 -11.156 1 87.88 44 ARG B O 1
ATOM 2775 N N . ASN B 1 45 ? -3.541 -31.844 -13.109 1 91.94 45 ASN B N 1
ATOM 2776 C CA . ASN B 1 45 ? -4.727 -31.422 -13.844 1 91.94 45 ASN B CA 1
ATOM 2777 C C . ASN B 1 45 ? -5.281 -30.094 -13.32 1 91.94 45 ASN B C 1
ATOM 2779 O O . ASN B 1 45 ? -6.309 -29.625 -13.797 1 91.94 45 ASN B O 1
ATOM 2783 N N . LYS B 1 46 ? -4.645 -29.531 -12.305 1 93.44 46 LYS B N 1
ATOM 2784 C CA . LYS B 1 46 ? -5.07 -28.234 -11.828 1 93.44 46 LYS B CA 1
ATOM 2785 C C . LYS B 1 46 ? -4.645 -27.125 -12.789 1 93.44 46 LYS B C 1
ATOM 2787 O O . LYS B 1 46 ? -3.531 -27.141 -13.312 1 93.44 46 LYS B O 1
ATOM 2792 N N . VAL B 1 47 ? -5.555 -26.219 -13.023 1 96.94 47 VAL B N 1
ATOM 2793 C CA . VAL B 1 47 ? -5.238 -25.047 -13.836 1 96.94 47 VAL B CA 1
ATOM 2794 C C . VAL B 1 47 ? -4.512 -24.016 -12.977 1 96.94 47 VAL B C 1
ATOM 2796 O O . VAL B 1 47 ? -5.086 -23.453 -12.039 1 96.94 47 VAL B O 1
ATOM 2799 N N . VAL B 1 48 ? -3.221 -23.734 -13.305 1 96.38 48 VAL B N 1
ATOM 2800 C CA . VAL B 1 48 ? -2.357 -22.859 -12.508 1 96.38 48 VAL B CA 1
ATOM 2801 C C . VAL B 1 48 ? -1.924 -21.656 -13.344 1 96.38 48 VAL B C 1
ATOM 2803 O O . VAL B 1 48 ? -1.329 -21.812 -14.414 1 96.38 48 VAL B O 1
ATOM 2806 N N . VAL B 1 49 ? -2.26 -20.484 -12.875 1 98.06 49 VAL B N 1
ATOM 2807 C CA . VAL B 1 49 ? -1.768 -19.234 -13.469 1 98.06 49 VAL B CA 1
ATOM 2808 C C . VAL B 1 49 ? -0.517 -18.766 -12.734 1 98.06 49 VAL B C 1
ATOM 2810 O O . VAL B 1 49 ? -0.515 -18.672 -11.5 1 98.06 49 VAL B O 1
ATOM 2813 N N . LEU B 1 50 ? 0.53 -18.531 -13.453 1 97.19 50 LEU B N 1
ATOM 2814 C CA . LEU B 1 50 ? 1.783 -18.047 -12.883 1 97.19 50 LEU B CA 1
ATOM 2815 C C . LEU B 1 50 ? 2.207 -16.734 -13.539 1 97.19 50 LEU B C 1
ATOM 2817 O O . LEU B 1 50 ? 2.51 -16.703 -14.727 1 97.19 50 LEU B O 1
ATOM 2821 N N . THR B 1 51 ? 2.172 -15.68 -12.797 1 97.12 51 THR B N 1
ATOM 2822 C CA . THR B 1 51 ? 2.674 -14.422 -13.328 1 97.12 51 THR B CA 1
ATOM 2823 C C . THR B 1 51 ? 4.195 -14.352 -13.211 1 97.12 51 THR B C 1
ATOM 2825 O O . THR B 1 51 ? 4.781 -14.969 -12.328 1 97.12 51 THR B O 1
ATOM 2828 N N . ASP B 1 52 ? 4.812 -13.57 -14.156 1 95.44 52 ASP B N 1
ATOM 2829 C CA . ASP B 1 52 ? 6.266 -13.445 -14.211 1 95.44 52 ASP B CA 1
ATOM 2830 C C . ASP B 1 52 ? 6.934 -14.812 -14.258 1 95.44 52 ASP B C 1
ATOM 2832 O O . ASP B 1 52 ? 7.82 -15.109 -13.453 1 95.44 52 ASP B O 1
ATOM 2836 N N . ALA B 1 53 ? 6.543 -15.625 -15.156 1 96.25 53 ALA B N 1
ATOM 2837 C CA . ALA B 1 53 ? 6.969 -17.016 -15.266 1 96.25 53 ALA B CA 1
ATOM 2838 C C . ALA B 1 53 ? 8.43 -17.109 -15.695 1 96.25 53 ALA B C 1
ATOM 2840 O O . ALA B 1 53 ? 9.094 -18.125 -15.445 1 96.25 53 ALA B O 1
ATOM 2841 N N . VAL B 1 54 ? 8.969 -16.062 -16.266 1 94.94 54 VAL B N 1
ATOM 2842 C CA . VAL B 1 54 ? 10.289 -16.156 -16.875 1 94.94 54 VAL B CA 1
ATOM 2843 C C . VAL B 1 54 ? 11.352 -15.672 -15.898 1 94.94 54 VAL B C 1
ATOM 2845 O O . VAL B 1 54 ? 12.539 -15.656 -16.219 1 94.94 54 VAL B O 1
ATOM 2848 N N . SER B 1 55 ? 10.93 -15.188 -14.734 1 88.81 55 SER B N 1
ATOM 2849 C CA . SER B 1 55 ? 11.898 -14.859 -13.688 1 88.81 55 SER B CA 1
ATOM 2850 C C . SER B 1 55 ? 12.555 -16.125 -13.133 1 88.81 55 SER B C 1
ATOM 2852 O O . SER B 1 55 ? 12.164 -17.234 -13.477 1 88.81 55 SER B O 1
ATOM 2854 N N . GLY B 1 56 ? 13.594 -15.93 -12.25 1 84.69 56 GLY B N 1
ATOM 2855 C CA . GLY B 1 56 ? 14.234 -17.078 -11.625 1 84.69 56 GLY B CA 1
ATOM 2856 C C . GLY B 1 56 ? 13.266 -17.953 -10.859 1 84.69 56 GLY B C 1
ATOM 2857 O O . GLY B 1 56 ? 13.164 -19.156 -11.141 1 84.69 56 GLY B O 1
ATOM 2858 N N . VAL B 1 57 ? 12.516 -17.344 -9.93 1 83.19 57 VAL B N 1
ATOM 2859 C CA . VAL B 1 57 ? 11.539 -18.078 -9.148 1 83.19 57 VAL B CA 1
ATOM 2860 C C . VAL B 1 57 ? 10.438 -18.609 -10.062 1 83.19 57 VAL B C 1
ATOM 2862 O O . VAL B 1 57 ? 10 -19.75 -9.93 1 83.19 57 VAL B O 1
ATOM 2865 N N . GLY B 1 58 ? 10.039 -17.781 -11.062 1 91 58 GLY B N 1
ATOM 2866 C CA . GLY B 1 58 ? 8.992 -18.172 -11.992 1 91 58 GLY B CA 1
ATOM 2867 C C . GLY B 1 58 ? 9.352 -19.391 -12.82 1 91 58 GLY B C 1
ATOM 2868 O O . GLY B 1 58 ? 8.531 -20.281 -12.992 1 91 58 GLY B O 1
ATOM 2869 N N . THR B 1 59 ? 10.562 -19.391 -13.227 1 92.25 59 THR B N 1
ATOM 2870 C CA . THR B 1 59 ? 11.023 -20.516 -14.047 1 92.25 59 THR B CA 1
ATOM 2871 C C . THR B 1 59 ? 11.039 -21.797 -13.242 1 92.25 59 THR B C 1
ATOM 2873 O O . THR B 1 59 ? 10.578 -22.844 -13.711 1 92.25 59 THR B O 1
ATOM 2876 N N . GLU B 1 60 ? 11.5 -21.75 -12.023 1 86.12 60 GLU B N 1
ATOM 2877 C CA . GLU B 1 60 ? 11.547 -22.922 -11.172 1 86.12 60 GLU B CA 1
ATOM 2878 C C . GLU B 1 60 ? 10.141 -23.422 -10.852 1 86.12 60 GLU B C 1
ATOM 2880 O O . GLU B 1 60 ? 9.891 -24.641 -10.844 1 86.12 60 GLU B O 1
ATOM 2885 N N . LEU B 1 61 ? 9.258 -22.562 -10.586 1 88.06 61 LEU B N 1
ATOM 2886 C CA . LEU B 1 61 ? 7.875 -22.938 -10.336 1 88.06 61 LEU B CA 1
ATOM 2887 C C . LEU B 1 61 ? 7.258 -23.594 -11.562 1 88.06 61 LEU B C 1
ATOM 2889 O O . LEU B 1 61 ? 6.539 -24.594 -11.445 1 88.06 61 LEU B O 1
ATOM 2893 N N . SER B 1 62 ? 7.57 -22.984 -12.711 1 94.19 62 SER B N 1
ATOM 2894 C CA . SER B 1 62 ? 7.055 -23.547 -13.961 1 94.19 62 SER B CA 1
ATOM 2895 C C . SER B 1 62 ? 7.504 -24.984 -14.148 1 94.19 62 SER B C 1
ATOM 2897 O O . SER B 1 62 ? 6.703 -25.844 -14.516 1 94.19 62 SER B O 1
ATOM 2899 N N . VAL B 1 63 ? 8.742 -25.219 -13.852 1 90.94 63 VAL B N 1
ATOM 2900 C CA . VAL B 1 63 ? 9.305 -26.562 -14.016 1 90.94 63 VAL B CA 1
ATOM 2901 C C . VAL B 1 63 ? 8.625 -27.531 -13.047 1 90.94 63 VAL B C 1
ATOM 2903 O O . VAL B 1 63 ? 8.164 -28.594 -13.453 1 90.94 63 VAL B O 1
ATOM 2906 N N . LEU B 1 64 ? 8.469 -27.172 -11.805 1 85.81 64 LEU B N 1
ATOM 2907 C CA . LEU B 1 64 ? 7.902 -28.047 -10.773 1 85.81 64 LEU B CA 1
ATOM 2908 C C . LEU B 1 64 ? 6.438 -28.344 -11.055 1 85.81 64 LEU B C 1
ATOM 2910 O O . LEU B 1 64 ? 6.016 -29.5 -10.992 1 85.81 64 LEU B O 1
ATOM 2914 N N . PHE B 1 65 ? 5.672 -27.391 -11.469 1 91.12 65 PHE B N 1
ATOM 2915 C CA . PHE B 1 65 ? 4.246 -27.578 -11.711 1 91.12 65 PHE B CA 1
ATOM 2916 C C . PHE B 1 65 ? 4.02 -28.359 -13.008 1 91.12 65 PHE B C 1
ATOM 2918 O O . PHE B 1 65 ? 3.098 -29.172 -13.094 1 91.12 65 PHE B O 1
ATOM 2925 N N . HIS B 1 66 ? 4.855 -28.047 -13.977 1 93.5 66 HIS B N 1
ATOM 2926 C CA . HIS B 1 66 ? 4.734 -28.781 -15.234 1 93.5 66 HIS B CA 1
ATOM 2927 C C . HIS B 1 66 ? 5.004 -30.266 -15.039 1 93.5 66 HIS B C 1
ATOM 2929 O O . HIS B 1 66 ? 4.227 -31.109 -15.492 1 93.5 66 HIS B O 1
ATOM 2935 N N . ARG B 1 67 ? 6.043 -30.547 -14.312 1 87.5 67 ARG B N 1
ATOM 2936 C CA . ARG B 1 67 ? 6.398 -31.922 -14.023 1 87.5 67 ARG B CA 1
ATOM 2937 C C . ARG B 1 67 ? 5.305 -32.625 -13.211 1 87.5 67 ARG B C 1
ATOM 2939 O O . ARG B 1 67 ? 5.07 -33.812 -13.359 1 87.5 67 ARG B O 1
ATOM 2946 N N . GLY B 1 68 ? 4.668 -31.859 -12.414 1 86.5 68 GLY B N 1
ATOM 2947 C CA . GLY B 1 68 ? 3.604 -32.375 -11.562 1 86.5 68 GLY B CA 1
ATOM 2948 C C . GLY B 1 68 ? 2.299 -32.594 -12.312 1 86.5 68 GLY B C 1
ATOM 2949 O O . GLY B 1 68 ? 1.327 -33.094 -11.742 1 86.5 68 GLY B O 1
ATOM 2950 N N . GLY B 1 69 ? 2.215 -32.188 -13.586 1 92.06 69 GLY B N 1
ATOM 2951 C CA . GLY B 1 69 ? 1.046 -32.406 -14.414 1 92.06 69 GLY B CA 1
ATOM 2952 C C . GLY B 1 69 ? 0.019 -31.312 -14.344 1 92.06 69 GLY B C 1
ATOM 2953 O O . GLY B 1 69 ? -1.159 -31.516 -14.633 1 92.06 69 GLY B O 1
ATOM 2954 N N . ALA B 1 70 ? 0.416 -30.172 -13.953 1 93.5 70 ALA B N 1
ATOM 2955 C CA . ALA B 1 70 ? -0.487 -29.031 -13.914 1 93.5 70 ALA B CA 1
ATOM 2956 C C . ALA B 1 70 ? -0.74 -28.484 -15.32 1 93.5 70 ALA B C 1
ATOM 2958 O O . ALA B 1 70 ? 0.098 -28.641 -16.203 1 93.5 70 ALA B O 1
ATOM 2959 N N . ARG B 1 71 ? -1.881 -27.953 -15.484 1 96.75 71 ARG B N 1
ATOM 2960 C CA . ARG B 1 71 ? -2.203 -27.156 -16.672 1 96.75 71 ARG B CA 1
ATOM 2961 C C . ARG B 1 71 ? -1.813 -25.703 -16.469 1 96.75 71 ARG B C 1
ATOM 2963 O O . ARG B 1 71 ? -2.588 -24.906 -15.93 1 96.75 71 ARG B O 1
ATOM 2970 N N . LEU B 1 72 ? -0.661 -25.375 -17.016 1 97.81 72 LEU B N 1
ATOM 2971 C CA . LEU B 1 72 ? -0.034 -24.109 -16.688 1 97.81 72 LEU B CA 1
ATOM 2972 C C . LEU B 1 72 ? -0.471 -23.031 -17.672 1 97.81 72 LEU B C 1
ATOM 2974 O O . LEU B 1 72 ? -0.558 -23.281 -18.891 1 97.81 72 LEU B O 1
ATOM 2978 N N . ILE B 1 73 ? -0.835 -21.875 -17.172 1 98.62 73 ILE B N 1
ATOM 2979 C CA . ILE B 1 73 ? -0.908 -20.609 -17.891 1 98.62 73 ILE B CA 1
ATOM 2980 C C . ILE B 1 73 ? 0.25 -19.703 -17.484 1 98.62 73 ILE B C 1
ATOM 2982 O O . ILE B 1 73 ? 0.241 -19.141 -16.391 1 98.62 73 ILE B O 1
ATOM 2986 N N . LEU B 1 74 ? 1.241 -19.609 -18.359 1 98.56 74 LEU B N 1
ATOM 2987 C CA . LEU B 1 74 ? 2.451 -18.859 -18.078 1 98.56 74 LEU B CA 1
ATOM 2988 C C . LEU B 1 74 ? 2.318 -17.422 -18.578 1 98.56 74 LEU B C 1
ATOM 2990 O O . LEU B 1 74 ? 2.107 -17.188 -19.766 1 98.56 74 LEU B O 1
ATOM 2994 N N . CYS B 1 75 ? 2.428 -16.516 -17.609 1 97.94 75 CYS B N 1
ATOM 2995 C CA . CYS B 1 75 ? 2.312 -15.094 -17.922 1 97.94 75 CYS B CA 1
ATOM 2996 C C . CYS B 1 75 ? 3.666 -14.398 -17.828 1 97.94 75 CYS B C 1
ATOM 2998 O O . CYS B 1 75 ? 4.461 -14.703 -16.938 1 97.94 75 CYS B O 1
ATOM 3000 N N . GLY B 1 76 ? 3.943 -13.461 -18.719 1 96.56 76 GLY B N 1
ATOM 3001 C CA . GLY B 1 76 ? 5.168 -12.672 -18.734 1 96.56 76 GLY B CA 1
ATOM 3002 C C . GLY B 1 76 ? 5.109 -11.492 -19.688 1 96.56 76 GLY B C 1
ATOM 3003 O O . GLY B 1 76 ? 4.133 -11.336 -20.438 1 96.56 76 GLY B O 1
ATOM 3004 N N . THR B 1 77 ? 6.16 -10.734 -19.672 1 95.94 77 THR B N 1
ATOM 3005 C CA . THR B 1 77 ? 6.141 -9.484 -20.422 1 95.94 77 THR B CA 1
ATOM 3006 C C . THR B 1 77 ? 6.859 -9.648 -21.766 1 95.94 77 THR B C 1
ATOM 3008 O O . THR B 1 77 ? 6.809 -8.758 -22.609 1 95.94 77 THR B O 1
ATOM 3011 N N . SER B 1 78 ? 7.559 -10.75 -21.969 1 96.69 78 SER B N 1
ATOM 3012 C CA . SER B 1 78 ? 8.32 -10.992 -23.188 1 96.69 78 SER B CA 1
ATOM 3013 C C . SER B 1 78 ? 7.883 -12.281 -23.875 1 96.69 78 SER B C 1
ATOM 3015 O O . SER B 1 78 ? 8.055 -13.375 -23.312 1 96.69 78 SER B O 1
ATOM 3017 N N . TRP B 1 79 ? 7.418 -12.094 -25.094 1 96.94 79 TRP B N 1
ATOM 3018 C CA . TRP B 1 79 ? 6.945 -13.266 -25.812 1 96.94 79 TRP B CA 1
ATOM 3019 C C . TRP B 1 79 ? 8.094 -14.219 -26.109 1 96.94 79 TRP B C 1
ATOM 3021 O O . TRP B 1 79 ? 7.961 -15.43 -25.938 1 96.94 79 TRP B O 1
ATOM 3031 N N . ASP B 1 80 ? 9.227 -13.672 -26.484 1 97.81 80 ASP B N 1
ATOM 3032 C CA . ASP B 1 80 ? 10.383 -14.5 -26.812 1 97.81 80 ASP B CA 1
ATOM 3033 C C . ASP B 1 80 ? 10.82 -15.336 -25.609 1 97.81 80 ASP B C 1
ATOM 3035 O O . ASP B 1 80 ? 11.141 -16.516 -25.75 1 97.81 80 ASP B O 1
ATOM 3039 N N . LYS B 1 81 ? 10.844 -14.758 -24.469 1 97.62 81 LYS B N 1
ATOM 3040 C CA . LYS B 1 81 ? 11.242 -15.469 -23.25 1 97.62 81 LYS B CA 1
ATOM 3041 C C . LYS B 1 81 ? 10.211 -16.516 -22.859 1 97.62 81 LYS B C 1
ATOM 3043 O O . LYS B 1 81 ? 10.57 -17.609 -22.406 1 97.62 81 LYS B O 1
ATOM 3048 N N . LEU B 1 82 ? 8.961 -16.219 -23.078 1 98.25 82 LEU B N 1
ATOM 3049 C CA . LEU B 1 82 ? 7.898 -17.188 -22.781 1 98.25 82 LEU B CA 1
ATOM 3050 C C . LEU B 1 82 ? 8 -18.406 -23.703 1 98.25 82 LEU B C 1
ATOM 3052 O O . LEU B 1 82 ? 7.855 -19.531 -23.25 1 98.25 82 LEU B O 1
ATOM 3056 N N . GLU B 1 83 ? 8.266 -18.141 -24.922 1 98.06 83 GLU B N 1
ATOM 3057 C CA . GLU B 1 83 ? 8.414 -19.219 -25.891 1 98.06 83 GLU B CA 1
ATOM 3058 C C . GLU B 1 83 ? 9.617 -20.109 -25.562 1 98.06 83 GLU B C 1
ATOM 3060 O O . GLU B 1 83 ? 9.555 -21.328 -25.688 1 98.06 83 GLU B O 1
ATOM 3065 N N . SER B 1 84 ? 10.68 -19.438 -25.188 1 97.88 84 SER B N 1
ATOM 3066 C CA . SER B 1 84 ? 11.859 -20.203 -24.781 1 97.88 84 SER B CA 1
ATOM 3067 C C . SER B 1 84 ? 11.555 -21.094 -23.594 1 97.88 84 SER B C 1
ATOM 3069 O O . SER B 1 84 ? 11.992 -22.25 -23.531 1 97.88 84 SER B O 1
ATOM 3071 N N . LEU B 1 85 ? 10.844 -20.562 -22.609 1 97.56 85 LEU B N 1
ATOM 3072 C CA . LEU B 1 85 ? 10.438 -21.359 -21.453 1 97.56 85 LEU B CA 1
ATOM 3073 C C . LEU B 1 85 ? 9.523 -22.5 -21.859 1 97.56 85 LEU B C 1
ATOM 3075 O O . LEU B 1 85 ? 9.672 -23.625 -21.375 1 97.56 85 LEU B O 1
ATOM 3079 N N . TYR B 1 86 ? 8.57 -22.234 -22.719 1 98 86 TYR B N 1
ATOM 3080 C CA . TYR B 1 86 ? 7.684 -23.25 -23.281 1 98 86 TYR B CA 1
ATOM 3081 C C . TYR B 1 86 ? 8.484 -24.406 -23.859 1 98 86 TYR B C 1
ATOM 3083 O O . TYR B 1 86 ? 8.203 -25.562 -23.562 1 98 86 TYR B O 1
ATOM 3091 N N . ASP B 1 87 ? 9.508 -24.094 -24.672 1 97.31 87 ASP B N 1
ATOM 3092 C CA . ASP B 1 87 ? 10.344 -25.109 -25.297 1 97.31 87 ASP B CA 1
ATOM 3093 C C . ASP B 1 87 ? 11.094 -25.938 -24.266 1 97.31 87 ASP B C 1
ATOM 3095 O O . ASP B 1 87 ? 11.18 -27.156 -24.375 1 97.31 87 ASP B O 1
ATOM 3099 N N . THR B 1 88 ? 11.625 -25.234 -23.297 1 95.88 88 THR B N 1
ATOM 3100 C CA . THR B 1 88 ? 12.367 -25.906 -22.25 1 95.88 88 THR B CA 1
ATOM 3101 C C . THR B 1 88 ? 11.477 -26.906 -21.5 1 95.88 88 THR B C 1
ATOM 3103 O O . THR B 1 88 ? 11.914 -28 -21.156 1 95.88 88 THR B O 1
ATOM 3106 N N . LEU B 1 89 ? 10.211 -26.609 -21.297 1 96.38 89 LEU B N 1
ATOM 3107 C CA . LEU B 1 89 ? 9.289 -27.438 -20.531 1 96.38 89 LEU B CA 1
ATOM 3108 C C . LEU B 1 89 ? 8.781 -28.609 -21.359 1 96.38 89 LEU B C 1
ATOM 3110 O O . LEU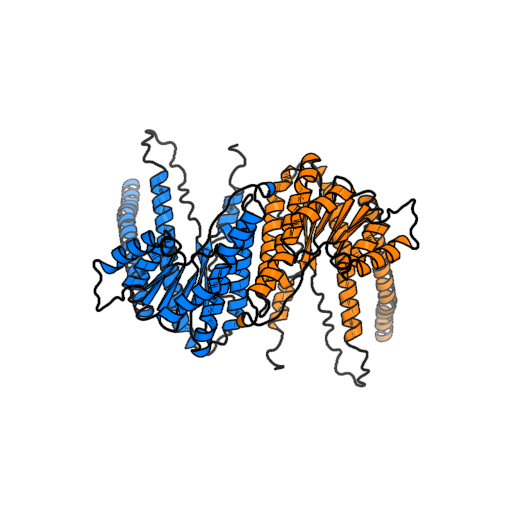 B 1 89 ? 8.531 -29.688 -20.828 1 96.38 89 LEU B O 1
ATOM 3114 N N . THR B 1 90 ? 8.672 -28.469 -22.672 1 95.94 90 THR B N 1
ATOM 3115 C CA . THR B 1 90 ? 7.98 -29.469 -23.469 1 95.94 90 THR B CA 1
ATOM 3116 C C . THR B 1 90 ? 8.977 -30.375 -24.188 1 95.94 90 THR B C 1
ATOM 3118 O O . THR B 1 90 ? 8.617 -31.453 -24.672 1 95.94 90 THR B O 1
ATOM 3121 N N . MET B 1 91 ? 10.211 -29.953 -24.453 1 93.19 91 MET B N 1
ATOM 3122 C CA . MET B 1 91 ? 11.195 -30.672 -25.25 1 93.19 91 MET B CA 1
ATOM 3123 C C . MET B 1 91 ? 11.273 -32.125 -24.844 1 93.19 91 MET B C 1
ATOM 3125 O O . MET B 1 91 ? 11.258 -33.031 -25.703 1 93.19 91 MET B O 1
ATOM 3129 N N . ASP B 1 92 ? 11.32 -32.562 -23.531 1 86.56 92 ASP B N 1
ATOM 3130 C CA . ASP B 1 92 ? 11.461 -33.969 -23.156 1 86.56 92 ASP B CA 1
ATOM 3131 C C . ASP B 1 92 ? 10.328 -34.406 -22.219 1 86.56 92 ASP B C 1
ATOM 3133 O O . ASP B 1 92 ? 10.484 -35.344 -21.438 1 86.56 92 ASP B O 1
ATOM 3137 N N . ALA B 1 93 ? 9.258 -33.75 -22.438 1 89.75 93 ALA B N 1
ATOM 3138 C CA . ALA B 1 93 ? 8.164 -34.062 -21.516 1 89.75 93 ALA B CA 1
ATOM 3139 C C . ALA B 1 93 ? 7.277 -35.156 -22.062 1 89.75 93 ALA B C 1
ATOM 3141 O O . ALA B 1 93 ? 7.082 -35.25 -23.266 1 89.75 93 ALA B O 1
ATOM 3142 N N . ASP B 1 94 ? 6.758 -36 -21.219 1 91.06 94 ASP B N 1
ATOM 3143 C CA . ASP B 1 94 ? 5.797 -37.031 -21.578 1 91.06 94 ASP B CA 1
ATOM 3144 C C . ASP B 1 94 ? 4.387 -36.469 -21.703 1 91.06 94 ASP B C 1
ATOM 3146 O O . ASP B 1 94 ? 3.791 -36.031 -20.719 1 91.06 94 ASP B O 1
ATOM 3150 N N . PRO B 1 95 ? 3.834 -36.469 -22.891 1 89.44 95 PRO B N 1
ATOM 3151 C CA . PRO B 1 95 ? 2.52 -35.875 -23.109 1 89.44 95 PRO B CA 1
ATOM 3152 C C . PRO B 1 95 ? 1.404 -36.594 -22.344 1 89.44 95 PRO B C 1
ATOM 3154 O O . PRO B 1 95 ? 0.296 -36.062 -22.234 1 89.44 95 PRO B O 1
ATOM 3157 N N . ARG B 1 96 ? 1.707 -37.812 -21.875 1 91.19 96 ARG B N 1
ATOM 3158 C CA . ARG B 1 96 ? 0.714 -38.562 -21.109 1 91.19 96 ARG B CA 1
ATOM 3159 C C . ARG B 1 96 ? 0.672 -38.062 -19.656 1 91.19 96 ARG B C 1
ATOM 3161 O O . ARG B 1 96 ? -0.302 -38.312 -18.938 1 91.19 96 ARG B O 1
ATOM 3168 N N . GLU B 1 97 ? 1.69 -37.375 -19.266 1 90.81 97 GLU B N 1
ATOM 3169 C CA . GLU B 1 97 ? 1.825 -37.031 -17.859 1 90.81 97 GLU B CA 1
ATOM 3170 C C . GLU B 1 97 ? 1.791 -35.5 -17.688 1 90.81 97 GLU B C 1
ATOM 3172 O O . GLU B 1 97 ? 1.564 -35 -16.594 1 90.81 97 GLU B O 1
ATOM 3177 N N . THR B 1 98 ? 2.09 -34.75 -18.781 1 93.69 98 THR B N 1
ATOM 3178 C CA . THR B 1 98 ? 2.18 -33.312 -18.688 1 93.69 98 THR B CA 1
ATOM 3179 C C . THR B 1 98 ? 1.312 -32.625 -19.75 1 93.69 98 THR B C 1
ATOM 3181 O O . THR B 1 98 ? 0.823 -33.281 -20.656 1 93.69 98 THR B O 1
ATOM 3184 N N . PHE B 1 99 ? 0.989 -31.375 -19.578 1 95.62 99 PHE B N 1
ATOM 3185 C CA . PHE B 1 99 ? 0.231 -30.562 -20.516 1 95.62 99 PHE B CA 1
ATOM 3186 C C . PHE B 1 99 ? 1.089 -29.422 -21.047 1 95.62 99 PHE B C 1
ATOM 3188 O O . PHE B 1 99 ? 1.854 -28.812 -20.312 1 95.62 99 PHE B O 1
ATOM 3195 N N . ALA B 1 100 ? 1.022 -29.203 -22.312 1 96.69 100 ALA B N 1
ATOM 3196 C CA . ALA B 1 100 ? 1.694 -28.031 -22.875 1 96.69 100 ALA B CA 1
ATOM 3197 C C . ALA B 1 100 ? 1.14 -26.75 -22.266 1 96.69 100 ALA B C 1
ATOM 3199 O O . ALA B 1 100 ? -0.074 -26.531 -22.25 1 96.69 100 ALA B O 1
ATOM 3200 N N . PRO B 1 101 ? 2.008 -25.906 -21.797 1 98.06 101 PRO B N 1
ATOM 3201 C CA . PRO B 1 101 ? 1.521 -24.672 -21.172 1 98.06 101 PRO B CA 1
ATOM 3202 C C . PRO B 1 101 ? 0.894 -23.703 -22.172 1 98.06 101 PRO B C 1
ATOM 3204 O O . PRO B 1 101 ? 1.233 -23.734 -23.359 1 98.06 101 PRO B O 1
ATOM 3207 N N . LYS B 1 102 ? -0.046 -22.953 -21.703 1 98.56 102 LYS B N 1
ATOM 3208 C CA . LYS B 1 102 ? -0.539 -21.797 -22.453 1 98.56 102 LYS B CA 1
ATOM 3209 C C . LYS B 1 102 ? 0.229 -20.531 -22.078 1 98.56 102 LYS B C 1
ATOM 3211 O O . LYS B 1 102 ? 0.619 -20.359 -20.922 1 98.56 102 LYS B O 1
ATOM 3216 N N . LEU B 1 103 ? 0.467 -19.734 -23.109 1 98.5 103 LEU B N 1
ATOM 3217 C CA . LEU B 1 103 ? 1.235 -18.516 -22.906 1 98.5 103 LEU B CA 1
ATOM 3218 C C . LEU B 1 103 ? 0.343 -17.281 -23.016 1 98.5 103 LEU B C 1
ATOM 3220 O O . LEU B 1 103 ? -0.456 -17.172 -23.953 1 98.5 103 LEU B O 1
ATOM 3224 N N . VAL B 1 104 ? 0.427 -16.344 -22.047 1 97.94 104 VAL B N 1
ATOM 3225 C CA . VAL B 1 104 ? -0.305 -15.086 -22.094 1 97.94 104 VAL B CA 1
ATOM 3226 C C . VAL B 1 104 ? 0.647 -13.922 -21.812 1 97.94 104 VAL B C 1
ATOM 3228 O O . VAL B 1 104 ? 1.374 -13.93 -20.828 1 97.94 104 VAL B O 1
ATOM 3231 N N . LEU B 1 105 ? 0.624 -12.992 -22.766 1 96.69 105 LEU B N 1
ATOM 3232 C CA . LEU B 1 105 ? 1.417 -11.781 -22.578 1 96.69 105 LEU B CA 1
ATOM 3233 C C . LEU B 1 105 ? 0.746 -10.852 -21.562 1 96.69 105 LEU B C 1
ATOM 3235 O O . LEU B 1 105 ? -0.383 -10.406 -21.781 1 96.69 105 LEU B O 1
ATOM 3239 N N . VAL B 1 106 ? 1.426 -10.656 -20.438 1 95 106 VAL B N 1
ATOM 3240 C CA . VAL B 1 106 ? 0.903 -9.789 -19.391 1 95 106 VAL B CA 1
ATOM 3241 C C . VAL B 1 106 ? 1.938 -8.727 -19.031 1 95 106 VAL B C 1
ATOM 3243 O O . VAL B 1 106 ? 3.057 -9.047 -18.641 1 95 106 VAL B O 1
ATOM 3246 N N . ASP B 1 107 ? 1.568 -7.527 -19.266 1 94.06 107 ASP B N 1
ATOM 3247 C CA . ASP B 1 107 ? 2.35 -6.379 -18.812 1 94.06 107 ASP B CA 1
ATOM 3248 C C . ASP B 1 107 ? 1.531 -5.492 -17.875 1 94.06 107 ASP B C 1
ATOM 3250 O O . ASP B 1 107 ? 0.718 -4.684 -18.328 1 94.06 107 ASP B O 1
ATOM 3254 N N . PHE B 1 108 ? 1.848 -5.578 -16.594 1 94.31 108 PHE B N 1
ATOM 3255 C CA . PHE B 1 108 ? 1.067 -4.863 -15.594 1 94.31 108 PHE B CA 1
ATOM 3256 C C . PHE B 1 108 ? 1.359 -3.369 -15.641 1 94.31 108 PHE B C 1
ATOM 3258 O O . PHE B 1 108 ? 0.657 -2.572 -15.016 1 94.31 108 PHE B O 1
ATOM 3265 N N . SER B 1 109 ? 2.367 -2.928 -16.359 1 92.88 109 SER B N 1
ATOM 3266 C CA . SER B 1 109 ? 2.67 -1.506 -16.484 1 92.88 109 SER B CA 1
ATOM 3267 C C . SER B 1 109 ? 1.721 -0.821 -17.469 1 92.88 109 SER B C 1
ATOM 3269 O O . SER B 1 109 ? 1.762 0.4 -17.625 1 92.88 109 SER B O 1
ATOM 3271 N N . GLU B 1 110 ? 0.877 -1.623 -18.078 1 91.44 110 GLU B N 1
ATOM 3272 C CA . GLU B 1 110 ? -0.146 -1.091 -18.984 1 91.44 110 GLU B CA 1
ATOM 3273 C C . GLU B 1 110 ? -1.543 -1.273 -18.391 1 91.44 110 GLU B C 1
ATOM 3275 O O . GLU B 1 110 ? -2.27 -2.189 -18.781 1 91.44 110 GLU B O 1
ATOM 3280 N N . PRO B 1 111 ? -1.945 -0.324 -17.625 1 85.12 111 PRO B N 1
ATOM 3281 C CA . PRO B 1 111 ? -3.193 -0.496 -16.891 1 85.12 111 PRO B CA 1
ATOM 3282 C C . PRO B 1 111 ? -4.414 -0.615 -17.797 1 85.12 111 PRO B C 1
ATOM 3284 O O . PRO B 1 111 ? -5.379 -1.304 -17.453 1 85.12 111 PRO B O 1
ATOM 3287 N N . ASP B 1 112 ? -4.426 -0.103 -18.875 1 86.75 112 ASP B N 1
ATOM 3288 C CA . ASP B 1 112 ? -5.582 -0.084 -19.766 1 86.75 112 ASP B CA 1
ATOM 3289 C C . ASP B 1 112 ? -5.836 -1.465 -20.359 1 86.75 112 ASP B C 1
ATOM 3291 O O . ASP B 1 112 ? -6.934 -1.746 -20.844 1 86.75 112 ASP B O 1
ATOM 3295 N N . SER B 1 113 ? -4.883 -2.291 -20.328 1 89.5 113 SER B N 1
ATOM 3296 C CA . SER B 1 113 ? -5.012 -3.602 -20.953 1 89.5 113 SER B CA 1
ATOM 3297 C C . SER B 1 113 ? -5.324 -4.684 -19.922 1 89.5 113 SER B C 1
ATOM 3299 O O . SER B 1 113 ? -5.508 -5.852 -20.281 1 89.5 113 SER B O 1
ATOM 3301 N N . LEU B 1 114 ? -5.531 -4.352 -18.688 1 90.81 114 LEU B N 1
ATOM 3302 C CA . LEU B 1 114 ? -5.602 -5.336 -17.609 1 90.81 114 LEU B CA 1
ATOM 3303 C C . LEU B 1 114 ? -6.875 -6.164 -17.719 1 90.81 114 LEU B C 1
ATOM 3305 O O . LEU B 1 114 ? -6.852 -7.375 -17.484 1 90.81 114 LEU B O 1
ATOM 3309 N N . GLU B 1 115 ? -7.926 -5.523 -18.094 1 89.12 115 GLU B N 1
ATOM 3310 C CA . GLU B 1 115 ? -9.18 -6.266 -18.219 1 89.12 115 GLU B CA 1
ATOM 3311 C C . GLU B 1 115 ? -9.086 -7.316 -19.328 1 89.12 115 GLU B C 1
ATOM 3313 O O . GLU B 1 115 ? -9.578 -8.438 -19.172 1 89.12 115 GLU B O 1
ATOM 3318 N N . GLU B 1 116 ? -8.523 -6.914 -20.359 1 93.44 116 GLU B N 1
ATOM 3319 C CA . GLU B 1 116 ? -8.336 -7.844 -21.469 1 93.44 116 GLU B CA 1
ATOM 3320 C C . GLU B 1 116 ? -7.426 -9 -21.062 1 93.44 116 GLU B C 1
ATOM 3322 O O . GLU B 1 116 ? -7.66 -10.148 -21.469 1 93.44 116 GLU B O 1
ATOM 3327 N N . VAL B 1 117 ? -6.402 -8.664 -20.344 1 93.81 117 VAL B N 1
ATOM 3328 C CA . VAL B 1 117 ? -5.457 -9.672 -19.875 1 93.81 117 VAL B CA 1
ATOM 3329 C C . VAL B 1 117 ? -6.172 -10.68 -18.969 1 93.81 117 VAL B C 1
ATOM 3331 O O . VAL B 1 117 ? -5.977 -11.891 -19.109 1 93.81 117 VAL B O 1
ATOM 3334 N N . VAL B 1 118 ? -6.996 -10.203 -18.109 1 94.88 118 VAL B N 1
ATOM 3335 C CA . VAL B 1 118 ? -7.75 -11.062 -17.203 1 94.88 118 VAL B CA 1
ATOM 3336 C C . VAL B 1 118 ? -8.641 -12.008 -18 1 94.88 118 VAL B C 1
ATOM 3338 O O . VAL B 1 118 ? -8.664 -13.219 -17.734 1 94.88 118 VAL B O 1
ATOM 3341 N N . SER B 1 119 ? -9.336 -11.445 -18.969 1 95.94 119 SER B N 1
ATOM 3342 C CA . SER B 1 119 ? -10.211 -12.266 -19.797 1 95.94 119 SER B CA 1
ATOM 3343 C C . SER B 1 119 ? -9.422 -13.336 -20.547 1 95.94 119 SER B C 1
ATOM 3345 O O . SER B 1 119 ? -9.852 -14.492 -20.625 1 95.94 119 SER B O 1
ATOM 3347 N N . GLU B 1 120 ? -8.336 -12.953 -21.047 1 96.88 120 GLU B N 1
ATOM 3348 C CA . GLU B 1 120 ? -7.496 -13.898 -21.781 1 96.88 120 GLU B CA 1
ATOM 3349 C C . GLU B 1 120 ? -7.039 -15.039 -20.891 1 96.88 120 GLU B C 1
ATOM 3351 O O . GLU B 1 120 ? -7.07 -16.203 -21.297 1 96.88 120 GLU B O 1
ATOM 3356 N N . VAL B 1 121 ? -6.66 -14.727 -19.656 1 96.88 121 VAL B N 1
ATOM 3357 C CA . VAL B 1 121 ? -6.184 -15.727 -18.703 1 96.88 121 VAL B CA 1
ATOM 3358 C C . VAL B 1 121 ? -7.316 -16.688 -18.359 1 96.88 121 VAL B C 1
ATOM 3360 O O . VAL B 1 121 ? -7.145 -17.906 -18.422 1 96.88 121 VAL B O 1
ATOM 3363 N N . VAL B 1 122 ? -8.477 -16.188 -18.078 1 96.44 122 VAL B N 1
ATOM 3364 C CA . VAL B 1 122 ? -9.609 -17.016 -17.641 1 96.44 122 VAL B CA 1
ATOM 3365 C C . VAL B 1 122 ? -10.117 -17.844 -18.812 1 96.44 122 VAL B C 1
ATOM 3367 O O . VAL B 1 122 ? -10.516 -19 -18.625 1 96.44 122 VAL B O 1
ATOM 3370 N N . ASP B 1 123 ? -10.008 -17.312 -19.984 1 96.62 123 ASP B N 1
ATOM 3371 C CA . ASP B 1 123 ? -10.555 -17.969 -21.156 1 96.62 123 ASP B CA 1
ATOM 3372 C C . ASP B 1 123 ? -9.703 -19.172 -21.578 1 96.62 123 ASP B C 1
ATOM 3374 O O . ASP B 1 123 ? -10.148 -20.016 -22.344 1 96.62 123 ASP B O 1
ATOM 3378 N N . CYS B 1 124 ? -8.516 -19.234 -21.125 1 97 124 CYS B N 1
ATOM 3379 C CA . CYS B 1 124 ? -7.648 -20.344 -21.484 1 97 124 CYS B CA 1
ATOM 3380 C C . CYS B 1 124 ? -8.305 -21.688 -21.156 1 97 124 CYS B C 1
ATOM 3382 O O . CYS B 1 124 ? -8.312 -22.594 -21.984 1 97 124 CYS B O 1
ATOM 3384 N N . TYR B 1 125 ? -8.859 -21.844 -19.953 1 97.19 125 TYR B N 1
ATOM 3385 C CA . TYR B 1 125 ? -9.477 -23.109 -19.547 1 97.19 125 TYR B CA 1
ATOM 3386 C C . TYR B 1 125 ? -10.875 -22.875 -18.984 1 97.19 125 TYR B C 1
ATOM 3388 O O . TYR B 1 125 ? -11.562 -23.828 -18.609 1 97.19 125 TYR B O 1
ATOM 3396 N N . GLY B 1 126 ? -11.312 -21.547 -18.906 1 95.69 126 GLY B N 1
ATOM 3397 C CA . GLY B 1 126 ? -12.633 -21.219 -18.406 1 95.69 126 GLY B CA 1
ATOM 3398 C C . GLY B 1 126 ? -12.664 -21.047 -16.891 1 95.69 126 GLY B C 1
ATOM 3399 O O . GLY B 1 126 ? -13.633 -20.531 -16.344 1 95.69 126 GLY B O 1
ATOM 3400 N N . TYR B 1 127 ? -11.672 -21.578 -16.219 1 95.81 127 TYR B N 1
ATOM 3401 C CA . TYR B 1 127 ? -11.531 -21.438 -14.773 1 95.81 127 TYR B CA 1
ATOM 3402 C C . TYR B 1 127 ? -10.062 -21.5 -14.359 1 95.81 127 TYR B C 1
ATOM 3404 O O . TYR B 1 127 ? -9.195 -21.844 -15.164 1 95.81 127 TYR B O 1
ATOM 3412 N N . VAL B 1 128 ? -9.82 -21.109 -13.078 1 97.25 128 VAL B N 1
ATOM 3413 C CA . VAL B 1 128 ? -8.477 -21.172 -12.5 1 97.25 128 VAL B CA 1
ATOM 3414 C C . VAL B 1 128 ? -8.531 -21.859 -11.141 1 97.25 128 VAL B C 1
ATOM 3416 O O . VAL B 1 128 ? -9.359 -21.5 -10.289 1 97.25 128 VAL B O 1
ATOM 3419 N N . ASP B 1 129 ? -7.637 -22.859 -10.945 1 95.06 129 ASP B N 1
ATOM 3420 C CA . ASP B 1 129 ? -7.559 -23.531 -9.656 1 95.06 129 ASP B CA 1
ATOM 3421 C C . ASP B 1 129 ? -6.582 -22.828 -8.719 1 95.06 129 ASP B C 1
ATOM 3423 O O . ASP B 1 129 ? -6.82 -22.734 -7.516 1 95.06 129 ASP B O 1
ATOM 3427 N N . VAL B 1 130 ? -5.449 -22.391 -9.273 1 94.69 130 VAL B N 1
ATOM 3428 C CA . VAL B 1 130 ? -4.379 -21.797 -8.484 1 94.69 130 VAL B CA 1
ATOM 3429 C C . VAL B 1 130 ? -3.857 -20.547 -9.18 1 94.69 130 VAL B C 1
ATOM 3431 O O . VAL B 1 130 ? -3.5 -20.594 -10.359 1 94.69 130 VAL B O 1
ATOM 3434 N N . LEU B 1 131 ? -3.9 -19.453 -8.523 1 97 131 LEU B N 1
ATOM 3435 C CA . LEU B 1 131 ? -3.264 -18.234 -8.977 1 97 131 LEU B CA 1
ATOM 3436 C C . LEU B 1 131 ? -2 -17.938 -8.18 1 97 131 LEU B C 1
ATOM 3438 O O . LEU B 1 131 ? -2.055 -17.797 -6.953 1 97 131 LEU B O 1
ATOM 3442 N N . ILE B 1 132 ? -0.889 -17.922 -8.844 1 94.44 132 ILE B N 1
ATOM 3443 C CA . ILE B 1 132 ? 0.379 -17.578 -8.211 1 94.44 132 ILE B CA 1
ATOM 3444 C C . ILE B 1 132 ? 0.832 -16.203 -8.688 1 94.44 132 ILE B C 1
ATOM 3446 O O . ILE B 1 132 ? 1.241 -16.031 -9.836 1 94.44 132 ILE B O 1
ATOM 3450 N N . CYS B 1 133 ? 0.755 -15.258 -7.816 1 94.38 133 CYS B N 1
ATOM 3451 C CA . CYS B 1 133 ? 1.24 -13.914 -8.086 1 94.38 133 CYS B CA 1
ATOM 3452 C C . CYS B 1 133 ? 2.715 -13.781 -7.723 1 94.38 133 CYS B C 1
ATOM 3454 O O . CYS B 1 133 ? 3.059 -13.586 -6.559 1 94.38 133 CYS B O 1
ATOM 3456 N N . ASN B 1 134 ? 3.539 -13.797 -8.727 1 91 134 ASN B N 1
ATOM 3457 C CA . ASN B 1 134 ? 4.988 -13.781 -8.555 1 91 134 ASN B CA 1
ATOM 3458 C C . ASN B 1 134 ? 5.609 -12.508 -9.125 1 91 134 ASN B C 1
ATOM 3460 O O . ASN B 1 134 ? 6.801 -12.258 -8.938 1 91 134 ASN B O 1
ATOM 3464 N N . SER B 1 135 ? 4.809 -11.711 -9.789 1 89.31 135 SER B N 1
ATOM 3465 C CA . SER B 1 135 ? 5.305 -10.5 -10.438 1 89.31 135 SER B CA 1
ATOM 3466 C C . SER B 1 135 ? 5.594 -9.398 -9.422 1 89.31 135 SER B C 1
ATOM 3468 O O . SER B 1 135 ? 4.758 -9.109 -8.57 1 89.31 135 SER B O 1
ATOM 3470 N N . SER B 1 136 ? 6.836 -8.836 -9.508 1 86.69 136 SER B N 1
ATOM 3471 C CA . SER B 1 136 ? 7.195 -7.652 -8.727 1 86.69 136 SER B CA 1
ATOM 3472 C C . SER B 1 136 ? 8.453 -6.992 -9.266 1 86.69 136 SER B C 1
ATOM 3474 O O . SER B 1 136 ? 9.258 -7.637 -9.945 1 86.69 136 SER B O 1
ATOM 3476 N N . ILE B 1 137 ? 8.539 -5.773 -9.086 1 87.44 137 ILE B N 1
ATOM 3477 C CA . ILE B 1 137 ? 9.75 -5.039 -9.445 1 87.44 137 ILE B CA 1
ATOM 3478 C C . ILE B 1 137 ? 10.219 -4.211 -8.25 1 87.44 137 ILE B C 1
ATOM 3480 O O . ILE B 1 137 ? 9.414 -3.803 -7.41 1 87.44 137 ILE B O 1
ATOM 3484 N N . LYS B 1 138 ? 11.523 -4.113 -8.242 1 85.12 138 LYS B N 1
ATOM 3485 C CA . LYS B 1 138 ? 12.141 -3.301 -7.203 1 85.12 138 LYS B CA 1
ATOM 3486 C C . LYS B 1 138 ? 12.703 -2.006 -7.777 1 85.12 138 LYS B C 1
ATOM 3488 O O . LYS B 1 138 ? 13.094 -1.956 -8.945 1 85.12 138 LYS B O 1
ATOM 3493 N N . VAL B 1 139 ? 12.602 -0.984 -6.996 1 85.5 139 VAL B N 1
ATOM 3494 C CA . VAL B 1 139 ? 13.25 0.287 -7.301 1 85.5 139 VAL B CA 1
ATOM 3495 C C . VAL B 1 139 ? 13.969 0.81 -6.059 1 85.5 139 VAL B C 1
ATOM 3497 O O . VAL B 1 139 ? 13.43 0.74 -4.949 1 85.5 139 VAL B O 1
ATOM 3500 N N . LYS B 1 140 ? 15.227 1.188 -6.32 1 85.5 140 LYS B N 1
ATOM 3501 C CA . LYS B 1 140 ? 16.031 1.751 -5.238 1 85.5 140 LYS B CA 1
ATOM 3502 C C . LYS B 1 140 ? 16.391 3.203 -5.527 1 85.5 140 LYS B C 1
ATOM 3504 O O . LYS B 1 140 ? 16.734 3.551 -6.66 1 85.5 140 LYS B O 1
ATOM 3509 N N . GLY B 1 141 ? 16.266 4.043 -4.48 1 88.31 141 GLY B N 1
ATOM 3510 C CA . GLY B 1 141 ? 16.656 5.441 -4.559 1 88.31 141 GLY B CA 1
ATOM 3511 C C . GLY B 1 141 ? 16.062 6.285 -3.447 1 88.31 141 GLY B C 1
ATOM 3512 O O . GLY B 1 141 ? 15.055 5.902 -2.842 1 88.31 141 GLY B O 1
ATOM 3513 N N . PRO B 1 142 ? 16.844 7.383 -3.225 1 89.62 142 PRO B N 1
ATOM 3514 C CA . PRO B 1 142 ? 16.234 8.289 -2.25 1 89.62 142 PRO B CA 1
ATOM 3515 C C . PRO B 1 142 ? 14.828 8.734 -2.654 1 89.62 142 PRO B C 1
ATOM 3517 O O . PRO B 1 142 ? 14.539 8.859 -3.846 1 89.62 142 PRO B O 1
ATOM 3520 N N . VAL B 1 143 ? 14.008 8.945 -1.663 1 89.94 143 VAL B N 1
ATOM 3521 C CA . VAL B 1 143 ? 12.609 9.297 -1.864 1 89.94 143 VAL B CA 1
ATOM 3522 C C . VAL B 1 143 ? 12.508 10.484 -2.822 1 89.94 143 VAL B C 1
ATOM 3524 O O . VAL B 1 143 ? 11.641 10.508 -3.699 1 89.94 143 VAL B O 1
ATOM 3527 N N . GLN B 1 144 ? 13.422 11.375 -2.697 1 88 144 GLN B N 1
ATOM 3528 C CA . GLN B 1 144 ? 13.352 12.609 -3.477 1 88 144 GLN B CA 1
ATOM 3529 C C . GLN B 1 144 ? 13.711 12.352 -4.938 1 88 144 GLN B C 1
ATOM 3531 O O . GLN B 1 144 ? 13.375 13.156 -5.812 1 88 144 GLN B O 1
ATOM 3536 N N . SER B 1 145 ? 14.328 11.273 -5.203 1 90.38 145 SER B N 1
ATOM 3537 C CA . SER B 1 145 ? 14.805 11.008 -6.559 1 90.38 145 SER B CA 1
ATOM 3538 C C . SER B 1 145 ? 13.805 10.148 -7.332 1 90.38 145 SER B C 1
ATOM 3540 O O . SER B 1 145 ? 13.961 9.945 -8.539 1 90.38 145 SER B O 1
ATOM 3542 N N . ILE B 1 146 ? 12.828 9.648 -6.668 1 92.25 146 ILE B N 1
ATOM 3543 C CA . ILE B 1 146 ? 11.82 8.812 -7.316 1 92.25 146 ILE B CA 1
ATOM 3544 C C . ILE B 1 146 ? 10.641 9.664 -7.754 1 92.25 146 ILE B C 1
ATOM 3546 O O . ILE B 1 146 ? 9.961 10.281 -6.922 1 92.25 146 ILE B O 1
ATOM 3550 N N . SER B 1 147 ? 10.414 9.742 -9.031 1 90.94 147 SER B N 1
ATOM 3551 C CA . SER B 1 147 ? 9.336 10.562 -9.578 1 90.94 147 SER B CA 1
ATOM 3552 C C . SER B 1 147 ? 7.977 9.914 -9.328 1 90.94 147 SER B C 1
ATOM 3554 O O . SER B 1 147 ? 7.895 8.719 -9.039 1 90.94 147 SER B O 1
ATOM 3556 N N . LEU B 1 148 ? 6.934 10.742 -9.508 1 91.56 148 LEU B N 1
ATOM 3557 C CA . LEU B 1 148 ? 5.57 10.234 -9.383 1 91.56 148 LEU B CA 1
ATOM 3558 C C . LEU B 1 148 ? 5.293 9.156 -10.422 1 91.56 148 LEU B C 1
ATOM 3560 O O . LEU B 1 148 ? 4.602 8.18 -10.141 1 91.56 148 LEU B O 1
ATOM 3564 N N . GLU B 1 149 ? 5.828 9.375 -11.57 1 92.62 149 GLU B N 1
ATOM 3565 C CA . GLU B 1 149 ? 5.641 8.406 -12.648 1 92.62 149 GLU B CA 1
ATOM 3566 C C . GLU B 1 149 ? 6.207 7.043 -12.273 1 92.62 149 GLU B C 1
ATOM 3568 O O . GLU B 1 149 ? 5.566 6.016 -12.5 1 92.62 149 GLU B O 1
ATOM 3573 N N . VAL B 1 150 ? 7.363 7.039 -11.711 1 93.94 150 VAL B N 1
ATOM 3574 C CA . VAL B 1 150 ? 7.992 5.789 -11.289 1 93.94 150 VAL B CA 1
ATOM 3575 C C . VAL B 1 150 ? 7.195 5.168 -10.148 1 93.94 150 VAL B C 1
ATOM 3577 O O . VAL B 1 150 ? 6.957 3.957 -10.133 1 93.94 150 VAL B O 1
ATOM 3580 N N . ASP B 1 151 ? 6.746 5.988 -9.211 1 93.81 151 ASP B N 1
ATOM 3581 C CA . ASP B 1 151 ? 5.906 5.516 -8.117 1 93.81 151 ASP B CA 1
ATOM 3582 C C . ASP B 1 151 ? 4.652 4.82 -8.641 1 93.81 151 ASP B C 1
ATOM 3584 O O . ASP B 1 151 ? 4.289 3.742 -8.172 1 93.81 151 ASP B O 1
ATOM 3588 N N . ARG B 1 152 ? 4.066 5.453 -9.562 1 94.44 152 ARG B N 1
ATOM 3589 C CA . ARG B 1 152 ? 2.838 4.914 -10.133 1 94.44 152 ARG B CA 1
ATOM 3590 C C . ARG B 1 152 ? 3.107 3.607 -10.875 1 94.44 152 ARG B C 1
ATOM 3592 O O . ARG B 1 152 ? 2.332 2.656 -10.766 1 94.44 152 ARG B O 1
ATOM 3599 N N . ASN B 1 153 ? 4.141 3.598 -11.609 1 95.12 153 ASN B N 1
ATOM 3600 C CA . ASN B 1 153 ? 4.496 2.395 -12.352 1 95.12 153 ASN B CA 1
ATOM 3601 C C . ASN B 1 153 ? 4.727 1.206 -11.422 1 95.12 153 ASN B C 1
ATOM 3603 O O . ASN B 1 153 ? 4.254 0.101 -11.688 1 95.12 153 ASN B O 1
ATOM 3607 N N . ILE B 1 154 ? 5.441 1.427 -10.367 1 94.81 154 ILE B N 1
ATOM 3608 C CA . ILE B 1 154 ? 5.727 0.371 -9.398 1 94.81 154 ILE B CA 1
ATOM 3609 C C . ILE B 1 154 ? 4.422 -0.128 -8.781 1 94.81 154 ILE B C 1
ATOM 3611 O O . ILE B 1 154 ? 4.227 -1.335 -8.625 1 94.81 154 ILE B O 1
ATOM 3615 N N . MET B 1 155 ? 3.537 0.759 -8.422 1 96.06 155 MET B N 1
ATOM 3616 C CA . MET B 1 155 ? 2.252 0.396 -7.832 1 96.06 155 MET B CA 1
ATOM 3617 C C . MET B 1 155 ? 1.399 -0.387 -8.828 1 96.06 155 MET B C 1
ATOM 3619 O O . MET B 1 155 ? 0.691 -1.319 -8.445 1 96.06 155 MET B O 1
ATOM 3623 N N . ASP B 1 156 ? 1.481 0.002 -10.086 1 95.94 156 ASP B N 1
ATOM 3624 C CA . ASP B 1 156 ? 0.754 -0.718 -11.133 1 95.94 156 ASP B CA 1
ATOM 3625 C C . ASP B 1 156 ? 1.195 -2.178 -11.195 1 95.94 156 ASP B C 1
ATOM 3627 O O . ASP B 1 156 ? 0.359 -3.084 -11.211 1 95.94 156 ASP B O 1
ATOM 3631 N N . ILE B 1 157 ? 2.416 -2.365 -11.18 1 95.31 157 ILE B N 1
ATOM 3632 C CA . ILE B 1 157 ? 2.984 -3.688 -11.414 1 95.31 157 ILE B CA 1
ATOM 3633 C C . ILE B 1 157 ? 2.852 -4.539 -10.156 1 95.31 157 ILE B C 1
ATOM 3635 O O . ILE B 1 157 ? 2.436 -5.695 -10.219 1 95.31 157 ILE B O 1
ATOM 3639 N N . ASN B 1 158 ? 3.174 -3.965 -9 1 94.44 158 ASN B N 1
ATOM 3640 C CA . ASN B 1 158 ? 3.289 -4.746 -7.777 1 94.44 158 ASN B CA 1
ATOM 3641 C C . ASN B 1 158 ? 1.942 -4.887 -7.074 1 94.44 158 ASN B C 1
ATOM 3643 O O . ASN B 1 158 ? 1.744 -5.812 -6.285 1 94.44 158 ASN B O 1
ATOM 3647 N N . TYR B 1 159 ? 1.065 -3.961 -7.273 1 95.75 159 TYR B N 1
ATOM 3648 C CA . TYR B 1 159 ? -0.18 -3.957 -6.516 1 95.75 159 TYR B CA 1
ATOM 3649 C C . TYR B 1 159 ? -1.384 -4.082 -7.445 1 95.75 159 TYR B C 1
ATOM 3651 O O . TYR B 1 159 ? -2.072 -5.105 -7.445 1 95.75 159 TYR B O 1
ATOM 3659 N N . PHE B 1 160 ? -1.634 -3.135 -8.391 1 96.81 160 PHE B N 1
ATOM 3660 C CA . PHE B 1 160 ? -2.857 -3.115 -9.18 1 96.81 160 PHE B CA 1
ATOM 3661 C C . PHE B 1 160 ? -2.932 -4.332 -10.094 1 96.81 160 PHE B C 1
ATOM 3663 O O . PHE B 1 160 ? -4.008 -4.898 -10.297 1 96.81 160 PHE B O 1
ATOM 3670 N N . GLY B 1 161 ? -1.812 -4.688 -10.672 1 96.06 161 GLY B N 1
ATOM 3671 C CA . GLY B 1 161 ? -1.786 -5.848 -11.547 1 96.06 161 GLY B CA 1
ATOM 3672 C C . GLY B 1 161 ? -2.271 -7.117 -10.875 1 96.06 161 GLY B C 1
ATOM 3673 O O . GLY B 1 161 ? -3.32 -7.656 -11.234 1 96.06 161 GLY B O 1
ATOM 3674 N N . PRO B 1 162 ? -1.521 -7.551 -9.82 1 95.12 162 PRO B N 1
ATOM 3675 C CA . PRO B 1 162 ? -1.916 -8.766 -9.109 1 95.12 162 PRO B CA 1
ATOM 3676 C C . PRO B 1 162 ? -3.33 -8.68 -8.531 1 95.12 162 PRO B C 1
ATOM 3678 O O . PRO B 1 162 ? -4.07 -9.672 -8.562 1 95.12 162 PRO B O 1
ATOM 3681 N N . CYS B 1 163 ? -3.762 -7.559 -8.023 1 95.25 163 CYS B N 1
ATOM 3682 C CA . CYS B 1 163 ? -5.09 -7.391 -7.449 1 95.25 163 CYS B CA 1
ATOM 3683 C C . CYS B 1 163 ? -6.172 -7.562 -8.508 1 95.25 163 CYS B C 1
ATOM 3685 O O . CYS B 1 163 ? -7.188 -8.211 -8.266 1 95.25 163 CYS B O 1
ATOM 3687 N N . THR B 1 164 ? -5.941 -6.957 -9.625 1 95.88 164 THR B N 1
ATOM 3688 C CA . THR B 1 164 ? -6.914 -7.055 -10.703 1 95.88 164 THR B CA 1
ATOM 3689 C C . THR B 1 164 ? -7.031 -8.492 -11.195 1 95.88 164 THR B C 1
ATOM 3691 O O . THR B 1 164 ? -8.133 -8.984 -11.445 1 95.88 164 THR B O 1
ATOM 3694 N N . LEU B 1 165 ? -5.918 -9.133 -11.344 1 96.25 165 LEU B N 1
ATOM 3695 C CA . LEU B 1 165 ? -5.93 -10.531 -11.766 1 96.25 165 LEU B CA 1
ATOM 3696 C C . LEU B 1 165 ? -6.656 -11.406 -10.742 1 96.25 165 LEU B C 1
ATOM 3698 O O . LEU B 1 165 ? -7.461 -12.258 -11.117 1 96.25 165 LEU B O 1
ATOM 3702 N N . ALA B 1 166 ? -6.398 -11.203 -9.461 1 96.62 166 ALA B N 1
ATOM 3703 C CA . ALA B 1 166 ? -7.066 -11.938 -8.391 1 96.62 166 ALA B CA 1
ATOM 3704 C C . ALA B 1 166 ? -8.578 -11.742 -8.453 1 96.62 166 ALA B C 1
ATOM 3706 O O . ALA B 1 166 ? -9.344 -12.703 -8.367 1 96.62 166 ALA B O 1
ATOM 3707 N N . LYS B 1 167 ? -8.984 -10.508 -8.633 1 95.94 167 LYS B N 1
ATOM 3708 C CA . LYS B 1 167 ? -10.406 -10.219 -8.75 1 95.94 167 LYS B CA 1
ATOM 3709 C C . LYS B 1 167 ? -11.016 -10.891 -9.969 1 95.94 167 LYS B C 1
ATOM 3711 O O . LYS B 1 167 ? -12.172 -11.328 -9.938 1 95.94 167 LYS B O 1
ATOM 3716 N N . GLY B 1 168 ? -10.281 -10.961 -10.992 1 95.75 168 GLY B N 1
ATOM 3717 C CA . GLY B 1 168 ? -10.758 -11.531 -12.242 1 95.75 168 GLY B CA 1
ATOM 3718 C C . GLY B 1 168 ? -11.008 -13.023 -12.156 1 95.75 168 GLY B C 1
ATOM 3719 O O . GLY B 1 168 ? -11.93 -13.539 -12.797 1 95.75 168 GLY B O 1
ATOM 3720 N N . VAL B 1 169 ? -10.227 -13.75 -11.375 1 96.88 169 VAL B N 1
ATOM 3721 C CA . VAL B 1 169 ? -10.359 -15.203 -11.32 1 96.88 169 VAL B CA 1
ATOM 3722 C C . VAL B 1 169 ? -11.312 -15.586 -10.188 1 96.88 169 VAL B C 1
ATOM 3724 O O . VAL B 1 169 ? -11.789 -16.719 -10.133 1 96.88 169 VAL B O 1
ATOM 3727 N N . LEU B 1 170 ? -11.656 -14.664 -9.352 1 96.31 170 LEU B N 1
ATOM 3728 C CA . LEU B 1 170 ? -12.375 -14.898 -8.102 1 96.31 170 LEU B CA 1
ATOM 3729 C C . LEU B 1 170 ? -13.781 -15.422 -8.375 1 96.31 170 LEU B C 1
ATOM 3731 O O . LEU B 1 170 ? -14.234 -16.375 -7.727 1 96.31 170 LEU B O 1
ATOM 3735 N N . PRO B 1 171 ? -14.477 -14.875 -9.367 1 95.19 171 PRO B N 1
ATOM 3736 C CA . PRO B 1 171 ? -15.844 -15.344 -9.586 1 95.19 171 PRO B CA 1
ATOM 3737 C C . PRO B 1 171 ? -15.906 -16.844 -9.883 1 95.19 171 PRO B C 1
ATOM 3739 O O . PRO B 1 171 ? -16.766 -17.547 -9.344 1 95.19 171 PRO B O 1
ATOM 3742 N N . SER B 1 172 ? -15.07 -17.344 -10.68 1 94.81 172 SER B N 1
ATOM 3743 C CA . SER B 1 172 ? -15.07 -18.766 -11 1 94.81 172 SER B CA 1
ATOM 3744 C C . SER B 1 172 ? -14.695 -19.609 -9.789 1 94.81 172 SER B C 1
ATOM 3746 O O . SER B 1 172 ? -15.25 -20.688 -9.578 1 94.81 172 SER B O 1
ATOM 3748 N N . MET B 1 173 ? -13.773 -19.141 -8.969 1 96.06 173 MET B N 1
ATOM 3749 C CA . MET B 1 173 ? -13.391 -19.844 -7.746 1 96.06 173 MET B CA 1
ATOM 3750 C C . MET B 1 173 ? -14.555 -19.906 -6.758 1 96.06 173 MET B C 1
ATOM 3752 O O . MET B 1 173 ? -14.812 -20.938 -6.148 1 96.06 173 MET B O 1
ATOM 3756 N N . MET B 1 174 ? -15.211 -18.781 -6.668 1 95.31 174 MET B N 1
ATOM 3757 C CA . MET B 1 174 ? -16.312 -18.688 -5.723 1 95.31 174 MET B CA 1
ATOM 3758 C C . MET B 1 174 ? -17.469 -19.609 -6.129 1 95.31 174 MET B C 1
ATOM 3760 O O . MET B 1 174 ? -18.047 -20.297 -5.289 1 95.31 174 MET B O 1
ATOM 3764 N N . SER B 1 175 ? -17.766 -19.625 -7.395 1 95.31 175 SER B N 1
ATOM 3765 C CA . SER B 1 175 ? -18.859 -20.453 -7.898 1 95.31 175 SER B CA 1
ATOM 3766 C C . SER B 1 175 ? -18.562 -21.938 -7.676 1 95.31 175 SER B C 1
ATOM 3768 O O . SER B 1 175 ? -19.469 -22.734 -7.418 1 95.31 175 SER B O 1
ATOM 3770 N N . ARG B 1 176 ? -17.344 -22.344 -7.711 1 95.19 176 ARG B N 1
ATOM 3771 C CA . ARG B 1 176 ? -16.938 -23.734 -7.57 1 95.19 176 ARG B CA 1
ATOM 3772 C C . ARG B 1 176 ? -16.547 -24.047 -6.125 1 95.19 176 ARG B C 1
ATOM 3774 O O . ARG B 1 176 ? -16.219 -25.188 -5.801 1 95.19 176 ARG B O 1
ATOM 3781 N N . ARG B 1 177 ? -16.578 -23.031 -5.293 1 94 177 ARG B N 1
ATOM 3782 C CA . ARG B 1 177 ? -16.219 -23.141 -3.883 1 94 177 ARG B CA 1
ATOM 3783 C C . ARG B 1 177 ? -14.859 -23.812 -3.717 1 94 177 ARG B C 1
ATOM 3785 O O . ARG B 1 177 ? -14.719 -24.766 -2.941 1 94 177 ARG B O 1
ATOM 3792 N N . GLY B 1 178 ? -13.961 -23.344 -4.496 1 92.62 178 GLY B N 1
ATOM 3793 C CA . GLY B 1 178 ? -12.617 -23.891 -4.488 1 92.62 178 GLY B CA 1
ATOM 3794 C C . GLY B 1 178 ? -11.625 -23.047 -5.254 1 92.62 178 GLY B C 1
ATOM 3795 O O . GLY B 1 178 ? -11.969 -22.438 -6.277 1 92.62 178 GLY B O 1
ATOM 3796 N N . GLY B 1 179 ? -10.43 -22.953 -4.746 1 93.75 179 GLY B N 1
ATOM 3797 C CA . GLY B 1 179 ? -9.359 -22.188 -5.355 1 93.75 179 GLY B CA 1
ATOM 3798 C C . GLY B 1 179 ? -8.266 -21.812 -4.375 1 93.75 179 GLY B C 1
ATOM 3799 O O . GLY B 1 179 ? -8.477 -21.812 -3.162 1 93.75 179 GLY B O 1
ATOM 3800 N N . GLN B 1 180 ? -7.09 -21.562 -4.957 1 93.25 180 GLN B N 1
ATOM 3801 C CA . GLN B 1 180 ? -5.938 -21.141 -4.164 1 93.25 180 GLN B CA 1
ATOM 3802 C C . GLN B 1 180 ? -5.234 -19.953 -4.805 1 93.25 180 GLN B C 1
ATOM 3804 O O . GLN B 1 180 ? -5.059 -19.906 -6.023 1 93.25 180 GLN B O 1
ATOM 3809 N N . MET B 1 181 ? -4.941 -19 -3.969 1 93.88 181 MET B N 1
ATOM 3810 C CA . MET B 1 181 ? -4.109 -17.875 -4.395 1 93.88 181 MET B CA 1
ATOM 3811 C C . MET B 1 181 ? -2.842 -17.797 -3.553 1 93.88 181 MET B C 1
ATOM 3813 O O . MET B 1 181 ? -2.9 -17.891 -2.324 1 93.88 181 MET B O 1
ATOM 3817 N N . VAL B 1 182 ? -1.722 -17.703 -4.238 1 90.31 182 VAL B N 1
ATOM 3818 C CA . VAL B 1 182 ? -0.43 -17.594 -3.568 1 90.31 182 VAL B CA 1
ATOM 3819 C C . VAL B 1 182 ? 0.252 -16.281 -3.969 1 90.31 182 VAL B C 1
ATOM 3821 O O . VAL B 1 182 ? 0.469 -16.031 -5.156 1 90.31 182 VAL B O 1
ATOM 3824 N N . LEU B 1 183 ? 0.448 -15.469 -2.99 1 89.94 183 LEU B N 1
ATOM 3825 C CA . LEU B 1 183 ? 1.251 -14.266 -3.186 1 89.94 183 LEU B CA 1
ATOM 3826 C C . LEU B 1 183 ? 2.713 -14.523 -2.844 1 89.94 183 LEU B C 1
ATOM 3828 O O . LEU B 1 183 ? 3.035 -14.891 -1.711 1 89.94 183 LEU B O 1
ATOM 3832 N N . VAL B 1 184 ? 3.592 -14.406 -3.855 1 83.69 184 VAL B N 1
ATOM 3833 C CA . VAL B 1 184 ? 5.023 -14.547 -3.615 1 83.69 184 VAL B CA 1
ATOM 3834 C C . VAL B 1 184 ? 5.613 -13.188 -3.234 1 83.69 184 VAL B C 1
ATOM 3836 O O . VAL B 1 184 ? 5.523 -12.227 -4 1 83.69 184 VAL B O 1
ATOM 3839 N N . SER B 1 185 ? 6.062 -13 -2.041 1 75.06 185 SER B N 1
ATOM 3840 C CA . SER B 1 185 ? 6.566 -11.727 -1.538 1 75.06 185 SER B CA 1
ATOM 3841 C C . SER B 1 185 ? 8.016 -11.852 -1.07 1 75.06 185 SER B C 1
ATOM 3843 O O . SER B 1 185 ? 8.562 -12.961 -1.019 1 75.06 185 SER B O 1
ATOM 3845 N N . SER B 1 186 ? 8.812 -10.75 -1.203 1 58.78 186 SER B N 1
ATOM 3846 C CA . SER B 1 186 ? 10.156 -10.734 -0.644 1 58.78 186 SER B CA 1
ATOM 3847 C C . SER B 1 186 ? 10.172 -10.102 0.746 1 58.78 186 SER B C 1
ATOM 3849 O O . SER B 1 186 ? 9.273 -9.344 1.098 1 58.78 186 SER B O 1
ATOM 3851 N N . VAL B 1 187 ? 11.023 -10.578 1.634 1 49.25 187 VAL B N 1
ATOM 3852 C CA . VAL B 1 187 ? 11.18 -10.109 3.006 1 49.25 187 VAL B CA 1
ATOM 3853 C C . VAL B 1 187 ? 11.367 -8.594 3.012 1 49.25 187 VAL B C 1
ATOM 3855 O O . VAL B 1 187 ? 11.008 -7.922 3.986 1 49.25 187 VAL B O 1
ATOM 3858 N N . HIS B 1 188 ? 11.953 -8.062 2.029 1 45.59 188 HIS B N 1
ATOM 3859 C CA . HIS B 1 188 ? 12.156 -6.621 2.055 1 45.59 188 HIS B CA 1
ATOM 3860 C C . HIS B 1 188 ? 10.82 -5.879 2.1 1 45.59 188 HIS B C 1
ATOM 3862 O O . HIS B 1 188 ? 10.789 -4.672 2.344 1 45.59 188 HIS B O 1
ATOM 3868 N N . GLY B 1 189 ? 9.789 -6.594 1.911 1 44.06 189 GLY B N 1
ATOM 3869 C CA . GLY B 1 189 ? 8.484 -5.953 1.907 1 44.06 189 GLY B CA 1
ATOM 3870 C C . GLY B 1 189 ? 8.008 -5.566 3.295 1 44.06 189 GLY B C 1
ATOM 3871 O O . GLY B 1 189 ? 7.086 -4.762 3.438 1 44.06 189 GLY B O 1
ATOM 3872 N N . ARG B 1 190 ? 8.617 -6.219 4.301 1 49.09 190 ARG B N 1
ATOM 3873 C CA . ARG B 1 190 ? 8.07 -5.988 5.633 1 49.09 190 ARG B CA 1
ATOM 3874 C C . ARG B 1 190 ? 8.945 -5.027 6.426 1 49.09 190 ARG B C 1
ATOM 3876 O O . ARG B 1 190 ? 8.555 -4.562 7.5 1 49.09 190 ARG B O 1
ATOM 3883 N N . LEU B 1 191 ? 10.195 -4.754 5.855 1 49.06 191 LEU B N 1
ATOM 3884 C CA . LEU B 1 191 ? 11.07 -3.84 6.578 1 49.06 191 LEU B CA 1
ATOM 3885 C C . LEU B 1 191 ? 11.203 -2.512 5.84 1 49.06 191 LEU B C 1
ATOM 3887 O O . LEU B 1 191 ? 11.336 -2.49 4.613 1 49.06 191 LEU B O 1
ATOM 3891 N N . ALA B 1 192 ? 10.625 -1.504 6.547 1 56.09 192 ALA B N 1
ATOM 3892 C CA . ALA B 1 192 ? 10.891 -0.172 6.008 1 56.09 192 ALA B CA 1
ATOM 3893 C C . ALA B 1 192 ? 12.383 0.073 5.844 1 56.09 192 ALA B C 1
ATOM 3895 O O . ALA B 1 192 ? 13.062 0.462 6.797 1 56.09 192 ALA B O 1
ATOM 3896 N N . VAL B 1 193 ? 12.984 -0.459 4.727 1 62.44 193 VAL B N 1
ATOM 3897 C CA . VAL B 1 193 ? 14.383 -0.214 4.379 1 62.44 193 VAL B CA 1
ATOM 3898 C C . VAL B 1 193 ? 14.508 1.116 3.639 1 62.44 193 VAL B C 1
ATOM 3900 O O . VAL B 1 193 ? 13.719 1.406 2.734 1 62.44 193 VAL B O 1
ATOM 3903 N N . PRO B 1 194 ? 15.469 1.938 4.195 1 71.69 194 PRO B N 1
ATOM 3904 C CA . PRO B 1 194 ? 15.664 3.201 3.48 1 71.69 194 PRO B CA 1
ATOM 3905 C C . PRO B 1 194 ? 15.938 3.002 1.993 1 71.69 194 PRO B C 1
ATOM 3907 O O . PRO B 1 194 ? 16.484 1.971 1.598 1 71.69 194 PRO B O 1
ATOM 3910 N N . PHE B 1 195 ? 15.422 3.898 1.149 1 77.38 195 PHE B N 1
ATOM 3911 C CA . PHE B 1 195 ? 15.695 4.008 -0.279 1 77.38 195 PHE B CA 1
ATOM 3912 C C . PHE B 1 195 ? 14.867 2.994 -1.063 1 77.38 195 PHE B C 1
ATOM 3914 O O . PHE B 1 195 ? 15.234 2.617 -2.18 1 77.38 195 PHE B O 1
ATOM 3921 N N . ARG B 1 196 ? 13.836 2.547 -0.33 1 80.56 196 ARG B N 1
ATOM 3922 C CA . ARG B 1 196 ? 12.93 1.627 -1.01 1 80.56 196 ARG B CA 1
ATOM 3923 C C . ARG B 1 196 ? 11.477 2.016 -0.772 1 80.56 196 ARG B C 1
ATOM 3925 O O . ARG B 1 196 ? 10.609 1.147 -0.629 1 80.56 196 ARG B O 1
ATOM 3932 N N . SER B 1 197 ? 11.266 3.256 -0.691 1 87.12 197 SER B N 1
ATOM 3933 C CA . SER B 1 197 ? 9.969 3.748 -0.241 1 87.12 197 SER B CA 1
ATOM 3934 C C . SER B 1 197 ? 8.852 3.297 -1.177 1 87.12 197 SER B C 1
ATOM 3936 O O . SER B 1 197 ? 7.82 2.789 -0.725 1 87.12 197 SER B O 1
ATOM 3938 N N . SER B 1 198 ? 9.102 3.469 -2.492 1 90.19 198 SER B N 1
ATOM 3939 C CA . SER B 1 198 ? 8.055 3.1 -3.445 1 90.19 198 SER B CA 1
ATOM 3940 C C . SER B 1 198 ? 7.832 1.591 -3.461 1 90.19 198 SER B C 1
ATOM 3942 O O . SER B 1 198 ? 6.691 1.127 -3.531 1 90.19 198 SER B O 1
ATOM 3944 N N . TYR B 1 199 ? 8.891 0.891 -3.449 1 90.44 199 TYR B N 1
ATOM 3945 C CA . TYR B 1 199 ? 8.797 -0.565 -3.424 1 90.44 199 TYR B CA 1
ATOM 3946 C C . TYR B 1 199 ? 8.094 -1.046 -2.162 1 90.44 199 TYR B C 1
ATOM 3948 O O . TYR B 1 199 ? 7.148 -1.834 -2.234 1 90.44 199 TYR B O 1
ATOM 3956 N N . ALA B 1 200 ? 8.586 -0.575 -0.983 1 88.19 200 ALA B N 1
ATOM 3957 C CA . ALA B 1 200 ? 7.98 -0.943 0.295 1 88.19 200 ALA B CA 1
ATOM 3958 C C . ALA B 1 200 ? 6.488 -0.633 0.306 1 88.19 200 ALA B C 1
ATOM 3960 O O . ALA B 1 200 ? 5.68 -1.459 0.738 1 88.19 200 ALA B O 1
ATOM 3961 N N . ALA B 1 201 ? 6.133 0.503 -0.145 1 92.75 201 ALA B N 1
ATOM 3962 C CA . ALA B 1 201 ? 4.73 0.903 -0.187 1 92.75 201 ALA B CA 1
ATOM 3963 C C . ALA B 1 201 ? 3.904 -0.073 -1.022 1 92.75 201 ALA B C 1
ATOM 3965 O O . ALA B 1 201 ? 2.838 -0.517 -0.596 1 92.75 201 ALA B O 1
ATOM 3966 N N . SER B 1 202 ? 4.371 -0.413 -2.186 1 93.81 202 SER B N 1
ATOM 3967 C CA . SER B 1 202 ? 3.633 -1.286 -3.09 1 93.81 202 SER B CA 1
ATOM 3968 C C . SER B 1 202 ? 3.479 -2.686 -2.504 1 93.81 202 SER B C 1
ATOM 3970 O O . SER B 1 202 ? 2.412 -3.295 -2.611 1 93.81 202 SER B O 1
ATOM 3972 N N . LYS B 1 203 ? 4.504 -3.188 -1.902 1 89.75 203 LYS B N 1
ATOM 3973 C CA . LYS B 1 203 ? 4.461 -4.523 -1.311 1 89.75 203 LYS B CA 1
ATOM 3974 C C . LYS B 1 203 ? 3.514 -4.562 -0.114 1 89.75 203 LYS B C 1
ATOM 3976 O O . LYS B 1 203 ? 2.783 -5.535 0.073 1 89.75 203 LYS B O 1
ATOM 3981 N N . HIS B 1 204 ? 3.568 -3.537 0.679 1 88.19 204 HIS B N 1
ATOM 3982 C CA . HIS B 1 204 ? 2.65 -3.467 1.811 1 88.19 204 HIS B CA 1
ATOM 3983 C C . HIS B 1 204 ? 1.203 -3.363 1.34 1 88.19 204 HIS B C 1
ATOM 3985 O O . HIS B 1 204 ? 0.302 -3.936 1.959 1 88.19 204 HIS B O 1
ATOM 3991 N N . ALA B 1 205 ? 1.019 -2.596 0.351 1 92.88 205 ALA B N 1
ATOM 3992 C CA . ALA B 1 205 ? -0.326 -2.49 -0.212 1 92.88 205 ALA B CA 1
ATOM 3993 C C . ALA B 1 205 ? -0.832 -3.852 -0.68 1 92.88 205 ALA B C 1
ATOM 3995 O O . ALA B 1 205 ? -1.958 -4.242 -0.367 1 92.88 205 ALA B O 1
ATOM 3996 N N . THR B 1 206 ? -0.008 -4.539 -1.419 1 93.88 206 THR B N 1
ATOM 3997 C CA . THR B 1 206 ? -0.378 -5.84 -1.961 1 93.88 206 THR B CA 1
ATOM 3998 C C . THR B 1 206 ? -0.667 -6.832 -0.837 1 93.88 206 THR B C 1
ATOM 4000 O O . THR B 1 206 ? -1.672 -7.547 -0.875 1 93.88 206 THR B O 1
ATOM 4003 N N . GLN B 1 207 ? 0.192 -6.836 0.106 1 88.38 207 GLN B N 1
ATOM 4004 C CA . GLN B 1 207 ? -0.004 -7.73 1.241 1 88.38 207 GLN B CA 1
ATOM 4005 C C . GLN B 1 207 ? -1.321 -7.438 1.953 1 88.38 207 GLN B C 1
ATOM 4007 O O . GLN B 1 207 ? -2.059 -8.359 2.309 1 88.38 207 GLN B O 1
ATOM 4012 N N . ALA B 1 208 ? -1.572 -6.191 2.223 1 88.44 208 ALA B N 1
ATOM 4013 C CA . ALA B 1 208 ? -2.807 -5.805 2.898 1 88.44 208 ALA B CA 1
ATOM 4014 C C . ALA B 1 208 ? -4.031 -6.246 2.105 1 88.44 208 ALA B C 1
ATOM 4016 O O . ALA B 1 208 ? -5.012 -6.73 2.68 1 88.44 208 ALA B O 1
ATOM 4017 N N . PHE B 1 209 ? -4.012 -6.094 0.837 1 92.81 209 PHE B N 1
ATOM 4018 C CA . PHE B 1 209 ? -5.102 -6.523 -0.032 1 92.81 209 PHE B CA 1
ATOM 4019 C C . PHE B 1 209 ? -5.355 -8.016 0.113 1 92.81 209 PHE B C 1
ATOM 4021 O O . PHE B 1 209 ? -6.488 -8.438 0.355 1 92.81 209 PHE B O 1
ATOM 4028 N N . PHE B 1 210 ? -4.355 -8.766 -0.033 1 91.62 210 PHE B N 1
ATOM 4029 C CA . PHE B 1 210 ? -4.516 -10.211 -0.021 1 91.62 210 PHE B CA 1
ATOM 4030 C C . PHE B 1 210 ? -4.91 -10.703 1.367 1 91.62 210 PHE B C 1
ATOM 4032 O O . PHE B 1 210 ? -5.637 -11.688 1.502 1 91.62 210 PHE B O 1
ATOM 4039 N N . ASP B 1 211 ? -4.438 -10.039 2.406 1 86.38 211 ASP B N 1
ATOM 4040 C CA . ASP B 1 211 ? -4.891 -10.367 3.754 1 86.38 211 ASP B CA 1
ATOM 4041 C C . ASP B 1 211 ? -6.395 -10.156 3.898 1 86.38 211 ASP B C 1
ATOM 4043 O O . ASP B 1 211 ? -7.09 -10.977 4.496 1 86.38 211 ASP B O 1
ATOM 4047 N N . CYS B 1 212 ? -6.875 -9.031 3.402 1 87.25 212 CYS B N 1
ATOM 4048 C CA . CYS B 1 212 ? -8.305 -8.773 3.438 1 87.25 212 CYS B CA 1
ATOM 4049 C C . CYS B 1 212 ? -9.07 -9.781 2.596 1 87.25 212 CYS B C 1
ATOM 4051 O O . CYS B 1 212 ? -10.117 -10.281 3.012 1 87.25 212 CYS B O 1
ATOM 4053 N N . LEU B 1 213 ? -8.531 -10.055 1.446 1 92.5 213 LEU B N 1
ATOM 4054 C CA . LEU B 1 213 ? -9.148 -11.031 0.554 1 92.5 213 LEU B CA 1
ATOM 4055 C C . LEU B 1 213 ? -9.273 -12.391 1.235 1 92.5 213 LEU B C 1
ATOM 4057 O O . LEU B 1 213 ? -10.305 -13.047 1.129 1 92.5 213 LEU B O 1
ATOM 4061 N N . ARG B 1 214 ? -8.242 -12.805 1.897 1 88.94 214 ARG B N 1
ATOM 4062 C CA . ARG B 1 214 ? -8.242 -14.078 2.609 1 88.94 214 ARG B CA 1
ATOM 4063 C C . ARG B 1 214 ? -9.438 -14.188 3.549 1 88.94 214 ARG B C 1
ATOM 4065 O O . ARG B 1 214 ? -10.141 -15.195 3.551 1 88.94 214 ARG B O 1
ATOM 4072 N N . ALA B 1 215 ? -9.617 -13.133 4.324 1 84.38 215 ALA B N 1
ATOM 4073 C CA . ALA B 1 215 ? -10.703 -13.117 5.301 1 84.38 215 ALA B CA 1
ATOM 4074 C C . ALA B 1 215 ? -12.062 -13.18 4.613 1 84.38 215 ALA B C 1
ATOM 4076 O O . ALA B 1 215 ? -12.992 -13.812 5.117 1 84.38 215 ALA B O 1
ATOM 4077 N N . GLU B 1 216 ? -12.188 -12.664 3.479 1 88.56 216 GLU B N 1
ATOM 4078 C CA . GLU B 1 216 ? -13.469 -12.539 2.791 1 88.56 216 GLU B CA 1
ATOM 4079 C C . GLU B 1 216 ? -13.836 -13.836 2.072 1 88.56 216 GLU B C 1
ATOM 4081 O O . GLU B 1 216 ? -15.016 -14.18 1.952 1 88.56 216 GLU B O 1
ATOM 4086 N N . VAL B 1 217 ? -12.82 -14.547 1.651 1 92.62 217 VAL B N 1
ATOM 4087 C CA . VAL B 1 217 ? -13.148 -15.617 0.719 1 92.62 217 VAL B CA 1
ATOM 4088 C C . VAL B 1 217 ? -13.055 -16.969 1.428 1 92.62 217 VAL B C 1
ATOM 4090 O O . VAL B 1 217 ? -13.336 -18.016 0.833 1 92.62 217 VAL B O 1
ATOM 4093 N N . GLU B 1 218 ? -12.695 -16.938 2.627 1 85.88 218 GLU B N 1
ATOM 4094 C CA . GLU B 1 218 ? -12.562 -18.172 3.4 1 85.88 218 GLU B CA 1
ATOM 4095 C C . GLU B 1 218 ? -13.867 -18.969 3.389 1 85.88 218 GLU B C 1
ATOM 4097 O O . GLU B 1 218 ? -13.844 -20.203 3.301 1 85.88 218 GLU B O 1
ATOM 4102 N N . GLU B 1 219 ? -14.945 -18.328 3.379 1 88.31 219 GLU B N 1
ATOM 4103 C CA . GLU B 1 219 ? -16.25 -19 3.447 1 88.31 219 GLU B CA 1
ATOM 4104 C C . GLU B 1 219 ? -16.562 -19.719 2.137 1 88.31 219 GLU B C 1
ATOM 4106 O O . GLU B 1 219 ? -17.438 -20.578 2.096 1 88.31 219 GLU B O 1
ATOM 4111 N N . TYR B 1 220 ? -15.836 -19.406 1.099 1 92.12 220 TYR B N 1
ATOM 4112 C CA . TYR B 1 220 ? -16.078 -20.016 -0.206 1 92.12 220 TYR B CA 1
ATOM 4113 C C . TYR B 1 220 ? -15.109 -21.172 -0.461 1 92.12 220 TYR B C 1
ATOM 4115 O O . TYR B 1 220 ? -14.977 -21.625 -1.595 1 92.12 220 TYR B O 1
ATOM 4123 N N . GLY B 1 221 ? -14.305 -21.516 0.585 1 90.12 221 GLY B N 1
ATOM 4124 C CA . GLY B 1 221 ? -13.367 -22.609 0.407 1 90.12 221 GLY B CA 1
ATOM 4125 C C . GLY B 1 221 ? -12.133 -22.219 -0.373 1 90.12 221 GLY B C 1
ATOM 4126 O O . GLY B 1 221 ? -11.398 -23.078 -0.858 1 90.12 221 GLY B O 1
ATOM 4127 N N . ILE B 1 222 ? -11.93 -20.938 -0.584 1 91.81 222 ILE B N 1
ATOM 4128 C CA . ILE B 1 222 ? -10.758 -20.422 -1.283 1 91.81 222 ILE B CA 1
ATOM 4129 C C . ILE B 1 222 ? -9.656 -20.094 -0.276 1 91.81 222 ILE B C 1
ATOM 4131 O O . ILE B 1 222 ? -9.914 -19.469 0.759 1 91.81 222 ILE B O 1
ATOM 4135 N N . THR B 1 223 ? -8.438 -20.562 -0.559 1 89.31 223 THR B N 1
ATOM 4136 C CA . THR B 1 223 ? -7.309 -20.297 0.324 1 89.31 223 THR B CA 1
ATOM 4137 C C . THR B 1 223 ? -6.395 -19.219 -0.283 1 89.31 223 THR B C 1
ATOM 4139 O O . THR B 1 223 ? -6.141 -19.234 -1.489 1 89.31 223 THR B O 1
ATOM 4142 N N . VAL B 1 224 ? -5.992 -18.297 0.547 1 90.44 224 VAL B N 1
ATOM 4143 C CA . VAL B 1 224 ? -5.051 -17.234 0.171 1 90.44 224 VAL B CA 1
ATOM 4144 C C . VAL B 1 224 ? -3.832 -17.281 1.087 1 90.44 224 VAL B C 1
ATOM 4146 O O . VAL B 1 224 ? -3.965 -17.234 2.312 1 90.44 224 VAL B O 1
ATOM 4149 N N . SER B 1 225 ? -2.646 -17.422 0.439 1 84.62 225 SER B N 1
ATOM 4150 C CA . SER B 1 225 ? -1.423 -17.516 1.23 1 84.62 225 SER B CA 1
ATOM 4151 C C . SER B 1 225 ? -0.326 -16.625 0.661 1 84.62 225 SER B C 1
ATOM 4153 O O . SER B 1 225 ? -0.364 -16.266 -0.517 1 84.62 225 SER B O 1
ATOM 4155 N N . THR B 1 226 ? 0.503 -16.219 1.516 1 82.44 226 THR B N 1
ATOM 4156 C CA . THR B 1 226 ? 1.676 -15.445 1.139 1 82.44 226 THR B CA 1
ATOM 4157 C C . THR B 1 226 ? 2.959 -16.203 1.46 1 82.44 226 THR B C 1
ATOM 4159 O O . THR B 1 226 ? 3.094 -16.781 2.543 1 82.44 226 THR B O 1
ATOM 4162 N N . ILE B 1 227 ? 3.857 -16.234 0.448 1 75.31 227 ILE B N 1
ATOM 4163 C CA . ILE B 1 227 ? 5.16 -16.859 0.646 1 75.31 227 ILE B CA 1
ATOM 4164 C C . ILE B 1 227 ? 6.258 -15.805 0.573 1 75.31 227 ILE B C 1
ATOM 4166 O O . ILE B 1 227 ? 6.324 -15.039 -0.389 1 75.31 227 ILE B O 1
ATOM 4170 N N . SER B 1 228 ? 6.988 -15.555 1.571 1 65.69 228 SER B N 1
ATOM 4171 C CA . SER B 1 228 ? 8.062 -14.562 1.601 1 65.69 228 SER B CA 1
ATOM 4172 C C . SER B 1 228 ? 9.43 -15.234 1.674 1 65.69 228 SER B C 1
ATOM 4174 O O . SER B 1 228 ? 9.586 -16.266 2.33 1 65.69 228 SER B O 1
ATOM 4176 N N . HIS B 1 229 ? 10.461 -14.789 0.711 1 55.38 229 HIS B N 1
ATOM 4177 C CA . HIS B 1 229 ? 11.828 -15.305 0.716 1 55.38 229 HIS B CA 1
ATOM 4178 C C . HIS B 1 229 ? 12.609 -14.766 1.905 1 55.38 229 HIS B C 1
ATOM 4180 O O . HIS B 1 229 ? 12.477 -13.594 2.266 1 55.38 229 HIS B O 1
ATOM 4186 N N . THR B 1 230 ? 13.008 -15.633 2.779 1 42.81 230 THR B N 1
ATOM 4187 C CA . THR B 1 230 ? 14 -15.18 3.754 1 42.81 230 THR B CA 1
ATOM 4188 C C . THR B 1 230 ? 15.391 -15.125 3.127 1 42.81 230 THR B C 1
ATOM 4190 O O . THR B 1 230 ? 15.719 -15.938 2.26 1 42.81 230 THR B O 1
ATOM 4193 N N . PHE B 1 231 ? 15.969 -14.039 2.787 1 36.41 231 PHE B N 1
ATOM 4194 C CA . PHE B 1 231 ? 17.391 -14.062 2.449 1 36.41 231 PHE B CA 1
ATOM 4195 C C . PHE B 1 231 ? 18.172 -14.906 3.445 1 36.41 231 PHE B C 1
ATOM 4197 O O . PHE B 1 231 ? 18.094 -14.68 4.656 1 36.41 231 PHE B O 1
ATOM 4204 N N . ILE B 1 232 ? 18.547 -16.109 3.139 1 33.66 232 ILE B N 1
ATOM 4205 C CA . ILE B 1 232 ? 19.578 -16.812 3.887 1 33.66 232 ILE B CA 1
ATOM 4206 C C . ILE B 1 232 ? 20.906 -16.047 3.793 1 33.66 232 ILE B C 1
ATOM 4208 O O . ILE B 1 232 ? 21.438 -15.859 2.699 1 33.66 232 ILE B O 1
ATOM 4212 N N . ASN B 1 233 ? 21.203 -15.094 4.578 1 31.66 233 ASN B N 1
ATOM 4213 C CA . ASN B 1 233 ? 22.609 -14.68 4.656 1 31.66 233 ASN B CA 1
ATOM 4214 C C . ASN B 1 233 ? 23.531 -15.883 4.852 1 31.66 233 ASN B C 1
ATOM 4216 O O . ASN B 1 233 ? 23.453 -16.562 5.871 1 31.66 233 ASN B O 1
ATOM 4220 N N . ALA B 1 234 ? 24.078 -16.5 3.785 1 30.66 234 ALA B N 1
ATOM 4221 C CA . ALA B 1 234 ? 25.297 -17.312 3.936 1 30.66 234 ALA B CA 1
ATOM 4222 C C . ALA B 1 234 ? 26.375 -16.547 4.703 1 30.66 234 ALA B C 1
ATOM 4224 O O . ALA B 1 234 ? 27.219 -15.891 4.102 1 30.66 234 ALA B O 1
ATOM 4225 N N . SER B 1 235 ? 26.141 -15.711 5.605 1 31.38 235 SER B N 1
ATOM 4226 C CA . SER B 1 235 ? 27.328 -15.258 6.312 1 31.38 235 SER B CA 1
ATOM 4227 C C . SER B 1 235 ? 28.016 -16.406 7.043 1 31.38 235 SER B C 1
ATOM 4229 O O . SER B 1 235 ? 27.562 -16.828 8.109 1 31.38 235 SER B O 1
ATOM 4231 N N . GLU B 1 236 ? 28.594 -17.453 6.391 1 31.59 236 GLU B N 1
ATOM 4232 C CA . GLU B 1 236 ? 29.672 -18.141 7.094 1 31.59 236 GLU B CA 1
ATOM 4233 C C . GLU B 1 236 ? 30.609 -17.156 7.777 1 31.59 236 GLU B C 1
ATOM 4235 O O . GLU B 1 236 ? 30.891 -16.094 7.234 1 31.59 236 GLU B O 1
ATOM 4240 N N . PRO B 1 237 ? 30.828 -17.266 9.062 1 34.72 237 PRO B N 1
ATOM 4241 C CA . PRO B 1 237 ? 31.938 -16.531 9.688 1 34.72 237 PRO B CA 1
ATOM 4242 C C . PRO B 1 237 ? 33.188 -16.516 8.82 1 34.72 237 PRO B C 1
ATOM 4244 O O . PRO B 1 237 ? 33.406 -17.453 8.047 1 34.72 237 PRO B O 1
ATOM 4247 N N . PRO B 1 238 ? 33.75 -15.344 8.594 1 33.91 238 PRO B N 1
ATOM 4248 C CA . PRO B 1 238 ? 35.062 -15.438 7.965 1 33.91 238 PRO B CA 1
ATOM 4249 C C . PRO B 1 238 ? 35.938 -16.516 8.609 1 33.91 238 PRO B C 1
ATOM 4251 O O . PRO B 1 238 ? 35.906 -16.719 9.82 1 33.91 238 PRO B O 1
ATOM 4254 N N . PRO B 1 239 ? 36.25 -17.547 7.867 1 33.62 239 PRO B N 1
ATOM 4255 C CA . PRO B 1 239 ? 37.281 -18.422 8.469 1 33.62 239 PRO B CA 1
ATOM 4256 C C . PRO B 1 239 ? 38.375 -17.641 9.195 1 33.62 239 PRO B C 1
ATOM 4258 O O . PRO B 1 239 ? 38.594 -16.453 8.906 1 33.62 239 PRO B O 1
ATOM 4261 N N . ALA B 1 240 ? 38.844 -18.156 10.242 1 32.62 240 ALA B N 1
ATOM 4262 C CA . ALA B 1 240 ? 40.094 -17.688 10.883 1 32.62 240 ALA B CA 1
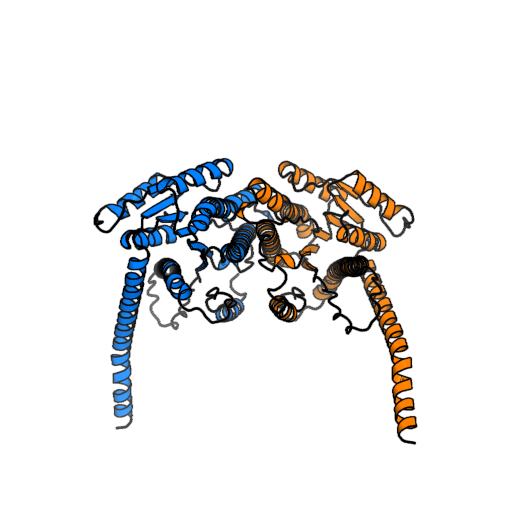ATOM 4263 C C . ALA B 1 240 ? 41.094 -17.234 9.844 1 32.62 240 ALA B C 1
ATOM 4265 O O . ALA B 1 240 ? 41.094 -17.719 8.711 1 32.62 240 ALA B O 1
ATOM 4266 N N . PRO B 1 241 ? 41.812 -16.125 10.141 1 32.59 241 PRO B N 1
ATOM 4267 C CA . PRO B 1 241 ? 42.938 -15.641 9.32 1 32.59 241 PRO B CA 1
ATOM 4268 C C . PRO B 1 241 ? 43.812 -16.766 8.812 1 32.59 241 PRO B C 1
ATOM 4270 O O . PRO B 1 241 ? 44.969 -16.531 8.422 1 32.59 241 PRO B O 1
ATOM 4273 N N . GLN B 1 242 ? 43.375 -18.062 8.75 1 31.92 242 GLN B N 1
ATOM 4274 C CA . GLN B 1 242 ? 44.594 -18.75 8.305 1 31.92 242 GLN B CA 1
ATOM 4275 C C . GLN B 1 242 ? 45.125 -18.125 7.027 1 31.92 242 GLN B C 1
ATOM 4277 O O . GLN B 1 242 ? 44.438 -17.406 6.328 1 31.92 242 GLN B O 1
ATOM 4282 N N . THR B 1 243 ? 46.438 -18.562 6.578 1 31.86 243 THR B N 1
ATOM 4283 C CA . THR B 1 243 ? 47.406 -18.109 5.578 1 31.86 243 THR B CA 1
ATOM 4284 C C . THR B 1 243 ? 46.688 -17.797 4.258 1 31.86 243 THR B C 1
ATOM 4286 O O . THR B 1 243 ? 46.906 -16.734 3.682 1 31.86 243 THR B O 1
ATOM 4289 N N . GLU B 1 244 ? 47.031 -18.734 3.219 1 30.7 244 GLU B N 1
ATOM 4290 C CA . GLU B 1 244 ? 47.031 -18.406 1.795 1 30.7 244 GLU B CA 1
ATOM 4291 C C . GLU B 1 244 ? 45.625 -18.109 1.276 1 30.7 244 GLU B C 1
ATOM 4293 O O . GLU B 1 244 ? 44.688 -18.828 1.592 1 30.7 244 GLU B O 1
ATOM 4298 N N . PRO B 1 245 ? 45.375 -16.781 0.807 1 33.25 245 PRO B N 1
ATOM 4299 C CA . PRO B 1 245 ? 44.25 -16.109 0.178 1 33.25 245 PRO B CA 1
ATOM 4300 C C . PRO B 1 245 ? 43.562 -17 -0.863 1 33.25 245 PRO B C 1
ATOM 4302 O O . PRO B 1 245 ? 43.969 -17.047 -2.018 1 33.25 245 PRO B O 1
ATOM 4305 N N . GLN B 1 246 ? 43.594 -18.281 -0.783 1 30.62 246 GLN B N 1
ATOM 4306 C CA . GLN B 1 246 ? 42.969 -18.828 -1.988 1 30.62 246 GLN B CA 1
ATOM 4307 C C . GLN B 1 246 ? 41.594 -18.234 -2.234 1 30.62 246 GLN B C 1
ATOM 4309 O O . GLN B 1 246 ? 40.719 -18.344 -1.384 1 30.62 246 GLN B O 1
ATOM 4314 N N . LEU B 1 247 ? 41.375 -17.125 -3.088 1 30.72 247 LEU B N 1
ATOM 4315 C CA . LEU B 1 247 ? 40.406 -16.328 -3.818 1 30.72 247 LEU B CA 1
ATOM 4316 C C . LEU B 1 247 ? 39.219 -17.203 -4.25 1 30.72 247 LEU B C 1
ATOM 4318 O O . LEU B 1 247 ? 39.156 -17.625 -5.406 1 30.72 247 LEU B O 1
ATOM 4322 N N . ALA B 1 248 ? 38.875 -18.281 -3.838 1 35.31 248 ALA B N 1
ATOM 4323 C CA . ALA B 1 248 ? 37.719 -18.969 -4.371 1 35.31 248 ALA B CA 1
ATOM 4324 C C . ALA B 1 248 ? 36.469 -18.109 -4.262 1 35.31 248 ALA B C 1
ATOM 4326 O O . ALA B 1 248 ? 36.156 -17.594 -3.188 1 35.31 248 ALA B O 1
ATOM 4327 N N . ALA B 1 249 ? 35.75 -17.484 -5.395 1 36.94 249 ALA B N 1
ATOM 4328 C CA . ALA B 1 249 ? 35 -16.297 -5.797 1 36.94 249 ALA B CA 1
ATOM 4329 C C . ALA B 1 249 ? 33.719 -16.188 -5.008 1 36.94 249 ALA B C 1
ATOM 4331 O O . ALA B 1 249 ? 32.938 -17.156 -4.902 1 36.94 249 ALA B O 1
ATOM 4332 N N . PRO B 1 250 ? 33.344 -15.25 -4.113 1 39 250 PRO B N 1
ATOM 4333 C CA . PRO B 1 250 ? 32.156 -14.82 -3.365 1 39 250 PRO B CA 1
ATOM 4334 C C . PRO B 1 250 ? 30.891 -14.883 -4.199 1 39 250 PRO B C 1
ATOM 4336 O O . PRO B 1 250 ? 29.797 -15.078 -3.654 1 39 250 PRO B O 1
ATOM 4339 N N . HIS B 1 251 ? 31 -14.766 -5.562 1 43.62 251 HIS B N 1
ATOM 4340 C CA . HIS B 1 251 ? 29.859 -14.727 -6.48 1 43.62 251 HIS B CA 1
ATOM 4341 C C . HIS B 1 251 ? 29.188 -16.094 -6.582 1 43.62 251 HIS B C 1
ATOM 4343 O O . HIS B 1 251 ? 27.969 -16.172 -6.648 1 43.62 251 HIS B O 1
ATOM 4349 N N . ALA B 1 252 ? 29.984 -17.141 -6.609 1 43.47 252 ALA B N 1
ATOM 4350 C CA . ALA B 1 252 ? 29.391 -18.469 -6.766 1 43.47 252 ALA B CA 1
ATOM 4351 C C . ALA B 1 252 ? 28.547 -18.844 -5.551 1 43.47 252 ALA B C 1
ATOM 4353 O O . ALA B 1 252 ? 27.453 -19.391 -5.695 1 43.47 252 ALA B O 1
ATOM 4354 N N . ARG B 1 253 ? 29.031 -18.453 -4.367 1 41.31 253 ARG B N 1
ATOM 4355 C CA . ARG B 1 253 ? 28.281 -18.766 -3.156 1 41.31 253 ARG B CA 1
ATOM 4356 C C . ARG B 1 253 ? 26.953 -18 -3.115 1 41.31 253 ARG B C 1
ATOM 4358 O O . ARG B 1 253 ? 25.922 -18.562 -2.744 1 41.31 253 ARG B O 1
ATOM 4365 N N . LEU B 1 254 ? 27.078 -16.781 -3.59 1 44.59 254 LEU B N 1
ATOM 4366 C CA . LEU B 1 254 ? 25.875 -15.969 -3.576 1 44.59 254 LEU B CA 1
ATOM 4367 C C . LEU B 1 254 ? 24.828 -16.516 -4.551 1 44.59 254 LEU B C 1
ATOM 4369 O O . LEU B 1 254 ? 23.641 -16.516 -4.262 1 44.59 254 LEU B O 1
ATOM 4373 N N . TRP B 1 255 ? 25.422 -17.078 -5.625 1 47.66 255 TRP B N 1
ATOM 4374 C CA . TRP B 1 255 ? 24.531 -17.641 -6.629 1 47.66 255 TRP B CA 1
ATOM 4375 C C . TRP B 1 255 ? 23.859 -18.906 -6.113 1 47.66 255 TRP B C 1
ATOM 4377 O O . TRP B 1 255 ? 22.672 -19.125 -6.336 1 47.66 255 TRP B O 1
ATOM 4387 N N . HIS B 1 256 ? 24.656 -19.719 -5.414 1 46.56 256 HIS B N 1
ATOM 4388 C CA . HIS B 1 256 ? 24.109 -20.969 -4.898 1 46.56 256 HIS B CA 1
ATOM 4389 C C . HIS B 1 256 ? 23.047 -20.703 -3.832 1 46.56 256 HIS B C 1
ATOM 4391 O O . HIS B 1 256 ? 22.031 -21.391 -3.781 1 46.56 256 HIS B O 1
ATOM 4397 N N . VAL B 1 257 ? 23.312 -19.734 -3.082 1 45.44 257 VAL B N 1
ATOM 4398 C CA . VAL B 1 257 ? 22.375 -19.391 -2.025 1 45.44 257 VAL B CA 1
ATOM 4399 C C . VAL B 1 257 ? 21.078 -18.844 -2.639 1 45.44 257 VAL B C 1
ATOM 4401 O O . VAL B 1 257 ? 19.984 -19.219 -2.23 1 45.44 257 VAL B O 1
ATOM 4404 N N . LYS B 1 258 ? 21.391 -18.094 -3.656 1 55.84 258 LYS B N 1
ATOM 4405 C CA . LYS B 1 258 ? 20.219 -17.516 -4.332 1 55.84 258 LYS B CA 1
ATOM 4406 C C . LYS B 1 258 ? 19.375 -18.594 -4.984 1 55.84 258 LYS B C 1
ATOM 4408 O O . LYS B 1 258 ? 18.141 -18.578 -4.879 1 55.84 258 LYS B O 1
ATOM 4413 N N . LYS B 1 259 ? 20.078 -19.5 -5.609 1 55 259 LYS B N 1
ATOM 4414 C CA . LYS B 1 259 ? 19.359 -20.578 -6.293 1 55 259 LYS B CA 1
ATOM 4415 C C . LYS B 1 259 ? 18.625 -21.453 -5.293 1 55 259 LYS B C 1
ATOM 4417 O O . LYS B 1 259 ? 17.484 -21.875 -5.547 1 55 259 LYS B O 1
ATOM 4422 N N . ALA B 1 260 ? 19.266 -21.688 -4.215 1 53.44 260 ALA B N 1
ATOM 4423 C CA . ALA B 1 260 ? 18.641 -22.5 -3.182 1 53.44 260 ALA B CA 1
ATOM 4424 C C . ALA B 1 260 ? 17.406 -21.797 -2.605 1 53.44 260 ALA B C 1
ATOM 4426 O O . ALA B 1 260 ? 16.406 -22.453 -2.33 1 53.44 260 ALA B O 1
ATOM 4427 N N . ASN B 1 261 ? 17.531 -20.562 -2.607 1 57.09 261 ASN B N 1
ATOM 4428 C CA . ASN B 1 261 ? 16.406 -19.797 -2.084 1 57.09 261 ASN B CA 1
ATOM 4429 C C . ASN B 1 261 ? 15.219 -19.797 -3.045 1 57.09 261 ASN B C 1
ATOM 4431 O O . ASN B 1 261 ? 14.07 -19.953 -2.619 1 57.09 261 ASN B O 1
ATOM 4435 N N . ILE B 1 262 ? 15.656 -19.844 -4.262 1 63.09 262 ILE B N 1
ATOM 4436 C CA . ILE B 1 262 ? 14.617 -19.844 -5.285 1 63.09 262 ILE B CA 1
ATOM 4437 C C . ILE B 1 262 ? 13.891 -21.188 -5.285 1 63.09 262 ILE B C 1
ATOM 4439 O O . ILE B 1 262 ? 12.656 -21.234 -5.273 1 63.09 262 ILE B O 1
ATOM 4443 N N . LEU B 1 263 ? 14.711 -22.219 -5.277 1 61.09 263 LEU B N 1
ATOM 4444 C CA . LEU B 1 263 ? 14.125 -23.547 -5.285 1 61.09 263 LEU B CA 1
ATOM 4445 C C . LEU B 1 263 ? 13.312 -23.797 -4.02 1 61.09 263 LEU B C 1
ATOM 4447 O O . LEU B 1 263 ? 12.234 -24.406 -4.078 1 61.09 263 LEU B O 1
ATOM 4451 N N . GLY B 1 264 ? 13.836 -23.344 -2.932 1 61.66 264 GLY B N 1
ATOM 4452 C CA . GLY B 1 264 ? 13.109 -23.469 -1.68 1 61.66 264 GLY B CA 1
ATOM 4453 C C . GLY B 1 264 ? 11.766 -22.766 -1.694 1 61.66 264 GLY B C 1
ATOM 4454 O O . GLY B 1 264 ? 10.773 -23.312 -1.225 1 61.66 264 GLY B O 1
ATOM 4455 N N . MET B 1 265 ? 11.758 -21.656 -2.33 1 64.5 265 MET B N 1
ATOM 4456 C CA . MET B 1 265 ? 10.508 -20.891 -2.422 1 64.5 265 MET B CA 1
ATOM 4457 C C . MET B 1 265 ? 9.492 -21.625 -3.297 1 64.5 265 MET B C 1
ATOM 4459 O O . MET B 1 265 ? 8.312 -21.688 -2.955 1 64.5 265 MET B O 1
ATOM 4463 N N . ALA B 1 266 ? 10.055 -22.125 -4.328 1 69.69 266 ALA B N 1
ATOM 4464 C CA . ALA B 1 266 ? 9.156 -22.812 -5.25 1 69.69 266 ALA B CA 1
ATOM 4465 C C . ALA B 1 266 ? 8.555 -24.062 -4.605 1 69.69 266 ALA B C 1
ATOM 4467 O O . ALA B 1 266 ? 7.348 -24.297 -4.703 1 69.69 266 ALA B O 1
ATOM 4468 N N . LYS B 1 267 ? 9.398 -24.75 -3.922 1 66.44 267 LYS B N 1
ATOM 4469 C CA . LYS B 1 267 ? 8.922 -25.953 -3.254 1 66.44 267 LYS B CA 1
ATOM 4470 C C . LYS B 1 267 ? 7.91 -25.609 -2.16 1 66.44 267 LYS B C 1
ATOM 4472 O O . LYS B 1 267 ? 6.91 -26.312 -1.989 1 66.44 267 LYS B O 1
ATOM 4477 N N . LEU B 1 268 ? 8.203 -24.547 -1.493 1 66.38 268 LEU B N 1
ATOM 4478 C CA . LEU B 1 268 ? 7.289 -24.094 -0.451 1 66.38 268 LEU B CA 1
ATOM 4479 C C . LEU B 1 268 ? 5.941 -23.703 -1.046 1 66.38 268 LEU B C 1
ATOM 4481 O O . LEU B 1 268 ? 4.895 -23.984 -0.456 1 66.38 268 LEU B O 1
ATOM 4485 N N . THR B 1 269 ? 6 -23.094 -2.092 1 69.56 269 THR B N 1
ATOM 4486 C CA . THR B 1 269 ? 4.77 -22.688 -2.762 1 69.56 269 THR B CA 1
ATOM 4487 C C . THR B 1 269 ? 3.939 -23.906 -3.158 1 69.56 269 THR B C 1
ATOM 4489 O O . THR B 1 269 ? 2.734 -23.953 -2.902 1 69.56 269 THR B O 1
ATOM 4492 N N . VAL B 1 270 ? 4.594 -24.891 -3.717 1 68.62 270 VAL B N 1
ATOM 4493 C CA . VAL B 1 270 ? 3.9 -26.109 -4.133 1 68.62 270 VAL B CA 1
ATOM 4494 C C . VAL B 1 270 ? 3.355 -26.844 -2.908 1 68.62 270 VAL B C 1
ATOM 4496 O O . VAL B 1 270 ? 2.223 -27.328 -2.922 1 68.62 270 VAL B O 1
ATOM 4499 N N . TRP B 1 271 ? 4.16 -26.797 -1.899 1 67.69 271 TRP B N 1
ATOM 4500 C CA . TRP B 1 271 ? 3.756 -27.438 -0.649 1 67.69 271 TRP B CA 1
ATOM 4501 C C . TRP B 1 271 ? 2.51 -26.766 -0.08 1 67.69 271 TRP B C 1
ATOM 4503 O O . TRP B 1 271 ? 1.59 -27.438 0.386 1 67.69 271 TRP B O 1
ATOM 4513 N N . ASN B 1 272 ? 2.459 -25.484 -0.1 1 65.5 272 ASN B N 1
ATOM 4514 C CA . ASN B 1 272 ? 1.333 -24.703 0.411 1 65.5 272 ASN B CA 1
ATOM 4515 C C . ASN B 1 272 ? 0.046 -25.031 -0.344 1 65.5 272 ASN B C 1
ATOM 4517 O O . ASN B 1 272 ? -1.034 -25.062 0.249 1 65.5 272 ASN B O 1
ATOM 4521 N N . ILE B 1 273 ? 0.131 -25.25 -1.479 1 68.69 273 ILE B N 1
ATOM 4522 C CA . ILE B 1 273 ? -1.027 -25.531 -2.322 1 68.69 273 ILE B CA 1
ATOM 4523 C C . ILE B 1 273 ? -1.562 -26.922 -2.023 1 68.69 273 ILE B C 1
ATOM 4525 O O . ILE B 1 273 ? -2.775 -27.141 -2.025 1 68.69 273 ILE B O 1
ATOM 4529 N N . ASN B 1 274 ? -0.754 -27.797 -1.595 1 61.03 274 ASN B N 1
ATOM 4530 C CA . ASN B 1 274 ? -1.134 -29.188 -1.348 1 61.03 274 ASN B CA 1
ATOM 4531 C C . ASN B 1 274 ? -1.696 -29.375 0.059 1 61.03 274 ASN B C 1
ATOM 4533 O O . ASN B 1 274 ? -2.525 -30.25 0.29 1 61.03 274 ASN B O 1
ATOM 4537 N N . LYS B 1 275 ? -1.193 -28.75 1.182 1 53.72 275 LYS B N 1
ATOM 4538 C CA . LYS B 1 275 ? -1.631 -28.922 2.562 1 53.72 275 LYS B CA 1
ATOM 4539 C C . LYS B 1 275 ? -3.115 -28.609 2.715 1 53.72 275 LYS B C 1
ATOM 4541 O O . LYS B 1 275 ? -3.809 -29.219 3.525 1 53.72 275 LYS B O 1
ATOM 4546 N N . LYS B 1 276 ? -3.748 -27.609 2.447 1 53.22 276 LYS B N 1
ATOM 4547 C CA . LYS B 1 276 ? -5.109 -27.172 2.75 1 53.22 276 LYS B CA 1
ATOM 4548 C C . LYS B 1 276 ? -6.133 -28.203 2.279 1 53.22 276 LYS B C 1
ATOM 4550 O O . LYS B 1 276 ? -7.23 -28.297 2.834 1 53.22 276 LYS B O 1
ATOM 4555 N N . LYS B 1 277 ? -5.844 -29.172 1.37 1 47.59 277 LYS B N 1
ATOM 4556 C CA . LYS B 1 277 ? -6.898 -30.172 1.166 1 47.59 277 LYS B CA 1
ATOM 4557 C C . LYS B 1 277 ? -7.113 -31 2.422 1 47.59 277 LYS B C 1
ATOM 4559 O O . LYS B 1 277 ? -8.227 -31.469 2.686 1 47.59 277 LYS B O 1
ATOM 4564 N N . GLU B 1 278 ? -6.227 -31.047 3.271 1 40.47 278 GLU B N 1
ATOM 4565 C CA . GLU B 1 278 ? -6.414 -31.969 4.391 1 40.47 278 GLU B CA 1
ATOM 4566 C C . GLU B 1 278 ? -7.254 -31.328 5.496 1 40.47 278 GLU B C 1
ATOM 4568 O O . GLU B 1 278 ? -8.008 -32 6.188 1 40.47 278 GLU B O 1
ATOM 4573 N N . HIS B 1 279 ? -7.246 -30.047 5.723 1 38.28 279 HIS B N 1
ATOM 4574 C CA . HIS B 1 279 ? -7.938 -29.5 6.887 1 38.28 279 HIS B CA 1
ATOM 4575 C C . HIS B 1 279 ? -9.438 -29.391 6.629 1 38.28 279 HIS B C 1
ATOM 4577 O O . HIS B 1 279 ? -10.203 -29.062 7.539 1 38.28 279 HIS B O 1
ATOM 4583 N N . THR B 1 280 ? -9.922 -29.406 5.449 1 35.47 280 THR B N 1
ATOM 4584 C CA . THR B 1 280 ? -11.383 -29.359 5.375 1 35.47 280 THR B CA 1
ATOM 4585 C C . THR B 1 280 ? -11.984 -30.641 5.934 1 35.47 280 THR B C 1
ATOM 4587 O O . THR B 1 280 ? -13.203 -30.75 6.094 1 35.47 280 THR B O 1
ATOM 4590 N N . GLY B 1 281 ? -11.312 -31.812 6.098 1 32.03 281 GLY B N 1
ATOM 4591 C CA . GLY B 1 281 ? -11.977 -32.969 6.684 1 32.03 281 GLY B CA 1
ATOM 4592 C C . GLY B 1 281 ? -12.164 -32.844 8.188 1 32.03 281 GLY B C 1
ATOM 4593 O O . GLY B 1 281 ? -12.828 -33.688 8.797 1 32.03 281 GLY B O 1
ATOM 4594 N N . ALA B 1 282 ? -11.242 -32.531 8.977 1 27.61 282 ALA B N 1
ATOM 4595 C CA . ALA B 1 282 ? -11.477 -32.656 10.414 1 27.61 282 ALA B CA 1
ATOM 4596 C C . ALA B 1 282 ? -12.266 -31.484 10.953 1 27.61 282 ALA B C 1
ATOM 4598 O O . ALA B 1 282 ? -11.906 -30.328 10.727 1 27.61 282 ALA B O 1
ATOM 4599 N N . LYS B 1 283 ? -13.602 -31.703 11.273 1 33.66 283 LYS B N 1
ATOM 4600 C CA . LYS B 1 283 ? -14.695 -30.875 11.758 1 33.66 283 LYS B CA 1
ATOM 4601 C C . LYS B 1 283 ? -14.211 -29.906 12.836 1 33.66 283 LYS B C 1
ATOM 4603 O O . LYS B 1 283 ? -14.891 -28.922 13.148 1 33.66 283 LYS B O 1
ATOM 4608 N N . GLY B 1 284 ? -13.703 -30.438 13.977 1 27.3 284 GLY B N 1
ATOM 4609 C CA . GLY B 1 284 ? -14.008 -29.859 15.281 1 27.3 284 GLY B CA 1
ATOM 4610 C C . GLY B 1 284 ? -13.336 -28.516 15.5 1 27.3 284 GLY B C 1
ATOM 4611 O O . GLY B 1 284 ? -13.82 -27.703 16.297 1 27.3 284 GLY B O 1
ATOM 4612 N N . LYS B 1 285 ? -11.859 -28.5 15.641 1 31.8 285 LYS B N 1
ATOM 4613 C CA . LYS B 1 285 ? -11.391 -27.406 16.5 1 31.8 285 LYS B CA 1
ATOM 4614 C C . LYS B 1 285 ? -11.5 -26.062 15.812 1 31.8 285 LYS B C 1
ATOM 4616 O O . LYS B 1 285 ? -11.547 -26 14.578 1 31.8 285 LYS B O 1
ATOM 4621 N N . ARG B 1 286 ? -11.391 -24.891 16.625 1 29.33 286 ARG B N 1
ATOM 4622 C CA . ARG B 1 286 ? -11.656 -23.453 16.562 1 29.33 286 ARG B CA 1
ATOM 4623 C C . ARG B 1 286 ? -10.852 -22.812 15.43 1 29.33 286 ARG B C 1
ATOM 4625 O O . ARG B 1 286 ? -9.633 -23 15.344 1 29.33 286 ARG B O 1
ATOM 4632 N N . PRO B 1 287 ? -11.414 -22.453 14.281 1 31.56 287 PRO B N 1
ATOM 4633 C CA . PRO B 1 287 ? -10.891 -21.875 13.047 1 31.56 287 PRO B CA 1
ATOM 4634 C C . PRO B 1 287 ? -9.875 -20.766 13.297 1 31.56 287 PRO B C 1
ATOM 4636 O O . PRO B 1 287 ? -9.438 -20.094 12.359 1 31.56 287 PRO B O 1
ATOM 4639 N N . GLY B 1 288 ? -9.766 -20.266 14.453 1 28.55 288 GLY B N 1
ATOM 4640 C CA . GLY B 1 288 ? -9.172 -18.953 14.688 1 28.55 288 GLY B CA 1
ATOM 4641 C C . GLY B 1 288 ? -7.684 -18.906 14.398 1 28.55 288 GLY B C 1
ATOM 4642 O O . GLY B 1 288 ? -6.996 -17.969 14.797 1 28.55 288 GLY B O 1
ATOM 4643 N N . ARG B 1 289 ? -6.953 -20.047 14.266 1 27.31 289 ARG B N 1
ATOM 4644 C CA . ARG B 1 289 ? -5.5 -19.922 14.32 1 27.31 289 ARG B CA 1
ATOM 4645 C C . ARG B 1 289 ? -4.984 -19.047 13.18 1 27.31 289 ARG B C 1
ATOM 4647 O O . ARG B 1 289 ? -5.402 -19.203 12.031 1 27.31 289 ARG B O 1
ATOM 4654 N N . THR B 1 290 ? -4.586 -17.797 13.461 1 28.34 290 THR B N 1
ATOM 4655 C CA . THR B 1 290 ? -3.762 -16.891 12.68 1 28.34 290 THR B CA 1
ATOM 4656 C C . THR B 1 290 ? -2.812 -17.656 11.766 1 28.34 290 THR B C 1
ATOM 4658 O O . THR B 1 290 ? -2.016 -18.469 12.234 1 28.34 290 THR B O 1
ATOM 4661 N N . GLN B 1 291 ? -3.287 -18.188 10.773 1 29.62 291 GLN B N 1
ATOM 4662 C CA . GLN B 1 291 ? -2.406 -18.875 9.836 1 29.62 291 GLN B CA 1
ATOM 4663 C C . GLN B 1 291 ? -0.986 -18.312 9.906 1 29.62 291 GLN B C 1
ATOM 4665 O O . GLN B 1 291 ? -0.792 -17.109 10.078 1 29.62 291 GLN B O 1
ATOM 4670 N N . MET B 1 292 ? 0.01 -19.031 10.32 1 26.94 292 MET B N 1
ATOM 4671 C CA . MET B 1 292 ? 1.46 -18.891 10.398 1 26.94 292 MET B CA 1
ATOM 4672 C C . MET B 1 292 ? 2.006 -18.172 9.172 1 26.94 292 MET B C 1
ATOM 4674 O O . MET B 1 292 ? 1.906 -18.672 8.055 1 26.94 292 MET B O 1
ATOM 4678 N N . THR B 1 293 ? 1.683 -16.938 9 1 29.39 293 THR B N 1
ATOM 4679 C CA . THR B 1 293 ? 2.725 -16.281 8.219 1 29.39 293 THR B CA 1
ATOM 4680 C C . THR B 1 293 ? 4.098 -16.859 8.555 1 29.39 293 THR B C 1
ATOM 4682 O O . THR B 1 293 ? 4.547 -16.766 9.703 1 29.39 293 THR B O 1
ATOM 4685 N N . ASN B 1 294 ? 4.34 -18.031 8.273 1 26.67 294 ASN B N 1
ATOM 4686 C CA . ASN B 1 294 ? 5.688 -18.562 8.438 1 26.67 294 ASN B CA 1
ATOM 4687 C C . ASN B 1 294 ? 6.742 -17.469 8.297 1 26.67 294 ASN B C 1
ATOM 4689 O O . ASN B 1 294 ? 7.113 -17.094 7.184 1 26.67 294 ASN B O 1
ATOM 4693 N N . VAL B 1 295 ? 6.613 -16.453 9.141 1 27.7 295 VAL B N 1
ATOM 4694 C CA . VAL B 1 295 ? 7.699 -15.508 9.414 1 27.7 295 VAL B CA 1
ATOM 4695 C C . VAL B 1 295 ? 8.961 -16.281 9.781 1 27.7 295 VAL B C 1
ATOM 4697 O O . VAL B 1 295 ? 9.023 -1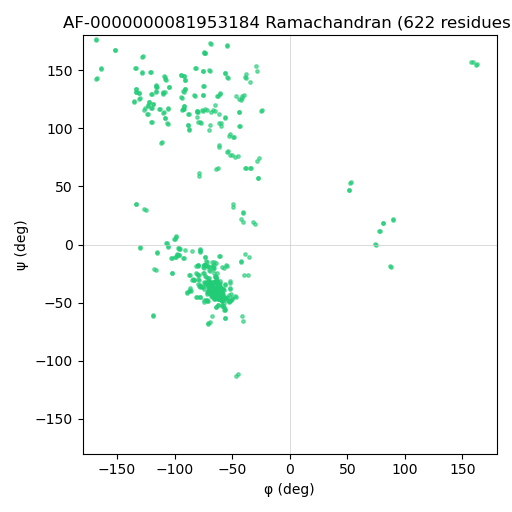6.922 10.836 1 27.7 295 VAL B O 1
ATOM 4700 N N . VAL B 1 296 ? 9.727 -16.859 9.148 1 27.86 296 VAL B N 1
ATOM 4701 C CA . VAL B 1 296 ? 11.078 -17.219 9.547 1 27.86 296 VAL B CA 1
ATOM 4702 C C . VAL B 1 296 ? 11.617 -16.172 10.531 1 27.86 296 VAL B C 1
ATOM 4704 O O . VAL B 1 296 ? 11.141 -15.039 10.57 1 27.86 296 VAL B O 1
ATOM 4707 N N . ASP B 1 297 ? 12.578 -16.375 11.5 1 26.34 297 ASP B N 1
ATOM 4708 C CA . ASP B 1 297 ? 13.141 -15.805 12.719 1 26.34 297 ASP B CA 1
ATOM 4709 C C . ASP B 1 297 ? 13.43 -14.312 12.555 1 26.34 297 ASP B C 1
ATOM 4711 O O . ASP B 1 297 ? 14.43 -13.93 11.938 1 26.34 297 ASP B O 1
ATOM 4715 N N . ALA B 1 298 ? 12.648 -13.516 12.562 1 27.61 298 ALA B N 1
ATOM 4716 C CA . ALA B 1 298 ? 12.812 -12.07 12.695 1 27.61 298 ALA B CA 1
ATOM 4717 C C . ALA B 1 298 ? 13.695 -11.734 13.898 1 27.61 298 ALA B C 1
ATOM 4719 O O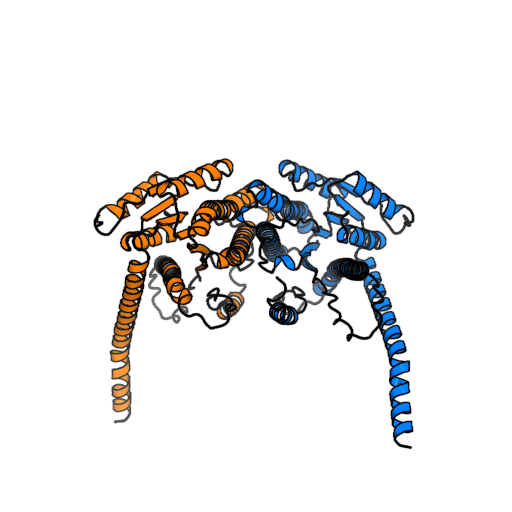 . ALA B 1 298 ? 14.43 -10.742 13.867 1 27.61 298 ALA B O 1
ATOM 4720 N N . GLN B 1 299 ? 13.492 -12.281 14.961 1 27.53 299 GLN B N 1
ATOM 4721 C CA . GLN B 1 299 ? 14.352 -12.039 16.109 1 27.53 299 GLN B CA 1
ATOM 4722 C C . GLN B 1 299 ? 15.82 -12.234 15.758 1 27.53 299 GLN B C 1
ATOM 4724 O O . GLN B 1 299 ? 16.688 -11.492 16.234 1 27.53 299 GLN B O 1
ATOM 4729 N N . ARG B 1 300 ? 16.156 -13.227 15.047 1 28.06 300 ARG B N 1
ATOM 4730 C CA . ARG B 1 300 ? 17.547 -13.43 14.633 1 28.06 300 ARG B CA 1
ATOM 4731 C C . ARG B 1 300 ? 17.969 -12.391 13.602 1 28.06 300 ARG B C 1
ATOM 4733 O O . ARG B 1 300 ? 19.141 -12.016 13.539 1 28.06 300 ARG B O 1
ATOM 4740 N N . ILE B 1 301 ? 17.031 -11.797 12.922 1 28.86 301 ILE B N 1
ATOM 4741 C CA . ILE B 1 301 ? 17.344 -10.766 11.945 1 28.86 301 ILE B CA 1
ATOM 4742 C C . ILE B 1 301 ? 17.562 -9.43 12.656 1 28.86 301 ILE B C 1
ATOM 4744 O O . ILE B 1 301 ? 18.5 -8.688 12.328 1 28.86 301 ILE B O 1
ATOM 4748 N N . LEU B 1 302 ? 16.781 -9.086 13.531 1 29.3 302 LEU B N 1
ATOM 4749 C CA . LEU B 1 302 ? 17 -7.859 14.289 1 29.3 302 LEU B CA 1
ATOM 4750 C C . LEU B 1 302 ? 18.359 -7.879 14.984 1 29.3 302 LEU B C 1
ATOM 4752 O O . LEU B 1 302 ? 19.031 -6.852 15.078 1 29.3 302 LEU B O 1
ATOM 4756 N N . SER B 1 303 ? 18.734 -8.953 15.477 1 28.84 303 SER B N 1
ATOM 4757 C CA . SER B 1 303 ? 20.062 -9 16.094 1 28.84 303 SER B CA 1
ATOM 4758 C C . SER B 1 303 ? 21.156 -8.797 15.055 1 28.84 303 SER B C 1
ATOM 4760 O O . SER B 1 303 ? 22.25 -8.32 15.375 1 28.84 303 SER B O 1
ATOM 4762 N N . LEU B 1 304 ? 20.859 -9.102 13.844 1 29.16 304 LEU B N 1
ATOM 4763 C CA . LEU B 1 304 ? 21.891 -9.031 12.82 1 29.16 304 LEU B CA 1
ATOM 4764 C C . LEU B 1 304 ? 22 -7.621 12.258 1 29.16 304 LEU B C 1
ATOM 4766 O O . LEU B 1 304 ? 23.094 -7.188 11.859 1 29.16 304 LEU B O 1
ATOM 4770 N N . VAL B 1 305 ? 20.906 -6.906 12.031 1 28.91 305 VAL B N 1
ATOM 4771 C CA . VAL B 1 305 ? 20.984 -5.516 11.594 1 28.91 305 VAL B CA 1
ATOM 4772 C C . VAL B 1 305 ? 21.688 -4.68 12.656 1 28.91 305 VAL B C 1
ATOM 4774 O O . VAL B 1 305 ? 22.391 -3.719 12.344 1 28.91 305 VAL B O 1
ATOM 4777 N N . LYS B 1 306 ? 21.531 -4.969 13.773 1 29.72 306 LYS B N 1
ATOM 4778 C CA . LYS B 1 306 ? 22.266 -4.219 14.789 1 29.72 306 LYS B CA 1
ATOM 4779 C C . LYS B 1 306 ? 23.766 -4.426 14.648 1 29.72 306 LYS B C 1
ATOM 4781 O O . LYS B 1 306 ? 24.562 -3.66 15.203 1 29.72 306 LYS B O 1
ATOM 4786 N N . LYS B 1 307 ? 24.188 -5.594 14.125 1 31.22 307 LYS B N 1
ATOM 4787 C CA . LYS B 1 307 ? 25.625 -5.789 14.203 1 31.22 307 LYS B CA 1
ATOM 4788 C C . LYS B 1 307 ? 26.328 -5.254 12.953 1 31.22 307 LYS B C 1
ATOM 4790 O O . LYS B 1 307 ? 27.5 -5.555 12.711 1 31.22 307 LYS B O 1
ATOM 4795 N N . THR B 1 308 ? 25.5 -4.777 11.93 1 27.3 308 THR B N 1
ATOM 4796 C CA . THR B 1 308 ? 26.375 -4.25 10.898 1 27.3 308 THR B CA 1
ATOM 4797 C C . THR B 1 308 ? 27.078 -2.977 11.375 1 27.3 308 THR B C 1
ATOM 4799 O O . THR B 1 308 ? 26.406 -2.008 11.75 1 27.3 308 THR B O 1
ATOM 4802 N N . PRO B 1 309 ? 28.266 -3.062 11.727 1 27.16 309 PRO B N 1
ATOM 4803 C CA . PRO B 1 309 ? 29.109 -1.922 12.094 1 27.16 309 PRO B CA 1
ATOM 4804 C C . PRO B 1 309 ? 29 -0.765 11.102 1 27.16 309 PRO B C 1
ATOM 4806 O O . PRO B 1 309 ? 28.688 -0.982 9.93 1 27.16 309 PRO B O 1
ATOM 4809 N N . HIS B 1 310 ? 28.734 0.407 11.57 1 24.89 310 HIS B N 1
ATOM 4810 C CA . HIS B 1 310 ? 28.844 1.739 10.992 1 24.89 310 HIS B CA 1
ATOM 4811 C C . HIS B 1 310 ? 30.109 1.854 10.133 1 24.89 310 HIS B C 1
ATOM 4813 O O . HIS B 1 310 ? 30.469 2.947 9.688 1 24.89 310 HIS B O 1
ATOM 4819 N N . LYS B 1 311 ? 31.062 0.947 10.055 1 24.11 311 LYS B N 1
ATOM 4820 C CA . LYS B 1 311 ? 32.344 1.444 9.539 1 24.11 311 LYS B CA 1
ATOM 4821 C C . LYS B 1 311 ? 32.219 1.781 8.055 1 24.11 311 LYS B C 1
ATOM 4823 O O . LYS B 1 311 ? 32.875 2.725 7.578 1 24.11 311 LYS B O 1
ATOM 4828 N N . THR B 1 312 ? 32 0.817 7.121 1 19.69 312 THR B N 1
ATOM 4829 C CA . THR B 1 312 ? 32.625 1.056 5.828 1 19.69 312 THR B CA 1
ATOM 4830 C C . THR B 1 312 ? 31.812 2.059 5.012 1 19.69 312 THR B C 1
ATOM 4832 O O . THR B 1 312 ? 30.703 1.753 4.562 1 19.69 312 THR B O 1
ATOM 4835 N N . LEU B 1 313 ? 31.578 3.293 5.477 1 17.62 313 LEU B N 1
ATOM 4836 C CA . LEU B 1 313 ? 31.766 4.301 4.441 1 17.62 313 LEU B CA 1
ATOM 4837 C C . LEU B 1 313 ? 33.188 4.258 3.91 1 17.62 313 LEU B C 1
ATOM 4839 O O . LEU B 1 313 ? 34.156 4.258 4.688 1 17.62 313 LEU B O 1
#

Solvent-accessible surface area (backbone atoms only — not comparable to full-atom values): 33653 Å² total; per-residue (Å²): 111,68,69,62,51,55,52,58,63,47,46,55,51,62,57,44,43,56,51,49,48,50,48,47,50,45,48,49,46,49,47,48,49,46,52,47,49,60,30,22,67,61,34,45,72,34,32,32,38,31,34,35,26,74,41,76,50,25,39,52,36,50,52,54,40,36,71,22,15,15,37,36,36,40,20,26,76,44,70,69,55,48,50,53,51,51,47,68,64,50,75,83,51,54,74,91,57,33,48,83,63,42,81,44,80,44,56,41,75,42,71,88,49,47,66,59,43,36,50,54,59,37,60,73,74,69,49,52,40,31,41,36,40,51,50,69,72,84,56,80,45,54,70,80,74,55,49,68,66,57,44,49,43,46,32,27,34,35,23,52,32,51,51,51,44,51,50,59,45,40,61,54,16,51,76,64,43,34,30,38,37,35,39,55,42,56,49,65,38,79,44,67,45,63,34,22,26,59,35,23,11,19,40,29,16,33,50,30,28,49,49,6,46,30,66,62,35,44,86,34,54,32,47,59,46,71,47,61,48,70,81,73,76,81,69,68,73,78,72,71,83,72,80,82,80,77,78,78,68,76,62,58,57,53,48,50,48,48,48,48,46,32,53,50,48,33,50,47,52,48,46,59,68,44,54,64,71,60,61,76,67,68,81,78,80,81,83,74,66,73,72,74,66,78,66,71,70,52,70,64,44,54,60,48,65,66,63,59,69,83,63,89,119,114,68,68,62,51,55,52,58,62,47,46,54,50,63,56,42,44,57,49,48,47,50,49,47,51,46,48,48,46,49,48,49,47,47,52,46,49,60,29,21,68,62,35,45,71,34,31,32,39,31,34,34,27,75,41,76,49,24,40,50,36,49,52,56,40,35,72,23,16,14,38,36,36,41,20,26,77,45,69,69,56,49,51,53,50,52,47,67,62,50,73,84,51,54,74,91,57,33,48,83,62,42,82,43,81,44,57,41,74,41,71,89,49,47,66,58,44,35,50,55,60,37,60,72,74,69,48,50,40,30,41,35,41,52,51,69,72,84,55,80,45,53,70,80,73,56,49,70,67,56,46,49,43,45,31,27,33,34,22,52,32,52,52,50,44,51,50,59,45,39,62,54,15,51,75,65,44,33,32,36,37,37,38,55,44,55,51,64,38,78,45,67,44,61,34,23,23,59,35,21,11,18,41,26,17,33,49,32,28,50,49,7,48,30,66,62,34,44,87,34,54,32,46,58,46,71,47,61,48,71,81,74,76,81,68,68,72,77,71,71,84,71,80,82,80,76,79,76,66,71,63,57,56,52,48,50,50,48,49,49,47,34,51,50,48,34,51,48,52,48,46,60,69,43,56,62,70,59,61,77,68,67,81,75,80,79,84,73,67,73,72,73,67,77,67,71,71,53,71,64,44,57,59,49,64,69,61,58,70,84,62,90,118

Sequence (626 aa):
CLLLLLLQTMLPFVVLLPVLIVVAAGIYYIYNEFLLFMSNAQVRNKVVVLTDAVSGVGTELSVLFHRGGARLILCGTSWDKLESLYDTLTMDADPRETFAPKLVLVDFSEPDSLEEVVSEVVDCYGYVDVLICNSSIKVKGPVQSISLEVDRNIMDINYFGPCTLAKGVLPSMMSRRGGQMVLVSSVHGRLAVPFRSSYAASKHATQAFFDCLRAEVEEYGITVSTISHTFINASEPPPAPQTEPQLAAPHARLWHVKKANILGMAKLTVWNINKKKEHTGAKGKRPGRTQMTNVVDAQRILSLVKKTPHKTLCLLLLLLQTMLPFVVLLPVLIVVAAGIYYIYNEFLLFMSNAQVRNKVVVLTDAVSGVGTELSVLFHRGGARLILCGTSWDKLESLYDTLTMDADPRETFAPKLVLVDFSEPDSLEEVVSEVVDCYGYVDVLICNSSIKVKGPVQSISLEVDRNIMDINYFGPCTLAKGVLPSMMSRRGGQMVLVSSVHGRLAVPFRSSYAASKHATQAFFDCLRAEVEEYGITVSTISHTFINASEPPPAPQTEPQLAAPHARLWHVKKANILGMAKLTVWNINKKKEHTGAKGKRPGRTQMTNVVDAQRILSLVKKTPHKTL

InterPro domains:
  IPR002347 Short-chain dehydrogenase/reductase SDR [PF00106] (46-233)
  IPR002347 Short-chain dehydrogenase/reductase SDR [PR00081] (47-64)
  IPR002347 Short-chain dehydrogenase/reductase SDR [PR00081] (126-137)
  IPR002347 Short-chain dehydrogenase/reductase SDR [PR00081] (173-189)
  IPR002347 Short-chain dehydrogenase/reductase SDR [PR00081] (199-218)
  IPR020904 Short-chain dehydrogenase/reductase, conserved site [PS00061] (186-214)
  IPR036291 NAD(P)-binding domain superfamily [SSF51735] (39-235)
  IPR052148 Dehydrogenase/reductase SDR family member 7C [PTHR44668] (12-246)

Organism: NCBI:txid47308

Radius of gyration: 29.78 Å; Cα contacts (8 Å, |Δi|>4): 890; chains: 2; bounding box: 85×86×94 Å

Secondary structure (DSSP, 8-state):
-HHHHHHHHHHHHHHHHHHHHHHHHHHHHHHHHHHHHHHHHHHTT-EEEESSTTSHHHHHHHHHHHHTT-EEEEEES-HHHHHHHHHHHHTT--TTT--PPEEEE--TT-GGGHHHHHHHHHHTTS--SEEEE-------S-GGGS-HHHHHHHHIIIIIHHHHHHHHHHHHHHHHT-EEEEEEEEGGGTS--TT-HHHHHHHHHHHHHHHHHHHHHGGGTEEEEEEEE-------------S------HHHHHHHHHHHHHHHHHHHHHHHHHHHHHHTS---S-TT---------HHHHHHHHTTS-S---/-HHHHHHHHHHHHHHHHHHHHHHHHHHHHHHHHHHHHHHHHHHTT-EEEESSTTSHHHHHHHHHHHHTT-EEEEEES-HHHHHHHHHHHHTT--TTT--PPEEEE--TT-GGGHHHHHHHHHHTTS--SEEEE-------S-GGGS-HHHHHHHHIIIIIHHHHHHHHHHHHHHHHT-EEEEEEEEGGGTS--TT-HHHHHHHHHHHHHHHHHHHHHGGGTEEEEEEEE-------------S------HHHHHHHHHHHHHHHHHHHHHHHHHHHHHHTS---S-TT---------HHHHHHHHTTS-S---